Protein AF-A0AAU8DS38-F1 (afdb_monomer_lite)

Secondary structure (DSSP, 8-state):
-------------------------PPPPPP-------------------EEEETTEEEE-HHHHHHHHHHHHHHHHTT--TTTEEEEEEEEEEEEE-TTS-EEEEEEEEEEEETTPPTT--EEEEE--EETTTTEEPPPEEEEEEEPPPSSEEE-TT-----TTGGGPPPPPPPEEPTT-EEEE-TTT--EEEE----TTTSEEE-SSEEEEEEEEEEESSB--EEEEEESS--TT--BEEPTTEEEEEEEEEEEEPP-TTGGGTGGGS--PPP--EEEEEEETTEEEE-HHHHS-SSTTSPEEEEEEEEEEETT---EEEEEETTEEEEEETTTTEES---TTTT-S--EEEEEEEPPPEEEEEE-SSSEEEEEEEEEEEEEEEESEETTTEEPPTTEEEEEEEEEEEESS-SEEEEE-TT-EEEETTEEE--TTGGGGSSSS-EEEEEEEETT--EEEEEE--EEEEE-TTS----EEE-PPPEEEEEE--

Foldseek 3Di:
DDDDDDDDDDDDDDDDDDDDDDDDDDDDDDDDDDDPPPPPPPPPQDDQPQWQAAPPGTFGNLQVLQVVVFVVVCVVCVPDDLQFKDFDPLWGKFFFAAPVRHGPQKIWTGQIAGAPADQLQRTFMWGWDQDPVPSHIDDTHGDDHRHHDDPGDTHHSSPRDADPCGSHGDHRDHAAFDAWWKFWFDPVFDDAPFKADAPPLFLWDDDQWKIKGWPTKHWDQKDARGPGTQDGPDDGGGIHGHDVQKTKMKIKMKMATDPNVLQVVCPVQADPADFAQKWKWKDAPPDITTCRCVRQPPPSNGIDDIIMMMTIHGVPDFIWMWIDTPRDIWIAGRNNSGTPDDDFQRSAPPQKFFWFFKAPKDKDWFDFPVDTDIKIKMKTFGIWGWHQAGSVPGGAPPQWIKIKIKMAIDIPDDFDKWKDFVVKWKDFVNHTWDFPPVVQVGDNGIHITITIYGSPGFKMKIKTWMKMWTDHPPTPGDIDIDTGHITITMTGRD

Sequence (494 aa):
MRTNRAVIAAAITLFAVAACTSDPAQPVPPPGGTEATVASVSSNPAPSSDALKVGAGSVTGAGAYMADTDQQWRSSIAQLTKTDANVADTARCYFVTDQAGSFMELIACGPIRRADTAEGAVWDMFTARVDNATTGLTEASPAKEGATRPEGTLYRPDGATPAADADQLPEPPKPEAPAGTVAVVDASAVKPVDPVTVDMSKNTIITPTRTFTVTAAGNLDQLTGVTTALSGDVTEGKTYVPAAGQQLMFVTLGSDPQPSTAITALGDLAGDGEPGAVTVTLQVGDTKTDLTGKLIPENSGEAAASTTLAFSVPTGAKPTLTVDQDGHPQMLDLTAASRTTELPGLYLQNPVIAVNESAPKFTATYKSESAPNTIGYTLTVKSVAFTPYDPTAGWAPDGQMWAEMVVNHEFEHGGEITLDTTGWKVTANGKPVTAVNADAANTDRDVALTYPVPADTTTIDGTLTTKFTYFETGINNEPQTYNPKPLTFTANVK

Organism: NCBI:txid3158264

pLDDT: mean 83.45, std 18.12, range [28.64, 97.88]

Radius of gyration: 41.22 Å; chains: 1; bounding box: 105×61×118 Å

Structure (mmCIF, N/CA/C/O backbone):
data_AF-A0AAU8DS38-F1
#
_entry.id   AF-A0AAU8DS38-F1
#
loop_
_atom_site.group_PDB
_atom_site.id
_atom_site.type_symbol
_atom_site.label_atom_id
_atom_site.label_alt_id
_atom_site.label_comp_id
_atom_site.label_asym_id
_atom_site.label_entity_id
_atom_site.label_seq_id
_atom_site.pdbx_PDB_ins_code
_atom_site.Cartn_x
_atom_site.Cartn_y
_atom_site.Cartn_z
_atom_site.occupancy
_atom_site.B_iso_or_equiv
_atom_site.auth_seq_id
_atom_site.auth_comp_id
_atom_site.auth_asym_id
_atom_site.auth_atom_id
_atom_site.pdbx_PDB_model_num
ATOM 1 N N . MET A 1 1 ? -14.101 39.418 -15.395 1.00 37.50 1 MET A N 1
ATOM 2 C CA . MET A 1 1 ? -15.315 39.406 -16.246 1.00 37.50 1 MET A CA 1
ATOM 3 C C . MET A 1 1 ? -15.507 37.999 -16.791 1.00 37.50 1 MET A C 1
ATOM 5 O O . MET A 1 1 ? -14.516 37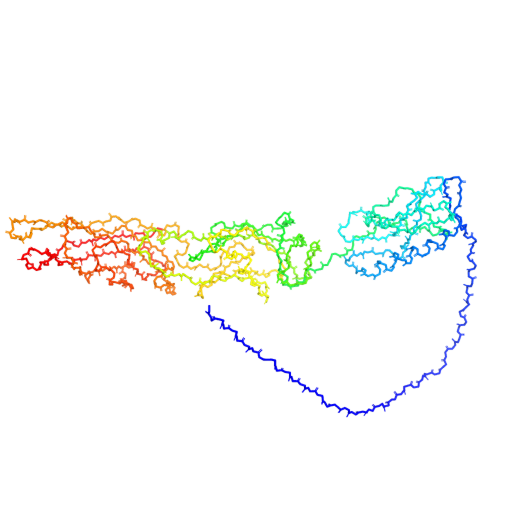.403 -17.178 1.00 37.50 1 MET A O 1
ATOM 9 N N . ARG A 1 2 ? -16.767 37.541 -16.840 1.00 32.31 2 ARG A N 1
ATOM 10 C CA . ARG A 1 2 ? -17.280 36.224 -17.284 1.00 32.31 2 ARG A CA 1
ATOM 11 C C . ARG A 1 2 ? -17.188 35.067 -16.280 1.00 32.31 2 ARG A C 1
ATOM 13 O O . ARG A 1 2 ? -16.364 34.172 -16.362 1.00 32.31 2 ARG A O 1
ATOM 20 N N . THR A 1 3 ? -18.142 35.132 -15.358 1.00 34.75 3 THR A N 1
ATOM 21 C CA . THR A 1 3 ? -18.873 34.029 -14.726 1.00 34.75 3 THR A CA 1
ATOM 22 C C . THR A 1 3 ? -19.463 33.055 -15.751 1.00 34.75 3 THR A C 1
ATOM 24 O O . THR A 1 3 ? -20.071 33.503 -16.718 1.00 34.75 3 THR A O 1
ATOM 27 N N . ASN A 1 4 ? -19.408 31.749 -15.472 1.00 30.59 4 ASN A N 1
ATOM 28 C CA . ASN A 1 4 ? -20.348 30.768 -16.019 1.00 30.59 4 ASN A CA 1
ATOM 29 C C . ASN A 1 4 ? -20.880 29.889 -14.880 1.00 30.59 4 ASN A C 1
ATOM 31 O O . ASN A 1 4 ? -20.202 29.003 -14.373 1.00 30.59 4 ASN A O 1
ATOM 35 N N . ARG A 1 5 ? -22.112 30.202 -14.468 1.00 30.14 5 ARG A N 1
ATOM 36 C CA . ARG A 1 5 ? -23.001 29.335 -13.694 1.00 30.14 5 ARG A CA 1
ATOM 37 C C . ARG A 1 5 ? -23.754 28.463 -14.695 1.00 30.14 5 ARG A C 1
ATOM 39 O O . ARG A 1 5 ? -24.383 29.018 -15.592 1.00 30.14 5 ARG A O 1
ATOM 46 N N . ALA A 1 6 ? -23.750 27.148 -14.512 1.00 32.00 6 ALA A N 1
ATOM 47 C CA . ALA A 1 6 ? -24.711 26.263 -15.156 1.00 32.00 6 ALA A CA 1
ATOM 48 C C . ALA A 1 6 ? -25.557 25.584 -14.076 1.00 32.00 6 ALA A C 1
ATOM 50 O O . ALA A 1 6 ? -25.062 24.897 -13.188 1.00 32.00 6 ALA A O 1
ATOM 51 N N . VAL A 1 7 ? -26.841 25.902 -14.157 1.00 31.14 7 VAL A N 1
ATOM 52 C CA . VAL A 1 7 ? -27.981 25.412 -13.391 1.00 31.14 7 VAL A CA 1
ATOM 53 C C . VAL A 1 7 ? -28.330 24.010 -13.893 1.00 31.14 7 VAL A C 1
ATOM 55 O O . VAL A 1 7 ? -28.476 23.840 -15.101 1.00 31.14 7 VAL A O 1
ATOM 58 N N . ILE A 1 8 ? -28.539 23.036 -13.002 1.00 31.72 8 ILE A N 1
ATOM 59 C CA . ILE A 1 8 ? -29.294 21.818 -13.330 1.00 31.72 8 ILE A CA 1
ATOM 60 C C . ILE A 1 8 ? -30.433 21.672 -12.325 1.00 31.72 8 ILE A C 1
ATOM 62 O O . ILE A 1 8 ? -30.252 21.761 -11.113 1.00 31.72 8 ILE A O 1
ATOM 66 N N . ALA A 1 9 ? -31.625 21.554 -12.901 1.00 29.86 9 ALA A N 1
ATOM 67 C CA . ALA A 1 9 ? -32.920 21.606 -12.263 1.00 29.86 9 ALA A CA 1
ATOM 68 C C . ALA A 1 9 ? -33.306 20.277 -11.602 1.00 29.86 9 ALA A C 1
ATOM 70 O O . ALA A 1 9 ? -32.981 19.194 -12.084 1.00 29.86 9 ALA A O 1
ATOM 71 N N . ALA A 1 10 ? -34.068 20.407 -10.519 1.00 30.45 10 ALA A N 1
ATOM 72 C CA . ALA A 1 10 ? -34.764 19.338 -9.829 1.00 30.45 10 ALA A CA 1
ATOM 73 C C . ALA A 1 10 ? -35.901 18.761 -10.690 1.00 30.45 10 ALA A C 1
ATOM 75 O O . ALA A 1 10 ? -36.702 19.511 -11.249 1.00 30.45 10 ALA A O 1
ATOM 76 N N . ALA A 1 11 ? -36.018 17.433 -10.718 1.00 31.05 11 ALA A N 1
ATOM 77 C CA . ALA A 1 11 ? -37.211 16.728 -11.171 1.00 31.05 11 ALA A CA 1
ATOM 78 C C . ALA A 1 11 ? -37.848 16.021 -9.966 1.00 31.05 11 ALA A C 1
ATOM 80 O O . ALA A 1 11 ? -37.409 14.964 -9.521 1.00 31.05 11 ALA A O 1
ATOM 81 N N . ILE A 1 12 ? -38.876 16.668 -9.422 1.00 30.08 12 ILE A N 1
ATOM 82 C CA . ILE A 1 12 ? -39.814 16.125 -8.441 1.00 30.08 12 ILE A CA 1
ATOM 83 C C . ILE A 1 12 ? -40.780 15.220 -9.205 1.00 30.08 12 ILE A C 1
ATOM 85 O O . ILE A 1 12 ? -41.465 15.696 -10.108 1.00 30.08 12 ILE A O 1
ATOM 89 N N . THR A 1 13 ? -40.876 13.943 -8.827 1.00 33.84 13 THR A N 1
ATOM 90 C CA . THR A 1 13 ? -41.977 13.079 -9.279 1.00 33.84 13 THR A CA 1
ATOM 91 C C . THR A 1 13 ? -42.814 12.672 -8.075 1.00 33.84 13 THR A C 1
ATOM 93 O O . THR A 1 13 ? -42.402 11.872 -7.239 1.00 33.84 13 THR A O 1
ATOM 96 N N . LEU A 1 14 ? -43.988 13.295 -7.997 1.00 28.64 14 LEU A N 1
ATOM 97 C CA . LEU A 1 14 ? -45.117 12.947 -7.144 1.00 28.64 14 LEU A CA 1
ATOM 98 C C . LEU A 1 14 ? -45.747 11.639 -7.653 1.00 28.64 14 LEU A C 1
ATOM 100 O O . LEU A 1 14 ? -46.107 11.561 -8.825 1.00 28.64 14 LEU A O 1
ATOM 104 N N . PHE A 1 15 ? -45.994 10.676 -6.766 1.00 31.41 15 PHE A N 1
ATOM 105 C CA . PHE A 1 15 ? -47.071 9.700 -6.942 1.00 31.41 15 PHE A CA 1
ATOM 106 C C . PHE A 1 15 ? -47.900 9.650 -5.659 1.00 31.41 15 PHE A C 1
ATOM 108 O O . PHE A 1 15 ? -47.428 9.226 -4.608 1.00 31.41 15 PHE A O 1
ATOM 115 N N . ALA A 1 16 ? -49.147 10.105 -5.765 1.00 34.38 16 ALA A N 1
ATOM 116 C CA . ALA A 1 16 ? -50.198 9.919 -4.778 1.00 34.38 16 ALA A CA 1
ATOM 117 C C . ALA A 1 16 ? -51.501 9.590 -5.519 1.00 34.38 16 ALA A C 1
ATOM 119 O O . ALA A 1 16 ? -51.998 10.434 -6.259 1.00 34.38 16 ALA A O 1
ATOM 120 N N . VAL A 1 17 ? -52.038 8.384 -5.305 1.00 33.41 17 VAL A N 1
ATOM 121 C CA . VAL A 1 17 ? -53.449 7.971 -5.493 1.00 33.41 17 VAL A CA 1
ATOM 122 C C . VAL A 1 17 ? -53.648 6.791 -4.521 1.00 33.41 17 VAL A C 1
ATOM 124 O O . VAL A 1 17 ? -52.983 5.774 -4.667 1.00 33.41 17 VAL A O 1
ATOM 127 N N . ALA A 1 18 ? -54.214 6.988 -3.329 1.00 32.16 18 ALA A N 1
ATOM 128 C CA . ALA A 1 18 ? -55.636 7.032 -2.954 1.00 32.16 18 ALA A CA 1
ATOM 129 C C . ALA A 1 18 ? -56.324 5.649 -2.798 1.00 32.16 18 ALA A C 1
ATOM 131 O O . ALA A 1 18 ? -56.629 4.979 -3.774 1.00 32.16 18 ALA A O 1
ATOM 132 N N . ALA A 1 19 ? -56.589 5.326 -1.521 1.00 34.50 19 ALA A N 1
ATOM 133 C CA . ALA A 1 19 ? -57.781 4.715 -0.906 1.00 34.50 19 ALA A CA 1
ATOM 134 C C . ALA A 1 19 ? -58.413 3.418 -1.469 1.00 34.50 19 ALA A C 1
ATOM 136 O O . ALA A 1 19 ? -58.944 3.413 -2.572 1.00 34.50 19 ALA A O 1
ATOM 137 N N . CYS A 1 20 ? -58.570 2.397 -0.606 1.00 31.27 20 CYS A N 1
ATOM 138 C CA . CYS A 1 20 ? -59.870 2.008 -0.012 1.00 31.27 20 CYS A CA 1
ATOM 139 C C . CYS A 1 20 ? -59.773 0.773 0.919 1.00 31.27 20 CYS A C 1
ATOM 141 O O . CYS A 1 20 ? -59.240 -0.261 0.545 1.00 31.27 20 CYS A O 1
ATOM 143 N N . THR A 1 21 ? -60.322 0.938 2.130 1.00 37.88 21 THR A N 1
ATOM 144 C CA . THR A 1 21 ? -61.161 0.017 2.935 1.00 37.88 21 THR A CA 1
ATOM 145 C C . THR A 1 21 ? -60.987 -1.509 2.834 1.00 37.88 21 THR A C 1
ATOM 147 O O . THR A 1 21 ? -61.324 -2.086 1.807 1.00 37.88 21 THR A O 1
ATOM 150 N N . SER A 1 22 ? -60.717 -2.168 3.972 1.00 35.56 22 SER A N 1
ATOM 151 C CA . SER A 1 22 ? -61.674 -3.086 4.634 1.00 35.56 22 SER A CA 1
ATOM 152 C C . SER A 1 22 ? -61.042 -3.774 5.855 1.00 35.56 22 SER A C 1
ATOM 154 O O . SER A 1 22 ? -60.145 -4.600 5.710 1.00 35.56 22 SER A O 1
ATOM 156 N N . ASP A 1 23 ? -61.559 -3.449 7.037 1.00 41.88 23 ASP A N 1
ATOM 157 C CA . ASP A 1 23 ? -61.553 -4.302 8.233 1.00 41.88 23 ASP A CA 1
ATOM 158 C C . ASP A 1 23 ? -62.673 -5.348 8.044 1.00 41.88 23 ASP A C 1
ATOM 160 O O . ASP A 1 23 ? -63.762 -4.972 7.585 1.00 41.88 23 ASP A O 1
ATOM 164 N N . PRO A 1 24 ? -62.424 -6.653 8.259 1.00 48.16 24 PRO A N 1
ATOM 165 C CA . PRO A 1 24 ? -62.938 -7.241 9.498 1.00 48.16 24 PRO A CA 1
ATOM 166 C C . PRO A 1 24 ? -62.094 -8.411 10.044 1.00 48.16 24 PRO A C 1
ATOM 168 O O . PRO A 1 24 ? -61.636 -9.273 9.299 1.00 48.16 24 PRO A O 1
ATOM 171 N N . ALA A 1 25 ? -62.019 -8.516 11.372 1.00 32.81 25 ALA A N 1
ATOM 172 C CA . ALA A 1 25 ? -62.497 -9.670 12.157 1.00 32.81 25 ALA A CA 1
ATOM 173 C C . ALA A 1 25 ? -61.644 -9.905 13.414 1.00 32.81 25 ALA A C 1
ATOM 175 O O . ALA A 1 25 ? -60.509 -10.375 13.377 1.00 32.81 25 ALA A O 1
ATOM 176 N N . GLN A 1 26 ? -62.276 -9.629 14.550 1.00 40.69 26 GLN A N 1
ATOM 177 C CA . GLN A 1 26 ? -61.875 -10.043 15.889 1.00 40.69 26 GLN A CA 1
ATOM 178 C C . GLN A 1 26 ? -61.901 -11.576 16.039 1.00 40.69 26 GLN A C 1
ATOM 180 O O . GLN A 1 26 ? -62.911 -12.192 15.686 1.00 40.69 26 GLN A O 1
ATOM 185 N N . PRO A 1 27 ? -60.894 -12.194 16.680 1.00 45.12 27 PRO A N 1
ATOM 186 C CA . PRO A 1 27 ? -61.057 -13.490 17.317 1.00 45.12 27 PRO A CA 1
ATOM 187 C C . PRO A 1 27 ? -61.546 -13.319 18.761 1.00 45.12 27 PRO A C 1
ATOM 189 O O . PRO A 1 27 ? -60.918 -12.666 19.592 1.00 45.12 27 PRO A O 1
ATOM 192 N N . VAL A 1 28 ? -62.683 -13.952 19.030 1.00 47.53 28 VAL A N 1
ATOM 193 C CA . VAL A 1 28 ? -63.285 -14.203 20.346 1.00 47.53 28 VAL A CA 1
ATOM 194 C C . VAL A 1 28 ? -62.294 -14.949 21.264 1.00 47.53 28 VAL A C 1
ATOM 196 O O . VAL A 1 28 ? -61.628 -15.874 20.793 1.00 47.53 28 VAL A O 1
ATOM 199 N N . PRO A 1 29 ? -62.199 -14.609 22.564 1.00 48.25 29 PRO A N 1
ATOM 200 C CA . PRO A 1 29 ? -61.326 -15.305 23.509 1.00 48.25 29 PRO A CA 1
ATOM 201 C C . PRO A 1 29 ? -61.927 -16.650 23.971 1.00 48.25 29 PRO A C 1
ATOM 203 O O . PRO A 1 29 ? -63.151 -16.772 24.073 1.00 48.25 29 PRO A O 1
ATOM 206 N N . PRO A 1 30 ? -61.100 -17.664 24.292 1.00 53.81 30 PRO A N 1
ATOM 207 C CA . PRO A 1 30 ? -61.583 -18.915 24.868 1.00 53.81 30 PRO A CA 1
ATOM 208 C C . PRO A 1 30 ? -62.018 -18.745 26.341 1.00 53.81 30 PRO A C 1
ATOM 210 O O . PRO A 1 30 ? -61.471 -17.900 27.055 1.00 53.81 30 PRO A O 1
ATOM 213 N N . PRO A 1 31 ? -62.986 -19.552 26.819 1.00 47.62 31 PRO A N 1
ATOM 214 C CA . PRO A 1 31 ? -63.506 -19.476 28.176 1.00 47.62 31 PRO A CA 1
ATOM 215 C C . PRO A 1 31 ? -62.718 -20.370 29.145 1.00 47.62 31 PRO A C 1
ATOM 217 O O . PRO A 1 31 ? -62.370 -21.499 28.814 1.00 47.62 31 PRO A O 1
ATOM 220 N N . GLY A 1 32 ? -62.571 -19.901 30.385 1.00 38.44 32 GLY A N 1
ATOM 221 C CA . GLY A 1 32 ? -62.441 -20.761 31.565 1.00 38.44 32 GLY A CA 1
ATOM 222 C C . GLY A 1 32 ? -61.038 -21.279 31.883 1.00 38.44 32 GLY A C 1
ATOM 223 O O . GLY A 1 32 ? -60.537 -22.206 31.259 1.00 38.44 32 GLY A O 1
ATOM 224 N N . GLY A 1 33 ? -60.457 -20.748 32.959 1.00 33.22 33 GLY A N 1
ATOM 225 C CA . GLY A 1 33 ? -59.247 -21.296 33.565 1.00 33.22 33 GLY A CA 1
ATOM 226 C C . GLY A 1 33 ? -58.880 -20.584 34.861 1.00 33.22 33 GLY A C 1
ATOM 227 O O . GLY A 1 33 ? -57.979 -19.762 34.859 1.00 33.22 33 GLY A O 1
ATOM 228 N N . THR A 1 34 ? -59.612 -20.903 35.935 1.00 34.47 34 THR A N 1
ATOM 229 C CA . THR A 1 34 ? -59.209 -20.807 37.356 1.00 34.47 34 THR A CA 1
ATOM 230 C C . THR A 1 34 ? -58.379 -19.590 37.785 1.00 34.47 34 THR A C 1
ATOM 232 O O . THR A 1 34 ? -57.156 -19.575 37.667 1.00 34.47 34 THR A O 1
ATOM 235 N N . GLU A 1 35 ? -59.056 -18.633 38.427 1.00 31.92 35 GLU A N 1
ATOM 236 C CA . GLU A 1 35 ? -58.448 -17.679 39.355 1.00 31.92 35 GLU A CA 1
ATOM 237 C C . GLU A 1 35 ? -57.663 -18.436 40.439 1.00 31.92 35 GLU A C 1
ATOM 239 O O . GLU A 1 35 ? -58.223 -18.961 41.400 1.00 31.92 35 GLU A O 1
ATOM 244 N N . ALA A 1 36 ? -56.342 -18.488 40.289 1.00 33.09 36 ALA A N 1
ATOM 245 C CA . ALA A 1 36 ? -55.448 -18.600 41.423 1.00 33.09 36 ALA A CA 1
ATOM 246 C C . ALA A 1 36 ? -55.226 -17.177 41.940 1.00 33.09 36 ALA A C 1
ATOM 248 O O . ALA A 1 36 ? -54.471 -16.399 41.359 1.00 33.09 36 ALA A O 1
ATOM 249 N N . THR A 1 37 ? -55.920 -16.832 43.023 1.00 31.31 37 THR A N 1
ATOM 250 C CA . THR A 1 37 ? -55.597 -15.706 43.901 1.00 31.31 37 THR A CA 1
ATOM 251 C C . THR A 1 37 ? -54.108 -15.760 44.245 1.00 31.31 37 THR A C 1
ATOM 253 O O . THR A 1 37 ? -53.691 -16.511 45.126 1.00 31.31 37 THR A O 1
ATOM 256 N N . VAL A 1 38 ? -53.292 -14.972 43.543 1.00 32.88 38 VAL A N 1
ATOM 257 C CA . VAL A 1 38 ? -51.948 -14.638 44.006 1.00 32.88 38 VAL A CA 1
ATOM 258 C C . VAL A 1 38 ? -52.164 -13.715 45.190 1.00 32.88 38 VAL A C 1
ATOM 260 O O . VAL A 1 38 ? -52.572 -12.564 45.037 1.00 32.88 38 VAL A O 1
ATOM 263 N N . ALA A 1 39 ? -51.965 -14.266 46.384 1.00 28.70 39 ALA A N 1
ATOM 264 C CA . ALA A 1 39 ? -51.845 -13.491 47.597 1.00 28.70 39 ALA A CA 1
ATOM 265 C C . ALA A 1 39 ? -50.865 -12.346 47.327 1.00 28.70 39 ALA A C 1
ATOM 267 O O . ALA A 1 39 ? -49.686 -12.571 47.053 1.00 28.70 39 ALA A O 1
ATOM 268 N N . SER A 1 40 ? -51.366 -11.118 47.396 1.00 30.78 40 SER A N 1
ATOM 269 C CA . SER A 1 40 ? -50.554 -9.939 47.629 1.00 30.78 40 SER A CA 1
ATOM 270 C C . SER A 1 40 ? -49.789 -10.179 48.927 1.00 30.78 40 SER A C 1
ATOM 272 O O . SER A 1 40 ? -50.303 -9.937 50.022 1.00 30.78 40 SER A O 1
ATOM 274 N N . VAL A 1 41 ? -48.572 -10.710 48.811 1.00 31.73 41 VAL A N 1
ATOM 275 C CA . VAL A 1 41 ? -47.595 -10.687 49.890 1.00 31.73 41 VAL A CA 1
ATOM 276 C C . VAL A 1 41 ? -47.201 -9.224 50.030 1.00 31.73 41 VAL A C 1
ATOM 278 O O . VAL A 1 41 ? -46.265 -8.733 49.409 1.00 31.73 41 VAL A O 1
ATOM 281 N N . SER A 1 42 ? -47.986 -8.507 50.830 1.00 36.50 42 SER A N 1
ATOM 282 C CA . SER A 1 42 ? -47.523 -7.339 51.558 1.00 36.50 42 SER A CA 1
ATOM 283 C C . SER A 1 42 ? -46.427 -7.837 52.499 1.00 36.50 42 SER A C 1
ATOM 285 O O . SER A 1 42 ? -46.665 -8.186 53.654 1.00 36.50 42 SER A O 1
ATOM 287 N N . SER A 1 43 ? -45.212 -7.963 51.972 1.00 33.88 43 SER A N 1
ATOM 288 C CA . SER A 1 43 ? -44.021 -7.975 52.800 1.00 33.88 43 SER A CA 1
ATOM 289 C C . SER A 1 43 ? -43.871 -6.552 53.310 1.00 33.88 43 SER A C 1
ATOM 291 O O . SER A 1 43 ? -43.390 -5.677 52.593 1.00 33.88 43 SER A O 1
ATOM 293 N N . ASN A 1 44 ? -44.357 -6.310 54.525 1.00 33.50 44 ASN A N 1
ATOM 294 C CA . ASN A 1 44 ? -43.967 -5.148 55.311 1.00 33.50 44 ASN A CA 1
ATOM 295 C C . ASN A 1 44 ? -42.433 -5.036 55.241 1.00 33.50 44 ASN A C 1
ATOM 297 O O . ASN A 1 44 ? -41.765 -5.957 55.729 1.00 33.50 44 ASN A O 1
ATOM 301 N N . PRO A 1 45 ? -41.850 -3.983 54.638 1.00 41.28 45 PRO A N 1
ATOM 302 C CA . PRO A 1 45 ? -40.428 -3.759 54.792 1.00 41.28 45 PRO A CA 1
ATOM 303 C C . PRO A 1 45 ? -40.180 -3.524 56.283 1.00 41.28 45 PRO A C 1
ATOM 305 O O . PRO A 1 45 ? -40.872 -2.735 56.932 1.00 41.28 45 PRO A O 1
ATOM 308 N N . ALA A 1 46 ? -39.225 -4.262 56.846 1.00 35.41 46 ALA A N 1
ATOM 309 C CA . ALA A 1 46 ? -38.669 -3.920 58.146 1.00 35.41 46 ALA A CA 1
ATOM 310 C C . ALA A 1 46 ? -38.254 -2.434 58.121 1.00 35.41 46 ALA A C 1
ATOM 312 O O . ALA A 1 46 ? -37.852 -1.954 57.059 1.00 35.41 46 ALA A O 1
ATOM 313 N N . PRO A 1 47 ? -38.366 -1.691 59.236 1.00 35.34 47 PRO A N 1
ATOM 314 C CA . PRO A 1 47 ? -38.041 -0.272 59.262 1.00 35.34 47 PRO A CA 1
ATOM 315 C C . PRO A 1 47 ? -36.564 -0.088 58.897 1.00 35.34 47 PRO A C 1
ATOM 317 O O . PRO A 1 47 ? -35.679 -0.293 59.726 1.00 35.34 47 PRO A O 1
ATOM 320 N N . SER A 1 48 ? -36.301 0.264 57.638 1.00 45.81 48 SER A N 1
ATOM 321 C CA . SER A 1 48 ? -35.005 0.745 57.183 1.00 45.81 48 SER A CA 1
ATOM 322 C C . SER A 1 48 ? -34.697 2.001 57.982 1.00 45.81 48 SER A C 1
ATOM 324 O O . SER A 1 48 ? -35.524 2.916 58.033 1.00 45.81 48 SER A O 1
ATOM 326 N N . SER A 1 49 ? -33.536 2.069 58.627 1.00 56.00 49 SER A N 1
ATOM 327 C CA . SER A 1 49 ? -33.085 3.326 59.209 1.00 56.00 49 SER A CA 1
ATOM 328 C C . SER A 1 49 ? -32.867 4.318 58.069 1.00 56.00 49 SER A C 1
ATOM 330 O O . SER A 1 49 ? -31.840 4.294 57.397 1.00 56.00 49 SER A O 1
ATOM 332 N N . ASP A 1 50 ? -33.838 5.203 57.859 1.00 70.19 50 ASP A N 1
ATOM 333 C CA . ASP A 1 50 ? -33.838 6.250 56.827 1.00 70.19 50 ASP A CA 1
ATOM 334 C C . ASP A 1 50 ? -32.794 7.361 57.093 1.00 70.19 50 ASP A C 1
ATOM 336 O O . ASP A 1 50 ? -32.780 8.407 56.442 1.00 70.19 50 ASP A O 1
ATOM 340 N N . ALA A 1 51 ? -31.937 7.128 58.092 1.00 79.44 51 ALA A N 1
ATOM 341 C CA . ALA A 1 51 ? -30.891 7.998 58.585 1.00 79.44 51 ALA A CA 1
ATOM 342 C C . ALA A 1 51 ? -29.516 7.480 58.130 1.00 79.44 51 ALA A C 1
ATOM 344 O O . ALA A 1 51 ? -29.083 6.400 58.532 1.00 79.44 51 ALA A O 1
ATOM 345 N N . LEU A 1 52 ? -28.812 8.267 57.316 1.00 88.06 52 LEU A N 1
ATOM 346 C CA . LEU A 1 52 ? -27.410 8.051 56.950 1.00 88.06 52 LEU A CA 1
ATOM 347 C C . LEU A 1 52 ? -26.517 8.830 57.916 1.00 88.06 52 LEU A C 1
ATOM 349 O O . LEU A 1 52 ? -26.692 10.037 58.075 1.00 88.06 52 LEU A O 1
ATOM 353 N N . LYS A 1 53 ? -25.554 8.173 58.563 1.00 87.69 53 LYS A N 1
ATOM 354 C CA . LYS A 1 53 ? -24.633 8.847 59.485 1.00 87.69 53 LYS A CA 1
ATOM 355 C C . LYS A 1 53 ? -23.638 9.718 58.714 1.00 87.69 53 LYS A C 1
ATOM 357 O O . LYS A 1 53 ? -23.008 9.254 57.770 1.00 87.69 53 LYS A O 1
ATOM 362 N N . VAL A 1 54 ? -23.453 10.960 59.157 1.00 84.31 54 VAL A N 1
ATOM 363 C CA . VAL A 1 54 ? -22.505 11.930 58.588 1.00 84.31 54 VAL A CA 1
ATOM 364 C C . VAL A 1 54 ? -21.746 12.581 59.742 1.00 84.31 54 VAL A C 1
ATOM 366 O O . VAL A 1 54 ? -22.306 13.382 60.492 1.00 84.31 54 VAL A O 1
ATOM 369 N N . GLY A 1 55 ? -20.474 12.219 59.923 1.00 83.81 55 GLY A N 1
ATOM 370 C CA . GLY A 1 55 ? -19.690 12.656 61.080 1.00 83.81 55 GLY A CA 1
ATOM 371 C C . GLY A 1 55 ? -20.389 12.318 62.406 1.00 83.81 55 GLY A C 1
ATOM 372 O O . GLY A 1 55 ? -20.645 11.152 62.706 1.00 83.81 55 GLY A O 1
ATOM 373 N N . ALA A 1 56 ? -20.709 13.343 63.202 1.00 78.94 56 ALA A N 1
ATOM 374 C CA . ALA A 1 56 ? -21.435 13.197 64.469 1.00 78.94 56 ALA A CA 1
ATOM 375 C C . ALA A 1 56 ? -22.975 13.235 64.330 1.00 78.94 56 ALA A C 1
ATOM 377 O O . ALA A 1 56 ? -23.672 13.041 65.324 1.00 78.94 56 ALA A O 1
ATOM 378 N N . GLY A 1 57 ? -23.503 13.513 63.132 1.00 84.62 57 GLY A N 1
ATOM 379 C CA . GLY A 1 57 ? -24.934 13.675 62.862 1.00 84.62 57 GLY A CA 1
ATOM 380 C C . GLY A 1 57 ? -25.513 12.611 61.927 1.00 84.62 57 GLY A C 1
ATOM 381 O O . GLY A 1 57 ? -24.868 11.610 61.608 1.00 84.62 57 GLY A O 1
ATOM 382 N N . SER A 1 58 ? -26.747 12.842 61.474 1.00 84.69 58 SER A N 1
ATOM 383 C CA . SER A 1 58 ? -27.440 11.983 60.510 1.00 84.69 58 SER A CA 1
ATOM 384 C C . SER A 1 58 ? -28.278 12.783 59.516 1.00 84.69 58 SER A C 1
ATOM 386 O O . SER A 1 58 ? -28.930 13.749 59.909 1.00 84.69 58 SER A O 1
ATOM 388 N N . VAL A 1 59 ? -28.318 12.327 58.268 1.00 84.81 59 VAL A N 1
ATOM 389 C CA . VAL A 1 59 ? -29.177 12.841 57.193 1.00 84.81 59 VAL A CA 1
ATOM 390 C C . VAL A 1 59 ? -30.393 11.934 57.040 1.00 84.81 59 VAL A C 1
ATOM 392 O O . VAL A 1 59 ? -30.237 10.726 56.876 1.00 84.81 59 VAL A O 1
ATOM 395 N N . THR A 1 60 ? -31.597 12.505 57.097 1.00 85.00 60 THR A N 1
ATOM 396 C CA . THR A 1 60 ? -32.863 11.790 56.858 1.00 85.00 60 THR A CA 1
ATOM 397 C C . THR A 1 60 ? -33.206 11.735 55.369 1.00 85.00 60 THR A C 1
ATOM 399 O O . THR A 1 60 ? -32.827 12.630 54.620 1.00 85.00 60 THR A O 1
ATOM 402 N N . GLY A 1 61 ? -33.972 10.729 54.938 1.00 86.19 61 GLY A N 1
ATOM 403 C CA . GLY A 1 61 ? -34.395 10.584 53.537 1.00 86.19 61 GLY A CA 1
ATOM 404 C C . GLY A 1 61 ? -33.335 9.942 52.637 1.00 86.19 61 GLY A C 1
ATOM 405 O O . GLY A 1 61 ? -33.438 9.996 51.410 1.00 86.19 61 GLY A O 1
ATOM 406 N N . ALA A 1 62 ? -32.322 9.310 53.237 1.00 88.50 62 ALA A N 1
ATOM 407 C CA . ALA A 1 62 ? -31.260 8.620 52.513 1.00 88.50 62 ALA A CA 1
ATOM 408 C C . ALA A 1 62 ? -31.795 7.464 51.648 1.00 88.50 62 ALA A C 1
ATOM 410 O O . ALA A 1 62 ? -31.231 7.189 50.589 1.00 88.50 62 ALA A O 1
ATOM 411 N N . GLY A 1 63 ? -32.888 6.810 52.066 1.00 90.94 63 GLY A N 1
ATOM 412 C CA . GLY A 1 63 ? -33.553 5.768 51.282 1.00 90.94 63 GLY A CA 1
ATOM 413 C C . GLY A 1 63 ? -34.123 6.300 49.969 1.00 90.94 63 GLY A C 1
ATOM 414 O O . GLY A 1 63 ? -33.827 5.753 48.908 1.00 90.94 63 GLY A O 1
ATOM 415 N N . ALA A 1 64 ? -34.880 7.400 50.029 1.00 89.38 64 ALA A N 1
ATOM 416 C CA . ALA A 1 64 ? -35.464 8.033 48.846 1.00 89.38 64 ALA A CA 1
ATOM 417 C C . ALA A 1 64 ? -34.385 8.557 47.885 1.00 89.38 64 ALA A C 1
ATOM 419 O O . ALA A 1 64 ? -34.459 8.307 46.684 1.00 89.38 64 ALA A O 1
ATOM 420 N N . TYR A 1 65 ? -33.350 9.208 48.422 1.00 91.62 65 TYR A N 1
ATOM 421 C CA . TYR A 1 65 ? -32.221 9.693 47.628 1.00 91.62 65 TYR A CA 1
ATOM 422 C C . TYR A 1 65 ? -31.478 8.550 46.915 1.00 91.62 65 TYR A C 1
ATOM 424 O O . TYR A 1 65 ? -31.176 8.643 45.724 1.00 91.62 65 TYR A O 1
ATOM 432 N N . MET A 1 66 ? -31.203 7.448 47.624 1.00 93.50 66 MET A N 1
ATOM 433 C CA . MET A 1 66 ? -30.525 6.293 47.033 1.00 93.50 66 MET A CA 1
ATOM 434 C C . MET A 1 66 ? -31.391 5.601 45.974 1.00 93.50 66 MET A C 1
ATOM 436 O O . MET A 1 66 ? -30.861 5.137 44.969 1.00 93.50 66 MET A O 1
ATOM 440 N N . ALA A 1 67 ? -32.712 5.545 46.165 1.00 92.62 67 ALA A N 1
ATOM 441 C CA . ALA A 1 67 ? -33.628 4.992 45.169 1.00 92.62 67 ALA A CA 1
ATOM 442 C C . ALA A 1 67 ? -33.641 5.818 43.871 1.00 92.62 67 ALA A C 1
ATOM 444 O O . ALA A 1 67 ? -33.580 5.240 42.788 1.00 92.62 67 ALA A O 1
ATOM 445 N N . ASP A 1 68 ? -33.663 7.150 43.979 1.00 92.75 68 ASP A N 1
ATOM 446 C CA . ASP A 1 68 ? -33.593 8.054 42.825 1.00 92.75 68 ASP A CA 1
ATOM 447 C C . ASP A 1 68 ? -32.234 7.953 42.111 1.00 92.75 68 ASP A C 1
ATOM 449 O O . ASP A 1 68 ? -32.181 7.752 40.899 1.00 92.75 68 ASP A O 1
ATOM 453 N N . THR A 1 69 ? -31.130 7.953 42.868 1.00 94.00 69 THR A N 1
ATOM 454 C CA . THR A 1 69 ? -29.775 7.783 42.311 1.00 94.00 69 THR A CA 1
ATOM 455 C C . THR A 1 69 ? -29.625 6.437 41.588 1.00 94.00 69 THR A C 1
ATOM 457 O O . THR A 1 69 ? -29.116 6.394 40.467 1.00 94.00 69 THR A O 1
ATOM 460 N N . ASP A 1 70 ? -30.114 5.337 42.182 1.00 94.69 70 ASP A N 1
ATOM 461 C CA . ASP A 1 70 ? -30.120 4.005 41.554 1.00 94.69 70 ASP A CA 1
ATOM 462 C C . ASP A 1 70 ? -30.933 4.003 40.257 1.00 94.69 70 ASP A C 1
ATOM 464 O O . ASP A 1 70 ? -30.492 3.446 39.253 1.00 94.69 70 ASP A O 1
ATOM 468 N N . GLN A 1 71 ? -32.103 4.649 40.245 1.00 94.69 71 GLN A N 1
ATOM 469 C CA . GLN A 1 71 ? -32.956 4.733 39.061 1.00 94.69 71 GLN A CA 1
ATOM 470 C C . GLN A 1 71 ? -32.314 5.556 37.938 1.00 94.69 71 GLN A C 1
ATOM 472 O O . GLN A 1 71 ? -32.364 5.143 36.774 1.00 94.69 71 GLN A O 1
ATOM 477 N N . GLN A 1 72 ? -31.707 6.699 38.261 1.00 93.44 72 GLN A N 1
ATOM 478 C CA . GLN A 1 72 ? -31.019 7.546 37.285 1.00 93.44 72 GLN A CA 1
ATOM 479 C C . GLN A 1 72 ? -29.815 6.824 36.677 1.00 93.44 72 GLN A C 1
ATOM 481 O O . GLN A 1 72 ? -29.697 6.751 35.452 1.00 93.44 72 GLN A O 1
ATOM 486 N N . TRP A 1 73 ? -28.976 6.206 37.514 1.00 95.12 73 TRP A N 1
ATOM 487 C CA . TRP A 1 73 ? -27.847 5.401 37.051 1.00 95.12 73 TRP A CA 1
ATOM 488 C C . TRP A 1 73 ? -28.305 4.203 36.210 1.00 95.12 73 TRP A C 1
ATOM 490 O O . TRP A 1 73 ? -27.785 3.964 35.125 1.00 95.12 73 TRP A O 1
ATOM 500 N N . ARG A 1 74 ? -29.353 3.484 36.631 1.00 94.31 74 ARG A N 1
ATOM 501 C CA . ARG A 1 74 ? -29.922 2.386 35.831 1.00 94.31 74 ARG A CA 1
ATOM 502 C C . ARG A 1 74 ? -30.446 2.853 34.480 1.00 94.31 74 ARG A C 1
ATOM 504 O O . ARG A 1 74 ? -30.304 2.135 33.495 1.00 94.31 74 ARG A O 1
ATOM 511 N N . SER A 1 75 ? -31.031 4.045 34.425 1.00 93.38 75 SER A N 1
ATOM 512 C CA . SER A 1 75 ? -31.522 4.633 33.177 1.00 93.38 75 SER A CA 1
ATOM 513 C C . SER A 1 75 ? -30.379 5.018 32.235 1.00 93.38 75 SER A C 1
ATOM 515 O O . SER A 1 75 ? -30.527 4.857 31.024 1.00 93.38 75 SER A O 1
ATOM 517 N N . SER A 1 76 ? -29.237 5.477 32.764 1.00 92.19 76 SER A N 1
ATOM 518 C CA . SER A 1 76 ? -28.068 5.808 31.941 1.00 92.19 76 SER A CA 1
ATOM 519 C C . SER A 1 76 ? -27.399 4.559 31.365 1.00 92.19 76 SER A C 1
ATOM 521 O O . SER A 1 76 ? -27.084 4.530 30.176 1.00 92.19 76 SER A O 1
ATOM 523 N N . ILE A 1 77 ? -27.261 3.490 32.157 1.00 94.12 77 ILE A N 1
ATOM 524 C CA . ILE A 1 77 ? -26.642 2.239 31.688 1.00 94.12 77 ILE A CA 1
ATOM 525 C C . ILE A 1 77 ? -27.589 1.373 30.847 1.00 94.12 77 ILE A C 1
ATOM 527 O O . ILE A 1 77 ? -27.124 0.489 30.136 1.00 94.12 77 ILE A O 1
ATOM 531 N N . ALA A 1 78 ? -28.904 1.617 30.879 1.00 91.50 78 ALA A N 1
ATOM 532 C CA . ALA A 1 78 ? -29.877 0.886 30.058 1.00 91.50 78 ALA A CA 1
ATOM 533 C C . ALA A 1 78 ? -29.672 1.086 28.545 1.00 91.50 78 ALA A C 1
ATOM 535 O O . ALA A 1 78 ? -30.199 0.310 27.751 1.00 91.50 78 ALA A O 1
ATOM 536 N N . GLN A 1 79 ? -28.923 2.119 28.149 1.00 88.88 79 GLN A N 1
ATOM 537 C CA . GLN A 1 79 ? -28.558 2.381 26.755 1.00 88.88 79 GLN A CA 1
ATOM 538 C C . GLN A 1 79 ? -27.315 1.596 26.303 1.00 88.88 79 GLN A C 1
ATOM 540 O O . GLN A 1 79 ? -27.008 1.583 25.113 1.00 88.88 79 GLN A O 1
ATOM 545 N N . LEU A 1 80 ? -26.588 0.964 27.230 1.00 89.38 80 LEU A N 1
ATOM 546 C CA . LEU A 1 80 ? -25.388 0.195 26.917 1.00 89.38 80 LEU A CA 1
ATOM 547 C C . LEU A 1 80 ? -25.765 -1.155 26.308 1.00 89.38 80 LEU A C 1
ATOM 549 O O . LEU A 1 80 ? -26.675 -1.846 26.772 1.00 89.38 80 LEU A O 1
ATOM 553 N N . THR A 1 81 ? -25.036 -1.555 25.272 1.00 87.81 81 THR A N 1
ATOM 554 C CA . THR A 1 81 ? -25.174 -2.886 24.683 1.00 87.81 81 THR A CA 1
ATOM 555 C C . THR A 1 81 ? -24.311 -3.904 25.433 1.00 87.81 81 THR A C 1
ATOM 557 O O . THR A 1 81 ? -23.432 -3.548 26.218 1.00 87.81 81 THR A O 1
ATOM 560 N N . LYS A 1 82 ? -24.505 -5.198 25.148 1.00 87.19 82 LYS A N 1
ATOM 561 C CA . LYS A 1 82 ? -23.685 -6.279 25.730 1.00 87.19 82 LYS A CA 1
ATOM 562 C C . LYS A 1 82 ? -22.200 -6.180 25.376 1.00 87.19 82 LYS A C 1
ATOM 564 O O . LYS A 1 82 ? -21.386 -6.776 26.067 1.00 87.19 82 LYS A O 1
ATOM 569 N N . THR A 1 83 ? -21.857 -5.471 24.303 1.00 87.00 83 THR A N 1
ATOM 570 C CA . THR A 1 83 ? -20.463 -5.208 23.928 1.00 87.00 83 THR A CA 1
ATOM 571 C C . THR A 1 83 ? -19.902 -3.964 24.607 1.00 87.00 83 THR A C 1
ATOM 573 O O . THR A 1 83 ? -18.690 -3.819 24.676 1.00 87.00 83 THR A O 1
ATOM 576 N N . ASP A 1 84 ? -20.756 -3.069 25.117 1.00 87.25 84 ASP A N 1
ATOM 577 C CA . ASP A 1 84 ? -20.313 -1.873 25.840 1.00 87.25 84 ASP A CA 1
ATOM 578 C C . ASP A 1 84 ? -20.134 -2.159 27.339 1.00 87.25 84 ASP A C 1
ATOM 580 O O . ASP A 1 84 ? -19.223 -1.613 27.966 1.00 87.25 84 ASP A O 1
ATOM 584 N N . ALA A 1 85 ? -20.983 -3.014 27.928 1.00 91.62 85 ALA A N 1
ATOM 585 C CA . ALA A 1 85 ? -20.870 -3.407 29.327 1.00 91.62 85 ALA A CA 1
ATOM 586 C C . ALA A 1 85 ? -21.534 -4.753 29.658 1.00 91.62 85 ALA A C 1
ATOM 588 O O . ALA A 1 85 ? -22.594 -5.103 29.139 1.00 91.62 85 ALA A O 1
ATOM 589 N N . ASN A 1 86 ? -20.949 -5.451 30.630 1.00 93.69 86 ASN A N 1
ATOM 590 C CA . ASN A 1 86 ? -21.626 -6.474 31.415 1.00 93.69 86 ASN A CA 1
ATOM 591 C C . ASN A 1 86 ? -22.158 -5.823 32.693 1.00 93.69 86 ASN A C 1
ATOM 593 O O . ASN A 1 86 ? -21.407 -5.179 33.423 1.00 93.69 86 ASN A O 1
ATOM 597 N N . VAL A 1 87 ? -23.442 -6.008 32.987 1.00 93.69 87 VAL A N 1
ATOM 598 C CA . VAL A 1 87 ? -24.087 -5.494 34.204 1.00 93.69 87 VAL A CA 1
ATOM 599 C C . VAL A 1 87 ? -24.574 -6.684 35.016 1.00 93.69 87 VAL A C 1
ATOM 601 O O . VAL A 1 87 ? -25.260 -7.550 34.477 1.00 93.69 87 VAL A O 1
ATOM 604 N N . ALA A 1 88 ? -24.226 -6.744 36.301 1.00 93.81 88 ALA A N 1
ATOM 605 C CA . ALA A 1 88 ? -24.741 -7.794 37.175 1.00 93.81 88 ALA A CA 1
ATOM 606 C C . ALA A 1 88 ? -26.240 -7.583 37.457 1.00 93.81 88 ALA A C 1
ATOM 608 O O . ALA A 1 88 ? -26.684 -6.457 37.688 1.00 93.81 88 ALA A O 1
ATOM 609 N N . ASP A 1 89 ? -27.022 -8.661 37.552 1.00 90.38 89 ASP A N 1
ATOM 610 C CA . ASP A 1 89 ? -28.454 -8.571 37.899 1.00 90.38 89 ASP A CA 1
ATOM 611 C C . ASP A 1 89 ? -28.678 -7.907 39.271 1.00 90.38 89 ASP A C 1
ATOM 613 O O . ASP A 1 89 ? -29.670 -7.208 39.507 1.00 90.38 89 ASP A O 1
ATOM 617 N N . THR A 1 90 ? -27.712 -8.078 40.177 1.00 91.06 90 THR A N 1
ATOM 618 C CA . THR A 1 90 ? -27.705 -7.501 41.526 1.00 91.06 90 THR A CA 1
ATOM 619 C C . THR A 1 90 ? -27.138 -6.084 41.578 1.00 91.06 90 THR A C 1
ATOM 621 O O . THR A 1 90 ? -26.974 -5.562 42.678 1.00 91.06 90 THR A O 1
ATOM 624 N N . ALA A 1 91 ? -26.787 -5.465 40.446 1.00 95.06 91 ALA A N 1
ATOM 625 C CA . ALA A 1 91 ? -26.083 -4.188 40.456 1.00 95.06 91 ALA A CA 1
ATOM 626 C C . ALA A 1 91 ? -26.941 -3.069 41.070 1.00 95.06 91 ALA A C 1
ATOM 628 O O . ALA A 1 91 ? -28.114 -2.925 40.738 1.00 95.06 91 ALA A O 1
ATOM 629 N N . ARG A 1 92 ? -26.398 -2.285 41.995 1.00 95.94 92 ARG A N 1
ATOM 630 C CA . ARG A 1 92 ? -27.109 -1.189 42.671 1.00 95.94 92 ARG A CA 1
ATOM 631 C C . ARG A 1 92 ? -26.150 -0.047 42.977 1.00 95.94 92 ARG A C 1
ATOM 633 O O . ARG A 1 92 ? -24.936 -0.235 42.959 1.00 95.94 92 ARG A O 1
ATOM 640 N N . CYS A 1 93 ? -26.701 1.104 43.333 1.00 96.94 93 CYS A N 1
ATOM 641 C CA . CYS A 1 93 ? -25.964 2.168 44.004 1.00 96.94 93 CYS A CA 1
ATOM 642 C C . CYS A 1 93 ? -25.905 1.962 45.527 1.00 96.94 93 CYS A C 1
ATOM 644 O O . CYS A 1 93 ? -26.873 1.517 46.151 1.00 96.94 93 CYS A O 1
ATOM 646 N N . TYR A 1 94 ? -24.761 2.308 46.118 1.00 96.69 94 TYR A N 1
ATOM 647 C CA . TYR A 1 94 ? -24.457 2.204 47.544 1.00 96.69 94 TYR A CA 1
ATOM 648 C C . TYR A 1 94 ? -23.757 3.475 48.024 1.00 96.69 94 TYR A C 1
ATOM 650 O O . TYR A 1 94 ? -22.918 4.033 47.318 1.00 96.69 94 TYR A O 1
ATOM 658 N N . PHE A 1 95 ? -24.040 3.902 49.252 1.00 96.44 95 PHE A N 1
ATOM 659 C CA . PHE A 1 95 ? -23.195 4.876 49.935 1.00 96.44 95 PHE A CA 1
ATOM 660 C C . PHE A 1 95 ? -21.881 4.206 50.334 1.00 96.44 95 PHE A C 1
ATOM 662 O O . PHE A 1 95 ? -21.883 3.067 50.801 1.00 96.44 95 PHE A O 1
ATOM 669 N N . VAL A 1 96 ? -20.768 4.919 50.206 1.00 96.31 96 VAL A N 1
ATOM 670 C CA . VAL A 1 96 ? -19.483 4.489 50.759 1.00 96.31 96 VAL A CA 1
ATOM 671 C C . VAL A 1 96 ? -19.334 5.107 52.144 1.00 96.31 96 VAL A C 1
ATOM 673 O O . VAL A 1 96 ? -19.427 6.327 52.306 1.00 96.31 96 VAL A O 1
ATOM 676 N N . THR A 1 97 ? -19.133 4.266 53.155 1.00 95.25 97 THR A N 1
ATOM 677 C CA . THR A 1 97 ? -18.937 4.694 54.541 1.00 95.25 97 THR A CA 1
ATOM 678 C C . THR A 1 97 ? -17.577 4.271 55.074 1.00 95.25 97 THR A C 1
ATOM 680 O O . THR A 1 97 ? -17.023 3.245 54.676 1.00 95.25 97 THR A O 1
ATOM 683 N N . ASP A 1 98 ? -17.067 5.018 56.046 1.00 94.44 98 ASP A N 1
ATOM 684 C CA . ASP A 1 98 ? -15.889 4.621 56.806 1.00 94.44 98 ASP A CA 1
ATOM 685 C C . ASP A 1 98 ? -16.190 3.414 57.723 1.00 94.44 98 ASP A C 1
ATOM 687 O O . ASP A 1 98 ? -17.311 2.899 57.791 1.00 94.44 98 ASP A O 1
ATOM 691 N N . GLN A 1 99 ? -15.179 2.953 58.463 1.00 90.94 99 GLN A N 1
ATOM 692 C CA . GLN A 1 99 ? -15.326 1.850 59.424 1.00 90.94 99 GLN A CA 1
ATOM 693 C C . GLN A 1 99 ? -16.280 2.175 60.588 1.00 90.94 99 GLN A C 1
ATOM 695 O O . GLN A 1 99 ? -16.794 1.265 61.235 1.00 90.94 99 GLN A O 1
ATOM 700 N N . ALA A 1 100 ? -16.524 3.459 60.865 1.00 89.31 100 ALA A N 1
ATOM 701 C CA . ALA A 1 100 ? -17.469 3.925 61.875 1.00 89.31 100 ALA A CA 1
ATOM 702 C C . ALA A 1 100 ? -18.894 4.109 61.313 1.00 89.31 100 ALA A C 1
ATOM 704 O O . ALA A 1 100 ? -19.768 4.618 62.030 1.00 89.31 100 ALA A O 1
ATOM 705 N N . GLY A 1 101 ? -19.124 3.721 60.052 1.00 89.44 101 GLY A N 1
ATOM 706 C CA . GLY A 1 101 ? -20.395 3.843 59.344 1.00 89.44 101 GLY A CA 1
ATOM 707 C C . GLY A 1 101 ? -20.734 5.271 58.913 1.00 89.44 101 GLY A C 1
ATOM 708 O O . GLY A 1 101 ? -21.882 5.531 58.566 1.00 89.44 101 GLY A O 1
ATOM 709 N N . SER A 1 102 ? -19.782 6.206 58.964 1.00 92.44 102 SER A N 1
ATOM 710 C CA . SER A 1 102 ? -19.993 7.590 58.532 1.00 92.44 102 SER A CA 1
ATOM 711 C C . SER A 1 102 ? -19.805 7.708 57.023 1.00 92.44 102 SER A C 1
ATOM 713 O O . SER A 1 102 ? -18.827 7.209 56.473 1.00 92.44 102 SER A O 1
ATOM 715 N N . PHE A 1 103 ? -20.732 8.383 56.354 1.00 93.38 103 PHE A N 1
ATOM 716 C CA . PHE A 1 103 ? -20.698 8.636 54.919 1.00 93.38 103 PHE A CA 1
ATOM 717 C C . PHE A 1 103 ? -19.444 9.405 54.485 1.00 93.38 103 PHE A C 1
ATOM 719 O O . PHE A 1 103 ? -19.086 10.410 55.098 1.00 93.38 103 PHE A O 1
ATOM 726 N N . MET A 1 104 ? -18.810 8.944 53.404 1.00 93.00 104 MET A N 1
ATOM 727 C CA . MET A 1 104 ? -17.559 9.483 52.856 1.00 93.00 104 MET A CA 1
ATOM 728 C C . MET A 1 104 ? -17.770 10.378 51.621 1.00 93.00 104 MET A C 1
ATOM 730 O O . MET A 1 104 ? -16.861 10.521 50.809 1.00 93.00 104 MET A O 1
ATOM 734 N N . GLU A 1 105 ? -18.967 10.949 51.448 1.00 93.25 105 GLU A N 1
ATOM 735 C CA . GLU A 1 105 ? -19.320 11.815 50.303 1.00 93.25 105 GLU A CA 1
ATOM 736 C C . GLU A 1 105 ? -19.210 11.140 48.923 1.00 93.25 105 GLU A C 1
ATOM 738 O O . GLU A 1 105 ? -19.079 11.790 47.881 1.00 93.25 105 GLU A O 1
ATOM 743 N N . LEU A 1 106 ? -19.284 9.809 48.910 1.00 95.12 106 LEU A N 1
ATOM 744 C CA . LEU A 1 106 ? -19.020 8.981 47.744 1.00 95.12 106 LEU A CA 1
ATOM 745 C C . LEU A 1 106 ? -20.097 7.908 47.602 1.00 95.12 106 LEU A C 1
ATOM 747 O O . LEU A 1 106 ? -20.443 7.219 48.561 1.00 95.12 106 LEU A O 1
ATOM 751 N N . ILE A 1 107 ? -20.618 7.762 46.393 1.00 96.81 107 ILE A N 1
ATOM 752 C CA . ILE A 1 107 ? -21.586 6.738 46.013 1.00 96.81 107 ILE A CA 1
ATOM 753 C C . ILE A 1 107 ? -20.919 5.841 44.981 1.00 96.81 107 ILE A C 1
ATOM 755 O O . ILE A 1 107 ? -20.278 6.328 44.050 1.00 96.81 107 ILE A O 1
ATOM 759 N N . ALA A 1 108 ? -21.069 4.536 45.157 1.00 97.38 108 ALA A N 1
ATOM 760 C CA . ALA A 1 108 ? -20.572 3.529 44.234 1.00 97.38 108 ALA A CA 1
ATOM 761 C C . ALA A 1 108 ? -21.751 2.766 43.639 1.00 97.38 108 ALA A C 1
ATOM 763 O O . ALA A 1 108 ? -22.552 2.195 44.378 1.00 97.38 108 ALA A O 1
ATOM 764 N N . CYS A 1 109 ? -21.849 2.751 42.317 1.00 97.50 109 CYS A N 1
ATOM 765 C CA . CYS A 1 109 ? -22.888 2.057 41.575 1.00 97.50 109 CYS A CA 1
ATOM 766 C C . CYS A 1 109 ? -22.282 0.921 40.753 1.00 97.50 109 CYS A C 1
ATOM 768 O O . CYS A 1 109 ? -21.364 1.125 39.963 1.00 97.50 109 CYS A O 1
ATOM 770 N N . GLY A 1 110 ? -22.764 -0.298 40.965 1.00 96.31 110 GLY A N 1
ATOM 771 C CA . GLY A 1 110 ? -22.220 -1.495 40.334 1.00 96.31 110 GLY A CA 1
ATOM 772 C C . GLY A 1 110 ? -22.738 -2.775 40.991 1.00 96.31 110 GLY A C 1
ATOM 773 O O . GLY A 1 110 ? -23.580 -2.709 41.891 1.00 96.31 110 GLY A O 1
ATOM 774 N N . PRO A 1 111 ? -22.275 -3.958 40.558 1.00 95.69 111 PRO A N 1
ATOM 775 C CA . PRO A 1 111 ? -21.208 -4.160 39.574 1.00 95.69 111 PRO A CA 1
ATOM 776 C C . PRO A 1 111 ? -21.624 -3.929 38.118 1.00 95.69 111 PRO A C 1
ATOM 778 O O . PRO A 1 111 ? -22.601 -4.508 37.638 1.00 95.69 111 PRO A O 1
ATOM 781 N N . ILE A 1 112 ? -20.835 -3.132 37.404 1.00 95.81 112 ILE A N 1
ATOM 782 C CA . ILE A 1 112 ? -20.884 -2.934 35.956 1.00 95.81 112 ILE A CA 1
ATOM 783 C C . ILE A 1 112 ? -19.461 -2.954 35.394 1.00 95.81 112 ILE A C 1
ATOM 785 O O . ILE A 1 112 ? -18.639 -2.105 35.721 1.00 95.81 112 ILE A O 1
ATOM 789 N N . ARG A 1 113 ? -19.155 -3.906 34.515 1.00 94.88 113 ARG A N 1
ATOM 790 C CA . ARG A 1 113 ? -17.868 -3.978 33.828 1.00 94.88 113 ARG A CA 1
ATOM 791 C C . ARG A 1 113 ? -18.035 -3.414 32.431 1.00 94.88 113 ARG A C 1
ATOM 793 O O . ARG A 1 113 ? -18.696 -4.026 31.600 1.00 94.88 113 ARG A O 1
ATOM 800 N N . ARG A 1 114 ? -17.445 -2.247 32.189 1.00 91.81 114 ARG A N 1
ATOM 801 C CA . ARG A 1 114 ? -17.435 -1.587 30.879 1.00 91.81 114 ARG A CA 1
ATOM 802 C C . ARG A 1 114 ? -16.311 -2.152 30.004 1.00 91.81 114 ARG A C 1
ATOM 804 O O . ARG A 1 114 ? -15.333 -2.691 30.525 1.00 91.81 114 ARG A O 1
ATOM 811 N N . ALA A 1 115 ? -16.474 -2.065 28.689 1.00 87.94 115 ALA A N 1
ATOM 812 C CA . ALA A 1 115 ? -15.461 -2.491 27.728 1.00 87.94 115 ALA A CA 1
ATOM 813 C C . ALA A 1 115 ? -14.157 -1.702 27.902 1.00 87.94 115 ALA A C 1
ATOM 815 O O . ALA A 1 115 ? -14.188 -0.524 28.264 1.00 87.94 115 ALA A O 1
ATOM 816 N N . ASP A 1 116 ? -13.020 -2.363 27.662 1.00 82.88 116 ASP A N 1
ATOM 817 C CA . ASP A 1 116 ? -11.675 -1.778 27.713 1.00 82.88 116 ASP A CA 1
ATOM 818 C C . ASP A 1 116 ? -11.295 -1.123 29.072 1.00 82.88 116 ASP A C 1
ATOM 820 O O . ASP A 1 116 ? -10.315 -0.379 29.162 1.00 82.88 116 ASP A O 1
ATOM 824 N N . THR A 1 117 ? -12.014 -1.417 30.169 1.00 89.75 117 THR A N 1
ATOM 825 C CA . THR A 1 117 ? -11.595 -1.038 31.534 1.00 89.75 117 THR A CA 1
ATOM 826 C C . THR A 1 117 ? -10.736 -2.125 32.183 1.00 89.75 117 THR A C 1
ATOM 828 O O . THR A 1 117 ? -10.806 -3.300 31.821 1.00 89.75 117 THR A O 1
ATOM 831 N N . ALA A 1 118 ? -9.907 -1.745 33.161 1.00 89.75 118 ALA A N 1
ATOM 832 C CA . ALA A 1 118 ? -8.992 -2.660 33.850 1.00 89.75 118 ALA A CA 1
ATOM 833 C C . ALA A 1 118 ? -9.719 -3.744 34.671 1.00 89.75 118 ALA A C 1
ATOM 835 O O . ALA A 1 118 ? -10.861 -3.567 35.093 1.00 89.75 118 ALA A O 1
ATOM 836 N N . GLU A 1 119 ? -9.047 -4.869 34.934 1.00 90.12 119 GLU A N 1
ATOM 837 C CA . GLU A 1 119 ? -9.586 -5.926 35.799 1.00 90.12 119 GLU A CA 1
ATOM 838 C C . GLU A 1 119 ? -9.998 -5.389 37.182 1.00 90.12 119 GLU A C 1
ATOM 840 O O . GLU A 1 119 ? -9.324 -4.536 37.755 1.00 90.12 119 GLU A O 1
ATOM 845 N N . GLY A 1 120 ? -11.148 -5.843 37.694 1.00 91.44 120 GLY A N 1
ATOM 846 C CA . GLY A 1 120 ? -11.733 -5.356 38.948 1.00 91.44 120 GLY A CA 1
ATOM 847 C C . GLY A 1 120 ? -12.363 -3.959 38.872 1.00 91.44 120 GLY A C 1
ATOM 848 O O . GLY A 1 120 ? -12.959 -3.508 39.852 1.00 91.44 120 GLY A O 1
ATOM 849 N N . ALA A 1 121 ? -12.276 -3.270 37.729 1.00 95.62 121 ALA A N 1
ATOM 850 C CA . ALA A 1 121 ? -12.832 -1.937 37.539 1.00 95.62 121 ALA A CA 1
ATOM 851 C C . ALA A 1 121 ? -14.324 -1.990 37.161 1.00 95.62 121 ALA A C 1
ATOM 853 O O . ALA A 1 121 ? -14.708 -1.770 36.008 1.00 95.62 121 ALA A O 1
ATOM 854 N N . VAL A 1 122 ? -15.150 -2.361 38.144 1.00 96.62 122 VAL A N 1
ATOM 855 C CA . VAL A 1 122 ? -16.574 -2.689 37.970 1.00 96.62 122 VAL A CA 1
ATOM 856 C C . VAL A 1 122 ? -17.545 -1.711 38.651 1.00 96.62 122 VAL A C 1
ATOM 858 O O . VAL A 1 122 ? -18.716 -2.036 38.844 1.00 96.62 122 VAL A O 1
ATOM 861 N N . TRP A 1 123 ? -17.074 -0.539 39.078 1.00 96.69 123 TRP A N 1
ATOM 862 C CA . TRP A 1 123 ? -17.872 0.430 39.833 1.00 96.69 123 TRP A CA 1
ATOM 863 C C . TRP A 1 123 ? -17.880 1.798 39.155 1.00 96.69 123 TRP A C 1
ATOM 865 O O . TRP A 1 123 ? -16.826 2.356 38.867 1.00 96.69 123 TRP A O 1
ATOM 875 N N . ASP A 1 124 ? -19.059 2.373 38.949 1.00 96.62 124 ASP A N 1
ATOM 876 C CA . ASP A 1 124 ? -19.210 3.784 38.606 1.00 96.62 124 ASP A CA 1
ATOM 877 C C . ASP A 1 124 ? -19.314 4.603 39.898 1.00 96.62 124 ASP A C 1
ATOM 879 O O . ASP A 1 124 ? -20.093 4.293 40.800 1.00 96.62 124 ASP A O 1
ATOM 883 N N . MET A 1 125 ? -18.508 5.649 40.005 1.00 96.38 125 MET A N 1
ATOM 884 C CA . MET A 1 125 ? -18.339 6.452 41.207 1.00 96.38 125 MET A CA 1
ATOM 885 C C . MET A 1 125 ? -18.970 7.823 41.019 1.00 96.38 125 MET A C 1
ATOM 887 O O . MET A 1 125 ? -18.714 8.504 40.023 1.00 96.38 125 MET A O 1
ATOM 891 N N . PHE A 1 126 ? -19.724 8.258 42.022 1.00 95.69 126 PHE A N 1
ATOM 892 C CA . PHE A 1 126 ? -20.366 9.565 42.073 1.00 95.69 126 PHE A CA 1
ATOM 893 C C . PHE A 1 126 ? -20.010 10.269 43.375 1.00 95.69 126 PHE A C 1
ATOM 895 O O . PHE A 1 126 ? -19.898 9.639 44.425 1.00 95.69 126 PHE A O 1
ATOM 902 N N . THR A 1 127 ? -19.865 11.587 43.322 1.00 93.38 127 THR A N 1
ATOM 903 C CA . THR A 1 127 ? -19.710 12.410 44.526 1.00 93.38 127 THR A CA 1
ATOM 904 C C . THR A 1 127 ? -21.061 12.961 44.944 1.00 93.38 127 THR A C 1
ATOM 906 O O . THR A 1 127 ? -21.813 13.454 44.105 1.00 93.38 127 THR A O 1
ATOM 909 N N . ALA A 1 128 ? -21.366 12.893 46.236 1.00 90.75 128 ALA A N 1
ATOM 910 C CA . ALA A 1 128 ? -22.578 13.468 46.804 1.00 90.75 128 ALA A CA 1
ATOM 911 C C . ALA A 1 128 ? -22.230 14.181 48.106 1.00 90.75 128 ALA A C 1
ATOM 913 O O . ALA A 1 128 ? -21.548 13.625 48.963 1.00 90.75 128 ALA A O 1
ATOM 914 N N . ARG A 1 129 ? -22.685 15.425 48.249 1.00 86.69 129 ARG A N 1
ATOM 915 C CA . ARG A 1 129 ? -22.376 16.263 49.407 1.00 86.69 129 ARG A CA 1
ATOM 916 C C . ARG A 1 129 ? -23.573 16.365 50.325 1.00 86.69 129 ARG A C 1
ATOM 918 O O . ARG A 1 129 ? -24.718 16.218 49.905 1.00 86.69 129 ARG A O 1
ATOM 925 N N . VAL A 1 130 ? -23.293 16.665 51.583 1.00 83.94 130 VAL A N 1
ATOM 926 C CA . VAL A 1 130 ? -24.324 16.979 52.566 1.00 83.94 130 VAL A CA 1
ATOM 927 C C . VAL A 1 130 ? -24.574 18.478 52.529 1.00 83.94 130 VAL A C 1
ATOM 929 O O . VAL A 1 130 ? -23.660 19.281 52.727 1.00 83.94 130 VAL A O 1
ATOM 932 N N . ASP A 1 131 ? -25.813 18.862 52.249 1.00 79.50 131 ASP A N 1
ATOM 933 C CA . ASP A 1 131 ? -26.231 20.251 52.318 1.00 79.50 131 ASP A CA 1
ATOM 934 C C . ASP A 1 131 ? -26.531 20.621 53.774 1.00 79.50 131 ASP A C 1
ATOM 936 O O . ASP A 1 131 ? -27.549 20.243 54.363 1.00 79.50 131 ASP A O 1
ATOM 940 N N . ASN A 1 132 ? -25.625 21.407 54.354 1.00 70.31 132 ASN A N 1
ATOM 941 C CA . ASN A 1 132 ? -25.730 21.891 55.726 1.00 70.31 132 ASN A CA 1
ATOM 942 C C . ASN A 1 132 ? -26.951 22.805 55.957 1.00 70.31 132 ASN A C 1
ATOM 944 O O . ASN A 1 132 ? -27.327 23.008 57.111 1.00 70.31 132 ASN A O 1
ATOM 948 N N . ALA A 1 133 ? -27.567 23.362 54.905 1.00 65.88 133 ALA A N 1
ATOM 949 C CA . ALA A 1 133 ? -28.747 24.220 55.022 1.00 65.88 133 ALA A CA 1
ATOM 950 C C . ALA A 1 133 ? -30.065 23.431 55.074 1.00 65.88 133 ALA A C 1
ATOM 952 O O . ALA A 1 133 ? -31.017 23.879 55.712 1.00 65.88 133 ALA A O 1
ATOM 953 N N . THR A 1 134 ? -30.131 22.268 54.420 1.00 63.03 134 THR A N 1
ATOM 954 C CA . THR A 1 134 ? -31.366 21.472 54.286 1.00 63.03 134 THR A CA 1
ATOM 955 C C . THR A 1 134 ? -31.311 20.125 55.000 1.00 63.03 134 THR A C 1
ATOM 957 O O . THR A 1 134 ? -32.308 19.406 55.019 1.00 63.03 134 THR A O 1
ATOM 960 N N . THR A 1 135 ? -30.175 19.770 55.617 1.00 66.75 135 THR A N 1
ATOM 961 C CA . THR A 1 135 ? -29.911 18.436 56.199 1.00 66.75 135 THR A CA 1
ATOM 962 C C . THR A 1 135 ? -30.109 17.285 55.204 1.00 66.75 135 THR A C 1
ATOM 964 O O . THR A 1 135 ? -30.291 16.143 55.618 1.00 66.75 135 THR A O 1
ATOM 967 N N . GLY A 1 136 ? -30.076 17.587 53.901 1.00 76.12 136 GLY A N 1
ATOM 968 C CA . GLY A 1 136 ? -30.262 16.649 52.796 1.00 76.12 136 GLY A CA 1
ATOM 969 C C . GLY A 1 136 ? -28.965 16.366 52.038 1.00 76.12 136 GLY A C 1
ATOM 970 O O . GLY A 1 136 ? -27.918 16.953 52.311 1.00 76.12 136 GLY A O 1
ATOM 971 N N . LEU A 1 137 ? -29.036 15.450 51.074 1.00 82.69 137 LEU A N 1
ATOM 972 C CA . LEU A 1 137 ? -27.948 15.174 50.134 1.00 82.69 137 LEU A CA 1
ATOM 973 C C . LEU A 1 137 ? -28.146 15.992 48.853 1.00 82.69 137 LEU A C 1
ATOM 975 O O . LEU A 1 137 ? -29.269 16.124 48.366 1.00 82.69 137 LEU A O 1
ATOM 979 N N . THR A 1 138 ? -27.060 16.529 48.301 1.00 81.81 138 THR A N 1
ATOM 980 C CA . THR A 1 138 ? -27.064 17.184 46.986 1.00 81.81 138 THR A CA 1
ATOM 981 C C . THR A 1 138 ? -27.083 16.151 45.867 1.00 81.81 138 THR A C 1
ATOM 983 O O . THR A 1 138 ? -26.681 15.009 46.072 1.00 81.81 138 THR A O 1
ATOM 986 N N . GLU A 1 139 ? -27.475 16.559 44.662 1.00 78.31 139 GLU A N 1
ATOM 987 C CA . GLU A 1 139 ? -27.438 15.704 43.470 1.00 78.31 139 GLU A CA 1
ATOM 988 C C . GLU A 1 139 ? -26.055 15.060 43.268 1.00 78.31 139 GLU A C 1
ATOM 990 O O . GLU A 1 139 ? -25.013 15.703 43.448 1.00 78.31 139 GLU A O 1
ATOM 995 N N . ALA A 1 140 ? -26.060 13.766 42.948 1.00 78.62 140 ALA A N 1
ATOM 996 C CA . ALA A 1 140 ? -24.850 12.993 42.736 1.00 78.62 140 ALA A CA 1
ATOM 997 C C . ALA A 1 140 ? -24.199 13.412 41.411 1.00 78.62 140 ALA A C 1
ATOM 999 O O . ALA A 1 140 ? -24.810 13.325 40.350 1.00 78.62 140 ALA A O 1
ATOM 1000 N N . SER A 1 141 ? -22.944 13.854 41.457 1.00 81.75 141 SER A N 1
ATOM 1001 C CA . SER A 1 141 ? -22.191 14.217 40.252 1.00 81.75 141 SER A CA 1
ATOM 1002 C C . SER A 1 141 ? -21.271 13.066 39.833 1.00 81.75 141 SER A C 1
ATOM 1004 O O . SER A 1 141 ? -20.541 12.559 40.696 1.00 81.75 141 SER A O 1
ATOM 1006 N N . PRO A 1 142 ? -21.253 12.657 38.546 1.00 84.38 142 PRO A N 1
ATOM 1007 C CA . PRO A 1 142 ? -20.345 11.622 38.058 1.00 84.38 142 PRO A CA 1
ATOM 1008 C C . PRO A 1 142 ? -18.892 11.983 38.365 1.00 84.38 142 PRO A C 1
ATOM 1010 O O . PRO A 1 142 ? -18.427 13.069 38.021 1.00 84.38 142 PRO A O 1
ATOM 1013 N N . ALA A 1 143 ? -18.180 11.076 39.027 1.00 84.38 143 ALA A N 1
ATOM 1014 C CA . ALA A 1 143 ? -16.778 11.261 39.381 1.00 84.38 143 ALA A CA 1
ATOM 1015 C C . ALA A 1 143 ? -15.865 10.410 38.498 1.00 84.38 143 ALA A C 1
ATOM 1017 O O . ALA A 1 143 ? -14.845 10.899 38.011 1.00 84.38 143 ALA A O 1
ATOM 1018 N N . LYS A 1 144 ? -16.216 9.133 38.299 1.00 91.94 144 LYS A N 1
ATOM 1019 C CA . LYS A 1 144 ? -15.428 8.195 37.495 1.00 91.94 144 LYS A CA 1
ATOM 1020 C C . LYS A 1 144 ? -16.254 6.977 37.101 1.00 91.94 144 LYS A C 1
ATOM 1022 O O . LYS A 1 144 ? -16.774 6.301 37.977 1.00 91.94 144 LYS A O 1
ATOM 1027 N N . GLU A 1 145 ? -16.310 6.652 35.819 1.00 93.12 145 GLU A N 1
ATOM 1028 C CA . GLU A 1 145 ? -16.850 5.371 35.350 1.00 93.12 145 GLU A CA 1
ATOM 1029 C C . GLU A 1 145 ? -15.758 4.294 35.341 1.00 93.12 145 GLU A C 1
ATOM 1031 O O . GLU A 1 145 ? -14.581 4.608 35.137 1.00 93.12 145 GLU A O 1
ATOM 1036 N N . GLY A 1 146 ? -16.134 3.031 35.562 1.00 92.81 146 GLY A N 1
ATOM 1037 C CA . GLY A 1 146 ? -15.188 1.910 35.498 1.00 92.81 146 GLY A CA 1
ATOM 1038 C C . GLY A 1 146 ? -14.013 2.055 36.473 1.00 92.81 146 GLY A C 1
ATOM 1039 O O . GLY A 1 146 ? -12.846 2.052 36.078 1.00 92.81 146 GLY A O 1
ATOM 1040 N N . ALA A 1 147 ? -14.312 2.233 37.756 1.00 94.50 147 ALA A N 1
ATOM 1041 C CA . ALA A 1 147 ? -13.356 2.256 38.854 1.00 94.50 147 ALA A CA 1
ATOM 1042 C C . ALA A 1 147 ? -13.311 0.908 39.586 1.00 94.50 147 ALA A C 1
ATOM 1044 O O . ALA A 1 147 ? -14.257 0.121 39.556 1.00 94.50 147 ALA A O 1
ATOM 1045 N N . THR A 1 148 ? -12.202 0.644 40.276 1.00 94.75 148 THR A N 1
ATOM 1046 C CA . THR A 1 148 ? -12.137 -0.442 41.261 1.00 94.75 148 THR A CA 1
ATOM 1047 C C . THR A 1 148 ? -13.043 -0.132 42.445 1.00 94.75 148 THR A C 1
ATOM 1049 O O . THR A 1 148 ? -13.348 1.036 42.699 1.00 94.75 148 THR A O 1
ATOM 1052 N N . ARG A 1 149 ? -13.443 -1.168 43.195 1.00 94.06 149 ARG A N 1
ATOM 1053 C CA . ARG A 1 149 ? -14.235 -0.992 44.418 1.00 94.06 149 ARG A CA 1
ATOM 1054 C C . ARG A 1 149 ? -13.586 0.075 45.313 1.00 94.06 149 ARG A C 1
ATOM 1056 O O . ARG A 1 149 ? -12.382 -0.020 45.562 1.00 94.06 149 ARG A O 1
ATOM 1063 N N . PRO A 1 150 ? -14.342 1.083 45.778 1.00 93.12 150 PRO A N 1
ATOM 1064 C CA . PRO A 1 150 ? -13.791 2.104 46.658 1.00 93.12 150 PRO A CA 1
ATOM 1065 C C . PRO A 1 150 ? -13.379 1.501 48.001 1.00 93.12 150 PRO A C 1
ATOM 1067 O O . PRO A 1 150 ? -13.972 0.532 48.478 1.00 93.12 150 PRO A O 1
ATOM 1070 N N . GLU A 1 151 ? -12.390 2.116 48.641 1.00 92.06 151 GLU A N 1
ATOM 1071 C CA . GLU A 1 151 ? -12.079 1.820 50.036 1.00 92.06 151 GLU A CA 1
ATOM 1072 C C . GLU A 1 151 ? -13.244 2.261 50.935 1.00 92.06 151 GLU A C 1
ATOM 1074 O O . GLU A 1 151 ? -13.751 3.374 50.804 1.00 92.06 151 GLU A O 1
ATOM 1079 N N . GLY A 1 152 ? -13.674 1.387 51.847 1.00 92.25 152 GLY A N 1
ATOM 1080 C CA . GLY A 1 152 ? -14.799 1.637 52.749 1.00 92.25 152 GLY A CA 1
ATOM 1081 C C . GLY A 1 152 ? -15.807 0.490 52.776 1.00 92.25 152 GLY A C 1
ATOM 1082 O O . GLY A 1 152 ? -15.612 -0.562 52.168 1.00 92.25 152 GLY A O 1
ATOM 1083 N N . THR A 1 153 ? -16.891 0.689 53.521 1.00 94.69 153 THR A N 1
ATOM 1084 C CA . THR A 1 153 ? -18.029 -0.236 53.573 1.00 94.69 153 THR A CA 1
ATOM 1085 C C . THR A 1 153 ? -19.133 0.276 52.655 1.00 94.69 153 THR A C 1
ATOM 1087 O O . THR A 1 153 ? -19.479 1.454 52.697 1.00 94.69 153 THR A O 1
ATOM 1090 N N . LEU A 1 154 ? -19.690 -0.606 51.826 1.00 95.12 154 LEU A N 1
ATOM 1091 C CA . LEU A 1 154 ? -20.833 -0.284 50.975 1.00 95.12 154 LEU A CA 1
ATOM 1092 C C . LEU A 1 154 ? -22.123 -0.433 51.785 1.00 95.12 154 LEU A C 1
ATOM 1094 O O . LEU A 1 154 ? -22.442 -1.520 52.265 1.00 95.12 154 LEU A O 1
ATOM 1098 N N . TYR A 1 155 ? -22.848 0.669 51.945 1.00 94.38 155 TYR A N 1
ATOM 1099 C CA . TYR A 1 155 ? -24.068 0.760 52.737 1.00 94.38 155 TYR A CA 1
ATOM 1100 C C . TYR A 1 155 ? -25.272 1.101 51.859 1.00 94.38 155 TYR A C 1
ATOM 1102 O O . TYR A 1 155 ? -25.225 2.004 51.020 1.00 94.38 155 TYR A O 1
ATOM 1110 N N . ARG A 1 156 ? -26.388 0.414 52.106 1.00 94.00 156 ARG A N 1
ATOM 1111 C CA . ARG A 1 156 ? -27.687 0.712 51.506 1.00 94.00 156 ARG A CA 1
ATOM 1112 C C . ARG A 1 156 ? -28.762 0.730 52.597 1.00 94.00 156 ARG A C 1
ATOM 1114 O O . ARG A 1 156 ? -28.781 -0.191 53.413 1.00 94.00 156 ARG A O 1
ATOM 1121 N N . PRO A 1 157 ? -29.667 1.727 52.620 1.00 91.62 157 PRO A N 1
ATOM 1122 C CA . PRO A 1 157 ? -30.690 1.833 53.667 1.00 91.62 157 PRO A CA 1
ATOM 1123 C C . PRO A 1 157 ? -31.637 0.631 53.769 1.00 91.62 157 PRO A C 1
ATOM 1125 O O . PRO A 1 157 ? -32.145 0.339 54.846 1.00 91.62 157 PRO A O 1
ATOM 1128 N N . ASP A 1 158 ? -31.858 -0.090 52.670 1.00 90.44 158 ASP A N 1
ATOM 1129 C CA . ASP A 1 158 ? -32.694 -1.295 52.641 1.00 90.44 158 ASP A CA 1
ATOM 1130 C C . ASP A 1 158 ? -31.935 -2.584 53.006 1.00 90.44 158 ASP A C 1
ATOM 1132 O O . ASP A 1 158 ? -32.499 -3.675 52.950 1.00 90.44 158 ASP A O 1
ATOM 1136 N N . GLY A 1 159 ? -30.653 -2.472 53.368 1.00 90.50 159 GLY A N 1
ATOM 1137 C CA . GLY A 1 159 ? -29.810 -3.594 53.771 1.00 90.50 159 GLY A CA 1
ATOM 1138 C C . GLY A 1 159 ? -29.325 -4.479 52.623 1.00 90.50 159 GLY A C 1
ATOM 1139 O O . GLY A 1 159 ? -28.665 -5.484 52.891 1.00 90.50 159 GLY A O 1
ATOM 1140 N N . ALA A 1 160 ? -29.609 -4.140 51.360 1.00 90.81 160 ALA A N 1
ATOM 1141 C CA . ALA A 1 160 ? -29.056 -4.894 50.244 1.00 90.81 160 ALA A CA 1
ATOM 1142 C C . ALA A 1 160 ? -27.528 -4.750 50.222 1.00 90.81 160 ALA A C 1
ATOM 1144 O O . ALA A 1 160 ? -26.992 -3.648 50.336 1.00 90.81 160 ALA A O 1
ATOM 1145 N N . THR A 1 161 ? -26.830 -5.864 50.031 1.00 91.31 161 THR A N 1
ATOM 1146 C CA . THR A 1 161 ? -25.372 -5.914 49.885 1.00 91.31 161 THR A CA 1
ATOM 1147 C C . THR A 1 161 ? -25.002 -6.345 48.467 1.00 91.31 161 THR A C 1
ATOM 1149 O O . THR A 1 161 ? -25.782 -7.065 47.836 1.00 91.31 161 THR A O 1
ATOM 1152 N N . PRO A 1 162 ? -23.830 -5.952 47.943 1.00 90.44 162 PRO A N 1
ATOM 1153 C CA . PRO A 1 162 ? -23.325 -6.509 46.692 1.00 90.44 162 PRO A CA 1
ATOM 1154 C C . PRO A 1 162 ? -23.146 -8.029 46.794 1.00 90.44 162 PRO A C 1
ATOM 1156 O O . PRO A 1 162 ? -22.953 -8.569 47.887 1.00 90.44 162 PRO A O 1
ATOM 1159 N N . ALA A 1 163 ? -23.168 -8.714 45.651 1.00 88.81 163 ALA A N 1
ATOM 1160 C CA . ALA A 1 163 ? -22.788 -10.121 45.583 1.00 88.81 163 ALA A CA 1
ATOM 1161 C C . ALA A 1 163 ? -21.326 -10.318 46.038 1.00 88.81 163 ALA A C 1
ATOM 1163 O O . ALA A 1 163 ? -20.503 -9.406 45.943 1.00 88.81 163 ALA A O 1
ATOM 1164 N N . ALA A 1 164 ? -20.987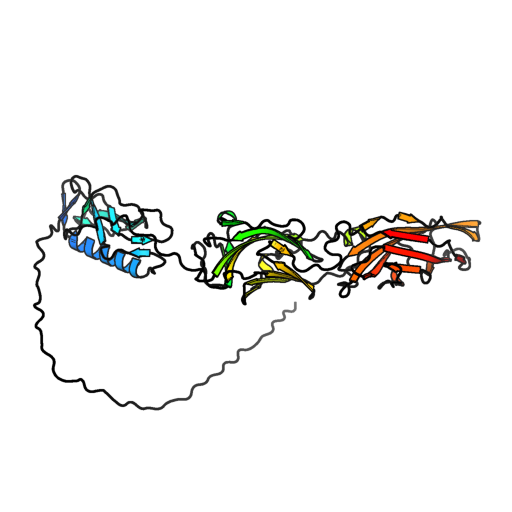 -11.504 46.549 1.00 87.94 164 ALA A N 1
ATOM 1165 C CA . ALA A 1 164 ? -19.638 -11.779 47.060 1.00 87.94 164 ALA A CA 1
ATOM 1166 C C . ALA A 1 164 ? -18.558 -11.681 45.964 1.00 87.94 164 ALA A C 1
ATOM 1168 O O . ALA A 1 164 ? -17.438 -11.252 46.227 1.00 87.94 164 ALA A O 1
ATOM 1169 N N . ASP A 1 165 ? -18.925 -12.030 44.736 1.00 88.06 165 ASP A N 1
ATOM 1170 C CA . ASP A 1 165 ? -18.130 -11.994 43.509 1.00 88.06 165 ASP A CA 1
ATOM 1171 C C . ASP A 1 165 ? -18.336 -10.704 42.702 1.00 88.06 165 ASP A C 1
ATOM 1173 O O . ASP A 1 165 ? -17.942 -10.624 41.543 1.00 88.06 165 ASP A O 1
ATOM 1177 N N . ALA A 1 166 ? -18.919 -9.671 43.314 1.00 86.56 166 ALA A N 1
ATOM 1178 C CA . ALA A 1 166 ? -19.227 -8.409 42.654 1.00 86.56 166 ALA A CA 1
ATOM 1179 C C . ALA A 1 166 ? -18.031 -7.797 41.905 1.00 86.56 166 ALA A C 1
ATOM 1181 O O . ALA A 1 166 ? -18.228 -7.183 40.867 1.00 86.56 166 ALA A O 1
ATOM 1182 N N . ASP A 1 167 ? -16.802 -7.999 42.386 1.00 89.62 167 ASP A N 1
ATOM 1183 C CA . ASP A 1 167 ? -15.589 -7.448 41.769 1.00 89.62 167 ASP A CA 1
ATOM 1184 C C . ASP A 1 167 ? -15.015 -8.318 40.631 1.00 89.62 167 ASP A C 1
ATOM 1186 O O . ASP A 1 167 ? -14.054 -7.923 39.975 1.00 89.62 167 ASP A O 1
ATOM 1190 N N . GLN A 1 168 ? -15.602 -9.492 40.380 1.00 91.12 168 GLN A N 1
ATOM 1191 C CA . GLN A 1 168 ? -15.134 -10.492 39.411 1.00 91.12 168 GLN A CA 1
ATOM 1192 C C . GLN A 1 168 ? -15.985 -10.527 38.136 1.00 91.12 168 GLN A C 1
ATOM 1194 O O . GLN A 1 168 ? -16.000 -11.525 37.415 1.00 91.12 168 GLN A O 1
ATOM 1199 N N . LEU A 1 169 ? -16.711 -9.445 37.843 1.00 92.94 169 LEU A N 1
ATOM 1200 C CA . LEU A 1 169 ? -17.549 -9.391 36.654 1.00 92.94 169 LEU A CA 1
ATOM 1201 C C . LEU A 1 169 ? -16.667 -9.452 35.388 1.00 92.94 169 LEU A C 1
ATOM 1203 O O . LEU A 1 169 ? -15.755 -8.624 35.250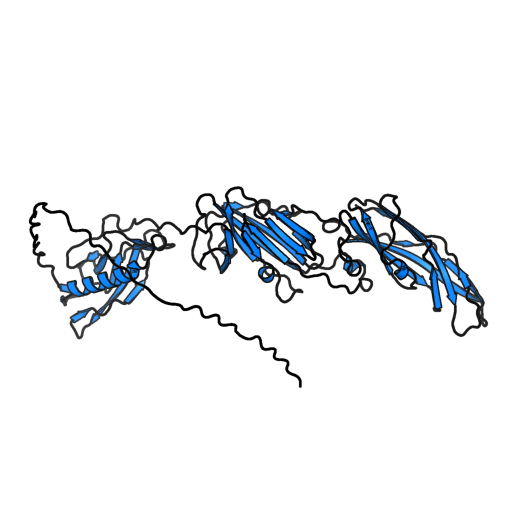 1.00 92.94 169 LEU A O 1
ATOM 1207 N N . PRO A 1 170 ? -16.904 -10.418 34.477 1.00 91.75 170 PRO A N 1
ATOM 1208 C CA . PRO A 1 170 ? -16.066 -10.594 33.301 1.00 91.75 170 PRO A CA 1
ATOM 1209 C C . PRO A 1 170 ? -16.161 -9.374 32.387 1.00 91.75 170 PRO A C 1
ATOM 1211 O O . PRO A 1 170 ? -17.181 -8.677 32.360 1.00 91.75 170 PRO A O 1
ATOM 1214 N N . GLU A 1 171 ? -15.105 -9.134 31.613 1.00 89.56 171 GLU A N 1
ATOM 1215 C CA . GLU A 1 171 ? -15.131 -8.117 30.562 1.00 89.56 171 GLU A CA 1
ATOM 1216 C C . GLU A 1 171 ? -16.269 -8.422 29.570 1.00 89.56 171 GLU A C 1
ATOM 1218 O O . GLU A 1 171 ? -16.502 -9.598 29.254 1.00 89.56 171 GLU A O 1
ATOM 1223 N N . PRO A 1 172 ? -17.029 -7.410 29.113 1.00 90.62 172 PRO A N 1
ATOM 1224 C CA . PRO A 1 172 ? -17.983 -7.615 28.034 1.00 90.62 172 PRO A CA 1
ATOM 1225 C C . PRO A 1 172 ? -17.280 -8.191 26.801 1.00 90.62 172 PRO A C 1
ATOM 1227 O O . PRO A 1 172 ? -16.117 -7.867 26.544 1.00 90.62 172 PRO A O 1
ATOM 1230 N N . PRO A 1 173 ? -17.959 -9.055 26.028 1.00 89.69 173 PRO A N 1
ATOM 1231 C CA . PRO A 1 173 ? -17.419 -9.510 24.758 1.00 89.69 173 PRO A CA 1
ATOM 1232 C C . PRO A 1 173 ? -17.112 -8.303 23.871 1.00 89.69 173 PRO A C 1
ATOM 1234 O O . PRO A 1 173 ? -17.932 -7.393 23.740 1.00 89.69 173 PRO A O 1
ATOM 1237 N N . LYS A 1 174 ? -15.937 -8.302 23.240 1.00 89.81 174 LYS A N 1
ATOM 1238 C CA . LYS A 1 174 ? -15.584 -7.258 22.277 1.00 89.81 174 LYS A CA 1
ATOM 1239 C C . LYS A 1 174 ? -16.485 -7.370 21.043 1.00 89.81 174 LYS A C 1
ATOM 1241 O O . LYS A 1 174 ? -16.828 -8.490 20.656 1.00 89.81 174 LYS A O 1
ATOM 1246 N N . PRO A 1 175 ? -16.875 -6.247 20.417 1.00 91.88 175 PRO A N 1
ATOM 1247 C CA . PRO A 1 175 ? -17.611 -6.295 19.164 1.00 91.88 175 PRO A CA 1
ATOM 1248 C C . PRO A 1 175 ? -16.771 -6.972 18.076 1.00 91.88 175 PRO A C 1
ATOM 1250 O O . PRO A 1 175 ? -15.545 -6.847 18.032 1.00 91.88 175 PRO A O 1
ATOM 1253 N N . GLU A 1 176 ? -17.441 -7.684 17.180 1.00 94.12 176 GLU A N 1
ATOM 1254 C CA . GLU A 1 176 ? -16.797 -8.285 16.017 1.00 94.12 176 GLU A CA 1
ATOM 1255 C C . GLU A 1 176 ? -16.592 -7.229 14.923 1.00 94.12 176 GLU A C 1
ATOM 1257 O O . GLU A 1 176 ? -17.473 -6.409 14.663 1.00 94.12 176 GLU A O 1
ATOM 1262 N N . ALA A 1 177 ? -15.436 -7.248 14.263 1.00 94.69 177 ALA A N 1
ATOM 1263 C CA . ALA A 1 177 ? -15.189 -6.442 13.078 1.00 94.69 177 ALA A CA 1
ATOM 1264 C C . ALA A 1 177 ? -16.000 -7.015 11.900 1.00 94.69 177 ALA A C 1
ATOM 1266 O O . ALA A 1 177 ? -15.801 -8.188 11.556 1.00 94.69 177 ALA A O 1
ATOM 1267 N N . PRO A 1 178 ? -16.872 -6.220 11.251 1.00 92.75 178 PRO A N 1
ATOM 1268 C CA . PRO A 1 178 ? -17.632 -6.675 10.093 1.00 92.75 178 PRO A CA 1
ATOM 1269 C C . PRO A 1 178 ? -16.747 -7.287 8.996 1.00 92.75 178 PRO A C 1
ATOM 1271 O O . PRO A 1 178 ? -15.589 -6.907 8.804 1.00 92.75 178 PRO A O 1
ATOM 1274 N N . ALA A 1 179 ? -17.293 -8.247 8.248 1.00 91.62 179 ALA A N 1
ATOM 1275 C CA . ALA A 1 179 ? -16.590 -8.821 7.105 1.00 91.62 179 ALA A CA 1
ATOM 1276 C C . ALA A 1 179 ? -16.282 -7.730 6.066 1.00 91.62 179 ALA A C 1
ATOM 1278 O O . ALA A 1 179 ? -17.143 -6.909 5.743 1.00 91.62 179 ALA A O 1
ATOM 1279 N N . GLY A 1 180 ? -15.053 -7.718 5.545 1.00 90.06 180 GLY A N 1
ATOM 1280 C CA . GLY A 1 180 ? -14.623 -6.712 4.576 1.00 90.06 180 GLY A CA 1
ATOM 1281 C C . GLY A 1 180 ? -14.329 -5.335 5.171 1.00 90.06 180 GLY A C 1
ATOM 1282 O O . GLY A 1 180 ? -14.134 -4.398 4.402 1.00 90.06 180 GLY A O 1
ATOM 1283 N N . THR A 1 181 ? -14.282 -5.189 6.501 1.00 95.06 181 THR A N 1
ATOM 1284 C CA . THR A 1 181 ? -13.798 -3.958 7.138 1.00 95.06 181 THR A CA 1
ATOM 1285 C C . THR A 1 181 ? -12.410 -3.600 6.620 1.00 95.06 181 THR A C 1
ATOM 1287 O O . THR A 1 181 ? -11.530 -4.458 6.559 1.00 95.06 181 THR A O 1
ATOM 1290 N N . VAL A 1 182 ? -12.204 -2.316 6.327 1.00 96.12 182 VAL A N 1
ATOM 1291 C CA . VAL A 1 182 ? -10.896 -1.713 6.045 1.00 96.12 182 VAL A CA 1
ATOM 1292 C C . VAL A 1 182 ? -10.817 -0.404 6.817 1.00 96.12 182 VAL A C 1
ATOM 1294 O O . VAL A 1 182 ? -11.697 0.448 6.687 1.00 96.12 182 VAL A O 1
ATOM 1297 N N . ALA A 1 183 ? -9.756 -0.225 7.593 1.00 96.56 183 ALA A N 1
ATOM 1298 C CA . ALA A 1 183 ? -9.527 0.964 8.396 1.00 96.56 183 ALA A CA 1
ATOM 1299 C C . ALA A 1 183 ? -8.062 1.403 8.338 1.00 96.56 183 ALA A C 1
ATOM 1301 O O . ALA A 1 183 ? -7.159 0.582 8.187 1.00 96.56 183 ALA A O 1
ATOM 1302 N N . VAL A 1 184 ? -7.834 2.703 8.498 1.00 96.44 184 VAL A N 1
ATOM 1303 C CA . VAL A 1 184 ? -6.531 3.254 8.870 1.00 96.44 184 VAL A CA 1
ATOM 1304 C C . VAL A 1 184 ? -6.400 3.147 10.384 1.00 96.44 184 VAL A C 1
ATOM 1306 O O . VAL A 1 184 ? -7.338 3.483 11.116 1.00 96.44 184 VAL A O 1
ATOM 1309 N N . VAL A 1 185 ? -5.243 2.681 10.843 1.00 97.00 185 VAL A N 1
ATOM 1310 C CA . VAL A 1 185 ? -4.935 2.547 12.267 1.00 97.00 185 VAL A CA 1
ATOM 1311 C C . VAL A 1 185 ? -3.635 3.249 12.629 1.00 97.00 185 VAL A C 1
ATOM 1313 O O . VAL A 1 185 ? -2.733 3.397 11.801 1.00 97.00 185 VAL A O 1
ATOM 1316 N N . ASP A 1 186 ? -3.529 3.665 13.887 1.00 95.69 186 ASP A N 1
ATOM 1317 C CA . ASP A 1 186 ? -2.265 4.104 14.464 1.00 95.69 186 ASP A CA 1
ATOM 1318 C C . ASP A 1 186 ? -1.272 2.933 14.464 1.00 95.69 186 ASP A C 1
ATOM 1320 O O . ASP A 1 186 ? -1.511 1.880 15.061 1.00 95.69 186 ASP A O 1
ATOM 1324 N N . ALA A 1 187 ? -0.133 3.122 13.799 1.00 93.94 187 ALA A N 1
ATOM 1325 C CA . ALA A 1 187 ? 0.920 2.118 13.723 1.00 93.94 187 ALA A CA 1
ATOM 1326 C C . ALA A 1 187 ? 1.440 1.697 15.111 1.00 93.94 187 ALA A C 1
ATOM 1328 O O . ALA A 1 187 ? 1.858 0.555 15.278 1.00 93.94 187 ALA A O 1
ATOM 1329 N N . SER A 1 188 ? 1.390 2.582 16.114 1.00 94.81 188 SER A N 1
ATOM 1330 C CA . SER A 1 188 ? 1.807 2.275 17.488 1.00 94.81 188 SER A CA 1
ATOM 1331 C C . SER A 1 188 ? 0.814 1.380 18.243 1.00 94.81 188 SER A C 1
ATOM 1333 O O . SER A 1 188 ? 1.196 0.709 19.206 1.00 94.81 188 SER A O 1
ATOM 1335 N N . ALA A 1 189 ? -0.444 1.328 17.794 1.00 93.06 189 ALA A N 1
ATOM 1336 C CA . ALA A 1 189 ? -1.476 0.457 18.352 1.00 93.06 189 ALA A CA 1
ATOM 1337 C C . ALA A 1 189 ? -1.432 -0.965 17.767 1.00 93.06 189 ALA A C 1
ATOM 1339 O O . ALA A 1 189 ? -1.993 -1.893 18.354 1.00 93.06 189 ALA A O 1
ATOM 1340 N N . VAL A 1 190 ? -0.749 -1.156 16.634 1.00 94.38 190 VAL A N 1
ATOM 1341 C CA . VAL A 1 190 ? -0.627 -2.456 15.971 1.00 94.38 190 VAL A CA 1
ATOM 1342 C C . VAL A 1 190 ? 0.279 -3.394 16.768 1.00 94.38 190 VAL A C 1
ATOM 1344 O O . VAL A 1 190 ? 1.455 -3.121 17.000 1.00 94.38 190 VAL A O 1
ATOM 1347 N N . LYS A 1 191 ? -0.281 -4.544 17.159 1.00 94.62 191 LYS A N 1
ATOM 1348 C CA . LYS A 1 191 ? 0.419 -5.633 17.853 1.00 94.62 191 LYS A CA 1
ATOM 1349 C C . LYS A 1 191 ? 0.266 -6.923 17.040 1.00 94.62 191 LYS A C 1
ATOM 1351 O O . LYS A 1 191 ? -0.748 -7.603 17.191 1.00 94.62 191 LYS A O 1
ATOM 1356 N N . PRO A 1 192 ? 1.226 -7.238 16.154 1.00 93.69 192 PRO A N 1
ATOM 1357 C CA . PRO A 1 192 ? 1.166 -8.427 15.311 1.00 93.69 192 PRO A CA 1
ATOM 1358 C C . PRO A 1 192 ? 1.230 -9.699 16.153 1.00 93.69 192 PRO A C 1
ATOM 1360 O O . PRO A 1 192 ? 2.070 -9.792 17.049 1.00 93.69 192 PRO A O 1
ATOM 1363 N N . VAL A 1 193 ? 0.393 -10.682 15.830 1.00 94.50 193 VAL A N 1
ATOM 1364 C CA . VAL A 1 193 ? 0.472 -12.024 16.438 1.00 94.50 193 VAL A CA 1
ATOM 1365 C C . VAL A 1 193 ? 1.250 -12.998 15.565 1.00 94.50 193 VAL A C 1
ATOM 1367 O O . VAL A 1 193 ? 2.050 -13.767 16.083 1.00 94.50 193 VAL A O 1
ATOM 1370 N N . ASP A 1 194 ? 1.128 -12.847 14.245 1.00 92.00 194 ASP A N 1
ATOM 1371 C CA . ASP A 1 194 ? 1.923 -13.555 13.243 1.00 92.00 194 ASP A CA 1
ATOM 1372 C C . ASP A 1 194 ? 2.435 -12.538 12.210 1.00 92.00 194 ASP A C 1
ATOM 1374 O O . ASP A 1 194 ? 1.741 -12.240 11.230 1.00 92.00 194 ASP A O 1
ATOM 1378 N N . PRO A 1 195 ? 3.610 -11.921 12.433 1.00 91.88 195 PRO A N 1
ATOM 1379 C CA . PRO A 1 195 ? 4.189 -11.003 11.463 1.00 91.88 195 PRO A CA 1
ATOM 1380 C C . PRO A 1 195 ? 4.628 -11.759 10.202 1.00 91.88 195 PRO A C 1
ATOM 1382 O O . PRO A 1 195 ? 5.283 -12.801 10.269 1.00 91.88 195 PRO A O 1
ATOM 1385 N N . VAL A 1 196 ? 4.308 -11.202 9.036 1.00 92.94 196 VAL A N 1
ATOM 1386 C CA . VAL A 1 196 ? 4.767 -11.715 7.743 1.00 92.94 196 VAL A CA 1
ATOM 1387 C C . VAL A 1 196 ? 6.197 -11.239 7.507 1.00 92.94 196 VAL A C 1
ATOM 1389 O O . VAL A 1 196 ? 6.515 -10.060 7.667 1.00 92.94 196 VAL A O 1
ATOM 1392 N N . THR A 1 197 ? 7.076 -12.157 7.101 1.00 92.06 197 THR A N 1
ATOM 1393 C CA . THR A 1 197 ? 8.417 -11.780 6.638 1.00 92.06 197 THR A CA 1
ATOM 1394 C C . THR A 1 197 ? 8.297 -11.122 5.270 1.00 92.06 197 THR A C 1
ATOM 1396 O O . THR A 1 197 ? 7.929 -11.776 4.298 1.00 92.06 197 THR A O 1
ATOM 1399 N N . VAL A 1 198 ? 8.607 -9.830 5.203 1.00 91.00 198 VAL A N 1
ATOM 1400 C CA . VAL A 1 198 ? 8.559 -9.053 3.964 1.00 91.00 198 VAL A CA 1
ATOM 1401 C C . VAL A 1 198 ? 9.741 -9.436 3.070 1.00 91.00 198 VAL A C 1
ATOM 1403 O O . VAL A 1 198 ? 10.901 -9.281 3.458 1.00 91.00 198 VAL A O 1
ATOM 1406 N N . ASP A 1 199 ? 9.458 -9.918 1.859 1.00 88.88 199 ASP A N 1
ATOM 1407 C CA . ASP A 1 199 ? 10.481 -10.120 0.833 1.00 88.88 199 ASP A CA 1
ATOM 1408 C C . ASP A 1 199 ? 10.891 -8.760 0.259 1.00 88.88 199 ASP A C 1
ATOM 1410 O O . ASP A 1 199 ? 10.226 -8.209 -0.616 1.00 88.88 199 ASP A O 1
ATOM 1414 N N . MET A 1 200 ? 12.013 -8.225 0.739 1.00 86.56 200 MET A N 1
ATOM 1415 C CA . MET A 1 200 ? 12.553 -6.927 0.313 1.00 86.56 200 MET A CA 1
ATOM 1416 C C . MET A 1 200 ? 12.888 -6.856 -1.183 1.00 86.56 200 MET A C 1
ATOM 1418 O O . MET A 1 200 ? 13.085 -5.767 -1.714 1.00 86.56 200 MET A O 1
ATOM 1422 N N . SER A 1 201 ? 12.983 -7.996 -1.876 1.00 85.25 201 SER A N 1
ATOM 1423 C CA . SER A 1 201 ? 13.150 -8.000 -3.326 1.00 85.25 201 SER A CA 1
ATOM 1424 C C . SER A 1 201 ? 11.824 -7.820 -4.062 1.00 85.25 201 SER A C 1
ATOM 1426 O O . SER A 1 201 ? 11.853 -7.425 -5.221 1.00 85.25 201 SER A O 1
ATOM 1428 N N . LYS A 1 202 ? 10.673 -8.059 -3.410 1.00 89.94 202 LYS A N 1
ATOM 1429 C CA . LYS A 1 202 ? 9.324 -8.102 -4.006 1.00 89.94 202 LYS A CA 1
ATOM 1430 C C . LYS A 1 202 ? 8.273 -7.225 -3.321 1.00 89.94 202 LYS A C 1
ATOM 1432 O O . LYS A 1 202 ? 7.118 -7.225 -3.745 1.00 89.94 202 LYS A O 1
ATOM 1437 N N . ASN A 1 203 ? 8.648 -6.465 -2.300 1.00 92.31 203 ASN A N 1
ATOM 1438 C CA . ASN A 1 203 ? 7.743 -5.655 -1.480 1.00 92.31 203 ASN A CA 1
ATOM 1439 C C . ASN A 1 203 ? 7.340 -4.310 -2.106 1.00 92.31 203 ASN A C 1
ATOM 1441 O O . ASN A 1 203 ? 6.680 -3.505 -1.449 1.00 92.31 203 ASN A O 1
ATOM 1445 N N . THR A 1 204 ? 7.751 -4.048 -3.346 1.00 91.81 204 THR A N 1
ATOM 1446 C CA . THR A 1 204 ? 7.502 -2.783 -4.040 1.00 91.81 204 THR A CA 1
ATOM 1447 C C . THR A 1 204 ? 6.612 -2.952 -5.268 1.00 91.81 204 THR A C 1
ATOM 1449 O O . THR A 1 204 ? 6.770 -3.888 -6.059 1.00 91.81 204 THR A O 1
ATOM 1452 N N . ILE A 1 205 ? 5.705 -2.004 -5.479 1.00 91.81 205 ILE A N 1
ATOM 1453 C CA . ILE A 1 205 ? 5.084 -1.762 -6.782 1.00 91.81 205 ILE A CA 1
ATOM 1454 C C . ILE A 1 205 ? 5.654 -0.465 -7.341 1.00 91.81 205 ILE A C 1
ATOM 1456 O O . ILE A 1 205 ? 5.570 0.567 -6.681 1.00 91.81 205 ILE A O 1
ATOM 1460 N N . ILE A 1 206 ? 6.233 -0.527 -8.539 1.00 89.62 206 ILE A N 1
ATOM 1461 C CA . ILE A 1 206 ? 6.836 0.626 -9.210 1.00 89.62 206 ILE A CA 1
ATOM 1462 C C . ILE A 1 206 ? 5.939 1.007 -10.381 1.00 89.62 206 ILE A C 1
ATOM 1464 O O . ILE A 1 206 ? 5.535 0.163 -11.169 1.00 89.62 206 ILE A O 1
ATOM 1468 N N . THR A 1 207 ? 5.626 2.284 -10.497 1.00 89.00 207 THR A N 1
ATOM 1469 C CA . THR A 1 207 ? 4.894 2.883 -11.613 1.00 89.00 207 THR A CA 1
ATOM 1470 C C . THR A 1 207 ? 5.747 4.018 -12.188 1.00 89.00 207 THR A C 1
ATOM 1472 O O . THR A 1 207 ? 6.647 4.486 -11.485 1.00 89.00 207 THR A O 1
ATOM 1475 N N . PRO A 1 208 ? 5.484 4.504 -13.414 1.00 85.25 208 PRO A N 1
ATOM 1476 C CA . PRO A 1 208 ? 6.216 5.637 -13.982 1.00 85.25 208 PRO A CA 1
ATOM 1477 C C . PRO A 1 208 ? 6.319 6.863 -13.064 1.00 85.25 208 PRO A C 1
ATOM 1479 O O . PRO A 1 208 ? 7.306 7.589 -13.122 1.00 85.25 208 PRO A O 1
ATOM 1482 N N . THR A 1 209 ? 5.322 7.094 -12.204 1.00 85.69 209 THR A N 1
ATOM 1483 C CA . THR A 1 209 ? 5.265 8.296 -11.353 1.00 85.69 209 THR A CA 1
ATOM 1484 C C . THR A 1 209 ? 5.526 8.026 -9.875 1.00 85.69 209 THR A C 1
ATOM 1486 O O . THR A 1 209 ? 5.893 8.946 -9.142 1.00 85.69 209 THR A O 1
ATOM 1489 N N . ARG A 1 210 ? 5.333 6.789 -9.395 1.00 88.81 210 ARG A N 1
ATOM 1490 C CA . ARG A 1 210 ? 5.340 6.458 -7.959 1.00 88.81 210 ARG A CA 1
ATOM 1491 C C . ARG A 1 210 ? 5.833 5.061 -7.641 1.00 88.81 210 ARG A C 1
ATOM 1493 O O . ARG A 1 210 ? 5.717 4.137 -8.441 1.00 88.81 210 ARG A O 1
ATOM 1500 N N . THR A 1 211 ? 6.329 4.881 -6.425 1.00 91.31 211 THR A N 1
ATOM 1501 C CA . THR A 1 211 ? 6.578 3.568 -5.834 1.00 91.31 211 THR A CA 1
ATOM 1502 C C . THR A 1 211 ? 5.815 3.401 -4.550 1.00 91.31 211 THR A C 1
ATOM 1504 O O . THR A 1 211 ? 5.838 4.273 -3.692 1.00 91.31 211 THR A O 1
ATOM 1507 N N . PHE A 1 212 ? 5.159 2.256 -4.429 1.00 93.00 212 PHE A N 1
ATOM 1508 C CA . PHE A 1 212 ? 4.461 1.820 -3.234 1.00 93.00 212 PHE A CA 1
ATOM 1509 C C . PHE A 1 212 ? 5.284 0.723 -2.580 1.00 93.00 212 PHE A C 1
ATOM 1511 O O . PHE A 1 212 ? 5.613 -0.265 -3.234 1.00 93.00 212 PHE A O 1
ATOM 1518 N N . THR A 1 213 ? 5.603 0.887 -1.302 1.00 93.88 213 THR A N 1
ATOM 1519 C CA . THR A 1 213 ? 6.480 -0.028 -0.567 1.00 93.88 213 THR A CA 1
ATOM 1520 C C . THR A 1 213 ? 5.741 -0.600 0.629 1.00 93.88 213 THR A C 1
ATOM 1522 O O . THR A 1 213 ? 5.282 0.149 1.490 1.00 93.88 213 THR A O 1
ATOM 1525 N N . VAL A 1 214 ? 5.668 -1.926 0.719 1.00 95.56 214 VAL A N 1
ATOM 1526 C CA . VAL A 1 214 ? 5.232 -2.618 1.934 1.00 95.56 214 VAL A CA 1
ATOM 1527 C C . VAL A 1 214 ? 6.410 -2.713 2.895 1.00 95.56 214 VAL A C 1
ATOM 1529 O O . VAL A 1 214 ? 7.454 -3.270 2.553 1.00 95.56 214 VAL A O 1
ATOM 1532 N N . THR A 1 215 ? 6.249 -2.182 4.105 1.00 94.50 215 THR A N 1
ATOM 1533 C CA . THR A 1 215 ? 7.294 -2.208 5.145 1.00 94.50 215 THR A CA 1
ATOM 1534 C C . THR A 1 215 ? 6.964 -3.152 6.295 1.00 94.50 215 THR A C 1
ATOM 1536 O O . THR A 1 215 ? 7.871 -3.640 6.965 1.00 94.50 215 THR A O 1
ATOM 1539 N N . ALA A 1 216 ? 5.682 -3.450 6.503 1.00 95.44 216 ALA A N 1
ATOM 1540 C CA . ALA A 1 216 ? 5.220 -4.421 7.483 1.00 95.44 216 ALA A CA 1
ATOM 1541 C C . ALA A 1 216 ? 3.887 -5.029 7.041 1.00 95.44 216 ALA A C 1
ATOM 1543 O O . ALA A 1 216 ? 3.080 -4.356 6.402 1.00 95.44 216 ALA A O 1
ATOM 1544 N N . ALA A 1 217 ? 3.650 -6.286 7.402 1.00 96.31 217 ALA A N 1
ATOM 1545 C CA . ALA A 1 217 ? 2.362 -6.952 7.255 1.00 96.31 217 ALA A CA 1
ATOM 1546 C C . ALA A 1 217 ? 2.237 -8.076 8.290 1.00 96.31 217 ALA A C 1
ATOM 1548 O O . ALA A 1 217 ? 3.244 -8.550 8.825 1.00 96.31 217 ALA A O 1
ATOM 1549 N N . GLY A 1 218 ? 1.017 -8.519 8.575 1.00 96.00 218 GLY A N 1
ATOM 1550 C CA . GLY A 1 218 ? 0.790 -9.637 9.488 1.00 96.00 218 GLY A CA 1
ATOM 1551 C C . GLY A 1 218 ? -0.652 -9.789 9.936 1.00 96.00 218 GLY A C 1
ATOM 1552 O O . GLY A 1 218 ? -1.531 -9.036 9.514 1.00 96.00 218 GLY A O 1
ATOM 1553 N N . ASN A 1 219 ? -0.873 -10.760 10.819 1.00 96.69 219 ASN A N 1
ATOM 1554 C CA . ASN A 1 219 ? -2.163 -10.989 11.463 1.00 96.69 219 ASN A CA 1
ATOM 1555 C C . ASN A 1 219 ? -2.287 -10.200 12.771 1.00 96.69 219 ASN A C 1
ATOM 1557 O O . ASN A 1 219 ? -1.291 -9.925 13.450 1.00 96.69 219 ASN A O 1
ATOM 1561 N N . LEU A 1 220 ? -3.529 -9.890 13.139 1.00 96.94 220 LEU A N 1
ATOM 1562 C CA . LEU A 1 220 ? -3.911 -9.267 14.400 1.00 96.94 220 LEU A CA 1
ATOM 1563 C C . LEU A 1 220 ? -4.906 -10.162 15.145 1.00 96.94 220 LEU A C 1
ATOM 1565 O O . LEU A 1 220 ? -5.839 -10.687 14.540 1.00 96.94 220 LEU A O 1
ATOM 1569 N N . ASP A 1 221 ? -4.776 -10.239 16.468 1.00 95.44 221 ASP A N 1
ATOM 1570 C CA . ASP A 1 221 ? -5.826 -10.814 17.323 1.00 95.44 221 ASP A CA 1
ATOM 1571 C C . ASP A 1 221 ? -6.991 -9.839 17.517 1.00 95.44 221 ASP A C 1
ATOM 1573 O O . ASP A 1 221 ? -8.127 -10.246 17.753 1.00 95.44 221 ASP A O 1
ATOM 1577 N N . GLN A 1 222 ? -6.703 -8.536 17.473 1.00 94.94 222 GLN A N 1
ATOM 1578 C CA . GLN A 1 222 ? -7.667 -7.467 17.714 1.00 94.94 222 GLN A CA 1
ATOM 1579 C C . GLN A 1 222 ? -7.356 -6.262 16.828 1.00 94.94 222 GLN A C 1
ATOM 1581 O O . GLN A 1 222 ? -6.196 -5.912 16.611 1.00 94.94 222 GLN A O 1
ATOM 1586 N N . LEU A 1 223 ? -8.406 -5.597 16.358 1.00 95.75 223 LEU A N 1
ATOM 1587 C CA . LEU A 1 223 ? -8.333 -4.320 15.667 1.00 95.75 223 LEU A CA 1
ATOM 1588 C C . LEU A 1 223 ? -8.476 -3.215 16.710 1.00 95.75 223 LEU A C 1
ATOM 1590 O O . LEU A 1 223 ? -9.526 -3.072 17.330 1.00 95.75 223 LEU A O 1
ATOM 1594 N N . THR A 1 224 ? -7.414 -2.447 16.902 1.00 94.38 224 THR A N 1
ATOM 1595 C CA . THR A 1 224 ? -7.312 -1.357 17.878 1.00 94.38 224 THR A CA 1
ATOM 1596 C C . THR A 1 224 ? -6.649 -0.150 17.214 1.00 94.38 224 THR A C 1
ATOM 1598 O O . THR A 1 224 ? -6.044 -0.277 16.149 1.00 94.38 224 THR A O 1
ATOM 1601 N N . GLY A 1 225 ? -6.814 1.038 17.802 1.00 94.38 225 GLY A N 1
ATOM 1602 C CA . GLY A 1 225 ? -6.223 2.271 17.285 1.00 94.38 225 GLY A CA 1
ATOM 1603 C C . GLY A 1 225 ? -6.792 2.706 15.937 1.00 94.38 225 GLY A C 1
ATOM 1604 O O . GLY A 1 225 ? -6.084 3.350 15.170 1.00 94.38 225 GLY A O 1
ATOM 1605 N N . VAL A 1 226 ? -8.043 2.346 15.628 1.00 96.19 226 VAL A N 1
ATOM 1606 C CA . VAL A 1 226 ? -8.747 2.836 14.435 1.00 96.19 226 VAL A CA 1
ATOM 1607 C C . VAL A 1 226 ? -8.795 4.355 14.483 1.00 96.19 226 VAL A C 1
ATOM 1609 O O . VAL A 1 226 ? -9.369 4.902 15.419 1.00 96.19 226 VAL A O 1
ATOM 1612 N N . THR A 1 227 ? -8.220 5.011 13.476 1.00 94.94 227 THR A N 1
ATOM 1613 C CA . THR A 1 227 ? -8.261 6.472 13.298 1.00 94.94 227 THR A CA 1
ATOM 1614 C C . THR A 1 227 ? -9.221 6.873 12.186 1.00 94.94 227 THR A C 1
ATOM 1616 O O . THR A 1 227 ? -9.761 7.973 12.176 1.00 94.94 227 THR A O 1
ATOM 1619 N N . THR A 1 228 ? -9.446 6.000 11.200 1.00 94.38 228 THR A N 1
ATOM 1620 C CA . THR A 1 228 ? -10.406 6.252 10.120 1.00 94.38 228 THR A CA 1
ATOM 1621 C C . THR A 1 228 ? -10.948 4.938 9.577 1.00 94.38 228 THR A C 1
ATOM 1623 O O . THR A 1 228 ? -10.184 4.102 9.102 1.00 94.38 228 THR A O 1
ATOM 1626 N N . ALA A 1 229 ? -12.269 4.772 9.565 1.00 93.94 229 ALA A N 1
ATOM 1627 C CA . ALA A 1 229 ? -12.915 3.690 8.829 1.00 93.94 229 ALA A CA 1
ATOM 1628 C C . ALA A 1 229 ? -12.993 4.044 7.335 1.00 93.94 229 ALA A C 1
ATOM 1630 O O . ALA A 1 229 ? -13.476 5.116 6.972 1.00 93.94 229 ALA A O 1
ATOM 1631 N N . LEU A 1 230 ? -12.505 3.155 6.468 1.00 93.00 230 LEU A N 1
ATOM 1632 C CA . LEU A 1 230 ? -12.608 3.293 5.009 1.00 93.00 230 LEU A CA 1
ATOM 1633 C C . LEU A 1 230 ? -13.764 2.455 4.451 1.00 93.00 230 LEU A C 1
ATOM 1635 O O . LEU A 1 230 ? -14.384 2.826 3.461 1.00 93.00 230 LEU A O 1
ATOM 1639 N N . SER A 1 231 ? -14.056 1.328 5.099 1.00 91.25 231 SER A N 1
ATOM 1640 C CA . SER A 1 231 ? -15.219 0.481 4.833 1.00 91.25 231 SER A CA 1
ATOM 1641 C C . SER A 1 231 ? -15.537 -0.374 6.062 1.00 91.25 231 SER A C 1
ATOM 1643 O O . SER A 1 231 ? -14.649 -0.654 6.872 1.00 91.25 231 SER A O 1
ATOM 1645 N N . GLY A 1 232 ? -16.793 -0.806 6.179 1.00 87.50 232 GLY A N 1
ATOM 1646 C CA . GLY A 1 232 ? -17.298 -1.502 7.362 1.00 87.50 232 GLY A CA 1
ATOM 1647 C C . GLY A 1 232 ? -17.658 -0.545 8.501 1.00 87.50 232 GLY A C 1
ATOM 1648 O O . GLY A 1 232 ? -17.170 0.582 8.573 1.00 87.50 232 GLY A O 1
ATOM 1649 N N . ASP A 1 233 ? -18.546 -0.998 9.382 1.00 88.75 233 ASP A N 1
ATOM 1650 C CA . ASP A 1 233 ? -19.051 -0.211 10.509 1.00 88.75 233 ASP A CA 1
ATOM 1651 C C . ASP A 1 233 ? -18.135 -0.374 11.731 1.00 88.75 233 ASP A C 1
ATOM 1653 O O . ASP A 1 233 ? -18.443 -1.093 12.681 1.00 88.75 233 ASP A O 1
ATOM 1657 N N . VAL A 1 234 ? -16.943 0.227 11.657 1.00 91.44 234 VAL A N 1
ATOM 1658 C CA . VAL A 1 234 ? -16.016 0.329 12.791 1.00 91.44 234 VAL A CA 1
ATOM 1659 C C . VAL A 1 234 ? -15.849 1.783 13.208 1.00 91.44 234 VAL A C 1
ATOM 1661 O O . VAL A 1 234 ? -15.673 2.679 12.389 1.00 91.44 234 VAL A O 1
ATOM 1664 N N . THR A 1 235 ? -15.908 2.020 14.509 1.00 89.19 235 THR A N 1
ATOM 1665 C CA . THR A 1 235 ? -15.766 3.343 15.120 1.00 89.19 235 THR A CA 1
ATOM 1666 C C . THR A 1 235 ? -14.347 3.576 15.632 1.00 89.19 235 THR A C 1
ATOM 1668 O O . THR A 1 235 ? -13.727 2.668 16.190 1.00 89.19 235 THR A O 1
ATOM 1671 N N . GLU A 1 236 ? -13.866 4.811 15.488 1.00 90.81 236 GLU A N 1
ATOM 1672 C CA . GLU A 1 236 ? -12.617 5.294 16.084 1.00 90.81 236 GLU A CA 1
ATOM 1673 C C . GLU A 1 236 ? -12.571 5.035 17.600 1.00 90.81 236 GLU A C 1
ATOM 1675 O O . GLU A 1 236 ? -13.581 5.136 18.300 1.00 90.81 236 GLU A O 1
ATOM 1680 N N . GLY A 1 237 ? -11.391 4.657 18.100 1.00 83.69 237 GLY A N 1
ATOM 1681 C CA . GLY A 1 237 ? -11.139 4.418 19.526 1.00 83.69 237 GLY A CA 1
ATOM 1682 C C . GLY A 1 237 ? -11.722 3.126 20.118 1.00 83.69 237 GLY A C 1
ATOM 1683 O O . GLY A 1 237 ? -11.370 2.789 21.245 1.00 83.69 237 GLY A O 1
ATOM 1684 N N . LYS A 1 238 ? -12.562 2.378 19.389 1.00 86.56 238 LYS A N 1
ATOM 1685 C CA . LYS A 1 238 ? -13.074 1.071 19.837 1.00 86.56 238 LYS A CA 1
ATOM 1686 C C . LYS A 1 238 ? -12.142 -0.078 19.441 1.00 86.56 238 LYS A C 1
ATOM 1688 O O . LYS A 1 238 ? -11.481 -0.026 18.402 1.00 86.56 238 LYS A O 1
ATOM 1693 N N . THR A 1 239 ? -12.146 -1.136 20.251 1.00 91.62 239 THR A N 1
ATOM 1694 C CA . THR A 1 239 ? -11.431 -2.386 19.966 1.00 91.62 239 THR A CA 1
ATOM 1695 C C . THR A 1 239 ? -12.381 -3.447 19.413 1.00 91.62 239 THR A C 1
ATOM 1697 O O . THR A 1 239 ? -13.443 -3.676 19.988 1.00 91.62 239 THR A O 1
ATOM 1700 N N . TYR A 1 240 ? -11.982 -4.136 18.342 1.00 94.06 240 TYR A N 1
ATOM 1701 C CA . TYR A 1 240 ? -12.764 -5.206 17.715 1.00 94.06 240 TYR A CA 1
ATOM 1702 C C . TYR A 1 240 ? -11.985 -6.518 17.669 1.00 94.06 240 TYR A C 1
ATOM 1704 O O . TYR A 1 240 ? -10.759 -6.521 17.573 1.00 94.06 240 TYR A O 1
ATOM 1712 N N . VAL A 1 241 ? -12.704 -7.634 17.685 1.00 95.06 241 VAL A N 1
ATOM 1713 C CA . VAL A 1 241 ? -12.166 -8.979 17.419 1.00 95.06 241 VAL A CA 1
ATOM 1714 C C . VAL A 1 241 ? -12.591 -9.453 16.024 1.00 95.06 241 VAL A C 1
ATOM 1716 O O . VAL A 1 241 ? -13.539 -8.902 15.464 1.00 95.06 241 VAL A O 1
ATOM 1719 N N . PRO A 1 242 ? -11.921 -10.446 15.415 1.00 95.50 242 PRO A N 1
ATOM 1720 C CA . PRO A 1 242 ? -12.375 -11.009 14.150 1.00 95.50 242 PRO A CA 1
ATOM 1721 C C . PRO A 1 242 ? -13.778 -11.613 14.294 1.00 95.50 242 PRO A C 1
ATOM 1723 O O . PRO A 1 242 ? -14.050 -12.317 15.267 1.00 95.50 242 PRO A O 1
ATOM 1726 N N . ALA A 1 243 ? -14.655 -11.373 13.316 1.00 94.44 243 ALA A N 1
ATOM 1727 C CA . ALA A 1 243 ? -15.922 -12.094 13.225 1.00 94.44 243 ALA A CA 1
ATOM 1728 C C . ALA A 1 243 ? -15.698 -13.590 12.947 1.00 94.44 243 ALA A C 1
ATOM 1730 O O . ALA A 1 243 ? -14.646 -13.998 12.444 1.00 94.44 243 ALA A O 1
ATOM 1731 N N . ALA A 1 244 ? -16.703 -14.424 13.218 1.00 93.25 244 ALA A N 1
ATOM 1732 C CA . ALA A 1 244 ? -16.616 -15.860 12.951 1.00 93.25 244 ALA A CA 1
ATOM 1733 C C . ALA A 1 244 ? -16.232 -16.163 11.483 1.00 93.25 244 ALA A C 1
ATOM 1735 O O . ALA A 1 244 ? -16.874 -15.699 10.540 1.00 93.25 244 ALA A O 1
ATOM 1736 N N . GLY A 1 245 ? -15.175 -16.961 11.284 1.00 94.56 245 GLY A N 1
ATOM 1737 C CA . GLY A 1 245 ? -14.647 -17.304 9.954 1.00 94.56 245 GLY A CA 1
ATOM 1738 C C . GLY A 1 245 ? -13.866 -16.180 9.258 1.00 94.56 245 GLY A C 1
ATOM 1739 O O . GLY A 1 245 ? -13.509 -16.324 8.086 1.00 94.56 245 GLY A O 1
ATOM 1740 N N . GLN A 1 246 ? -13.618 -15.069 9.953 1.00 96.69 246 GLN A N 1
ATOM 1741 C CA . GLN A 1 246 ? -12.716 -14.005 9.529 1.00 96.69 246 GLN A CA 1
ATOM 1742 C C . GLN A 1 246 ? -11.410 -14.055 10.332 1.00 96.69 246 GLN A C 1
ATOM 1744 O O . GLN A 1 246 ? -11.317 -14.664 11.397 1.00 96.69 246 GLN A O 1
ATOM 1749 N N . GLN A 1 247 ? -10.399 -13.372 9.818 1.00 96.38 247 GLN A N 1
ATOM 1750 C CA . GLN A 1 247 ? -9.168 -13.024 10.511 1.00 96.38 247 GLN A CA 1
ATOM 1751 C C . GLN A 1 247 ? -8.886 -11.537 10.284 1.00 96.38 247 GLN A C 1
ATOM 1753 O O . GLN A 1 247 ? -9.266 -10.974 9.253 1.00 96.38 247 GLN A O 1
ATOM 1758 N N . LEU A 1 248 ? -8.211 -10.903 11.237 1.00 97.50 248 LEU A N 1
ATOM 1759 C CA . LEU A 1 248 ? -7.754 -9.529 11.087 1.00 97.50 248 LEU A CA 1
ATOM 1760 C C . LEU A 1 248 ? -6.310 -9.523 10.601 1.00 97.50 248 LEU A C 1
ATOM 1762 O O . LEU A 1 248 ? -5.469 -10.279 11.084 1.00 97.50 248 LEU A O 1
ATOM 1766 N N . MET A 1 249 ? -6.026 -8.647 9.652 1.00 97.31 249 MET A N 1
ATOM 1767 C CA . MET A 1 249 ? -4.702 -8.463 9.079 1.00 97.31 249 MET A CA 1
ATOM 1768 C C . MET A 1 249 ? -4.356 -6.982 9.041 1.00 97.31 249 MET A C 1
ATOM 1770 O O . MET A 1 249 ? -5.244 -6.129 9.085 1.00 97.31 249 MET A O 1
ATOM 1774 N N . PHE A 1 250 ? -3.070 -6.675 8.925 1.00 97.38 250 PHE A N 1
ATOM 1775 C CA . PHE A 1 250 ? -2.598 -5.321 8.680 1.00 97.38 250 PHE A CA 1
ATOM 1776 C C . PHE A 1 250 ? -1.500 -5.283 7.620 1.00 97.38 250 PHE A C 1
ATOM 1778 O O . PHE A 1 250 ? -0.817 -6.278 7.369 1.00 97.38 250 PHE A O 1
ATOM 1785 N N . VAL A 1 251 ? -1.317 -4.103 7.032 1.00 97.00 251 VAL A N 1
ATOM 1786 C CA . VAL A 1 251 ? -0.177 -3.753 6.185 1.00 97.00 251 VAL A CA 1
ATOM 1787 C C . VAL A 1 251 ? 0.220 -2.301 6.436 1.00 97.00 251 VAL A C 1
ATOM 1789 O O . VAL A 1 251 ? -0.640 -1.432 6.566 1.00 97.00 251 VAL A O 1
ATOM 1792 N N . THR A 1 252 ? 1.517 -2.022 6.470 1.00 96.56 252 THR A N 1
ATOM 1793 C CA . THR A 1 252 ? 2.059 -0.662 6.436 1.00 96.56 252 THR A CA 1
ATOM 1794 C C . THR A 1 252 ? 2.625 -0.382 5.051 1.00 96.56 252 THR A C 1
ATOM 1796 O O . THR A 1 252 ? 3.481 -1.120 4.557 1.00 96.56 252 THR A O 1
ATOM 1799 N N . LEU A 1 253 ? 2.125 0.686 4.431 1.00 95.19 253 LEU A N 1
ATOM 1800 C CA . LEU A 1 253 ? 2.449 1.105 3.073 1.00 95.19 253 LEU A CA 1
ATOM 1801 C C . LEU A 1 253 ? 3.084 2.494 3.091 1.00 95.19 253 LEU A C 1
ATOM 1803 O O . LEU A 1 253 ? 2.512 3.430 3.646 1.00 95.19 253 LEU A O 1
ATOM 1807 N N . GLY A 1 254 ? 4.242 2.636 2.456 1.00 92.56 254 GLY A N 1
ATOM 1808 C CA . GLY A 1 254 ? 4.785 3.927 2.036 1.00 92.56 254 GLY A CA 1
ATOM 1809 C C . GLY A 1 254 ? 4.456 4.194 0.571 1.00 92.56 254 GLY A C 1
ATOM 1810 O O . GLY A 1 254 ? 4.292 3.246 -0.203 1.00 92.56 254 GLY A O 1
ATOM 1811 N N . SER A 1 255 ? 4.378 5.467 0.184 1.00 91.88 255 SER A N 1
ATOM 1812 C CA . SER A 1 255 ? 4.420 5.836 -1.228 1.00 91.88 255 SER A CA 1
ATOM 1813 C C . SER A 1 255 ? 5.395 6.983 -1.451 1.00 91.88 255 SER A C 1
ATOM 1815 O O . SER A 1 255 ? 5.331 8.009 -0.778 1.00 91.88 255 SER A O 1
ATOM 1817 N N . ASP A 1 256 ? 6.293 6.805 -2.406 1.00 89.94 256 ASP A N 1
ATOM 1818 C CA . ASP A 1 256 ? 7.292 7.795 -2.777 1.00 89.94 256 ASP A CA 1
ATOM 1819 C C . ASP A 1 256 ? 7.081 8.188 -4.243 1.00 89.94 256 ASP A C 1
ATOM 1821 O O . ASP A 1 256 ? 6.748 7.322 -5.065 1.00 89.94 256 ASP A O 1
ATOM 1825 N N . PRO A 1 257 ? 7.254 9.470 -4.612 1.00 85.69 257 PRO A N 1
ATOM 1826 C CA . PRO A 1 257 ? 7.382 9.835 -6.015 1.00 85.69 257 PRO A CA 1
ATOM 1827 C C . PRO A 1 257 ? 8.564 9.057 -6.596 1.00 85.69 257 PRO A C 1
ATOM 1829 O O . PRO A 1 257 ? 9.625 8.970 -5.973 1.00 85.69 257 PRO A O 1
ATOM 1832 N N . GLN A 1 258 ? 8.384 8.449 -7.766 1.00 77.62 258 GLN A N 1
ATOM 1833 C CA . GLN A 1 258 ? 9.494 7.756 -8.401 1.00 77.62 258 GLN A CA 1
ATOM 1834 C C . GLN A 1 258 ? 10.499 8.797 -8.894 1.00 77.62 258 GLN A C 1
ATOM 1836 O O . GLN A 1 258 ? 10.131 9.646 -9.711 1.00 77.62 258 GLN A O 1
ATOM 1841 N N . PRO A 1 259 ? 11.768 8.759 -8.437 1.00 58.25 259 PRO A N 1
ATOM 1842 C CA . PRO A 1 259 ? 12.812 9.438 -9.175 1.00 58.25 259 PRO A CA 1
ATOM 1843 C C . PRO A 1 259 ? 12.837 8.777 -10.547 1.00 58.25 259 PRO A C 1
ATOM 1845 O O . PRO A 1 259 ? 12.836 7.552 -10.650 1.00 58.25 259 PRO A O 1
ATOM 1848 N N . SER A 1 260 ? 12.804 9.581 -11.596 1.00 52.56 260 SER A N 1
ATOM 1849 C CA . SER A 1 260 ? 12.619 9.146 -12.972 1.00 52.56 260 SER A CA 1
ATOM 1850 C C . SER A 1 260 ? 13.862 8.407 -13.505 1.00 52.56 260 SER A C 1
ATOM 1852 O O . SER A 1 260 ? 14.445 8.796 -14.499 1.00 52.56 260 SER A O 1
ATOM 1854 N N . THR A 1 261 ? 14.370 7.378 -12.824 1.00 46.06 261 THR A N 1
ATOM 1855 C CA . THR A 1 261 ? 15.769 6.921 -12.930 1.00 46.06 261 THR A CA 1
ATOM 1856 C C . THR A 1 261 ? 16.179 6.433 -14.323 1.00 46.06 261 THR A C 1
ATOM 1858 O O . THR A 1 261 ? 17.338 6.616 -14.689 1.00 46.06 261 THR A O 1
ATOM 1861 N N . ALA A 1 262 ? 15.254 5.907 -15.135 1.00 46.91 262 ALA A N 1
ATOM 1862 C CA . ALA A 1 262 ? 15.497 5.654 -16.561 1.00 46.91 262 ALA A CA 1
ATOM 1863 C C . ALA A 1 262 ? 15.461 6.955 -17.395 1.00 46.91 262 ALA A C 1
ATOM 1865 O O . ALA A 1 262 ? 16.408 7.257 -18.115 1.00 46.91 262 ALA A O 1
ATOM 1866 N N . ILE A 1 263 ? 14.442 7.793 -17.185 1.00 49.16 263 ILE A N 1
ATOM 1867 C CA . ILE A 1 263 ? 14.259 9.112 -17.825 1.00 49.16 263 ILE A CA 1
ATOM 1868 C C . ILE A 1 263 ? 15.419 10.078 -17.483 1.00 49.16 263 ILE A C 1
ATOM 1870 O O . ILE A 1 263 ? 15.809 10.916 -18.290 1.00 49.16 263 ILE A O 1
ATOM 1874 N N . THR A 1 264 ? 16.055 9.931 -16.316 1.00 47.25 264 THR A N 1
ATOM 1875 C CA . THR A 1 264 ? 17.169 10.783 -15.867 1.00 47.25 264 THR A CA 1
ATOM 1876 C C . THR A 1 264 ? 18.428 10.543 -16.705 1.00 47.25 264 THR A C 1
ATOM 1878 O O . THR A 1 264 ? 19.241 11.453 -16.849 1.00 47.25 264 THR A O 1
ATOM 1881 N N . ALA A 1 265 ? 18.596 9.347 -17.290 1.00 50.75 265 ALA A N 1
ATOM 1882 C CA . ALA A 1 265 ? 19.707 9.063 -18.201 1.00 50.75 265 ALA A CA 1
ATOM 1883 C C . ALA A 1 265 ? 19.584 9.829 -19.530 1.00 50.75 265 ALA A C 1
ATOM 1885 O O . ALA A 1 265 ? 20.598 10.073 -20.185 1.00 50.75 265 ALA A O 1
ATOM 1886 N N . LEU A 1 266 ? 18.363 10.229 -19.903 1.00 55.34 266 LEU A N 1
ATOM 1887 C CA . LEU A 1 266 ? 18.085 11.029 -21.094 1.00 55.34 266 LEU A CA 1
ATOM 1888 C C . LEU A 1 266 ? 18.237 12.538 -20.848 1.00 55.34 266 LEU A C 1
ATOM 1890 O O . LEU A 1 266 ? 18.471 13.286 -21.795 1.00 55.34 266 LEU A O 1
ATOM 1894 N N . GLY A 1 267 ? 18.140 13.001 -19.597 1.00 63.72 267 GLY A N 1
ATOM 1895 C CA . GLY A 1 267 ? 18.161 14.432 -19.279 1.00 63.72 267 GLY A CA 1
ATOM 1896 C C . GLY A 1 267 ? 17.089 15.197 -20.066 1.00 63.72 267 GLY A C 1
ATOM 1897 O O . GLY A 1 267 ? 15.942 14.764 -20.128 1.00 63.72 267 GLY A O 1
ATOM 1898 N N . ASP A 1 268 ? 17.479 16.294 -20.719 1.00 61.28 268 ASP A N 1
ATOM 1899 C CA . ASP A 1 268 ? 16.594 17.126 -21.556 1.00 61.28 268 ASP A CA 1
ATOM 1900 C C . ASP A 1 268 ? 16.093 16.425 -22.841 1.00 61.28 268 ASP A C 1
ATOM 1902 O O . ASP A 1 268 ? 15.323 17.012 -23.599 1.00 61.28 268 ASP A O 1
ATOM 1906 N N . LEU A 1 269 ? 16.548 15.198 -23.131 1.00 64.06 269 LEU A N 1
ATOM 1907 C CA . LEU A 1 269 ? 16.129 14.426 -24.310 1.00 64.06 269 LEU A CA 1
ATOM 1908 C C . LEU A 1 269 ? 14.865 13.596 -24.067 1.00 64.06 269 LEU A C 1
ATOM 1910 O O . LEU A 1 269 ? 14.340 13.004 -25.010 1.00 64.06 269 LEU A O 1
ATOM 1914 N N . ALA A 1 270 ? 14.395 13.520 -22.821 1.00 64.94 270 ALA A N 1
ATOM 1915 C CA . ALA A 1 270 ? 13.128 12.882 -22.507 1.00 64.94 270 ALA A CA 1
ATOM 1916 C C . ALA A 1 270 ? 11.956 13.691 -23.089 1.00 64.94 270 ALA A C 1
ATOM 1918 O O . ALA A 1 270 ? 11.948 14.920 -23.029 1.00 64.94 270 ALA A O 1
ATOM 1919 N N . GLY A 1 271 ? 10.957 12.997 -23.642 1.00 62.84 271 GLY A N 1
ATOM 1920 C CA . GLY A 1 271 ? 9.710 13.632 -24.073 1.00 62.84 271 GLY A CA 1
ATOM 1921 C C . GLY A 1 271 ? 8.961 14.291 -22.910 1.00 62.84 271 GLY A C 1
ATOM 1922 O O . GLY A 1 271 ? 9.131 13.911 -21.753 1.00 62.84 271 GLY A O 1
ATOM 1923 N N . ASP A 1 272 ? 8.100 15.260 -23.222 1.00 68.25 272 ASP A N 1
ATOM 1924 C CA . ASP A 1 272 ? 7.301 16.039 -22.263 1.00 68.25 272 ASP A CA 1
ATOM 1925 C C . ASP A 1 272 ? 5.951 15.387 -21.907 1.00 68.25 272 ASP A C 1
ATOM 1927 O O . ASP A 1 272 ? 5.086 16.018 -21.298 1.00 68.25 272 ASP A O 1
ATOM 1931 N N . GLY A 1 273 ? 5.745 14.127 -22.297 1.00 69.19 273 GLY A N 1
ATOM 1932 C CA . GLY A 1 273 ? 4.498 13.422 -22.037 1.00 69.19 273 GLY A CA 1
ATOM 1933 C C . GLY A 1 273 ? 4.361 12.997 -20.578 1.00 69.19 273 GLY A C 1
ATOM 1934 O O . GLY A 1 273 ? 5.104 12.156 -20.071 1.00 69.19 273 GLY A O 1
ATOM 1935 N N . GLU A 1 274 ? 3.359 13.561 -19.914 1.00 75.88 274 GLU A N 1
ATOM 1936 C CA . GLU A 1 274 ? 3.016 13.214 -18.540 1.00 75.88 274 GLU A CA 1
ATOM 1937 C C . GLU A 1 274 ? 2.300 11.853 -18.493 1.00 75.88 274 GLU A C 1
ATOM 1939 O O . GLU A 1 274 ? 1.290 11.668 -19.183 1.00 75.88 274 GLU A O 1
ATOM 1944 N N . PRO A 1 275 ? 2.778 10.903 -17.674 1.00 81.00 275 PRO A N 1
ATOM 1945 C CA . PRO A 1 275 ? 2.063 9.659 -17.430 1.00 81.00 275 PRO A CA 1
ATOM 1946 C C . PRO A 1 275 ? 0.666 9.915 -16.845 1.00 81.00 275 PRO A C 1
ATOM 1948 O O . PRO A 1 275 ? 0.453 10.896 -16.126 1.00 81.00 275 PRO A O 1
ATOM 1951 N N . GLY A 1 276 ? -0.291 9.015 -17.083 1.00 83.31 276 GLY A N 1
ATOM 1952 C CA . GLY A 1 276 ? -1.628 9.168 -16.520 1.00 83.31 276 GLY A CA 1
ATOM 1953 C C . GLY A 1 276 ? -1.687 8.933 -15.010 1.00 83.31 276 GLY A C 1
ATOM 1954 O O . GLY A 1 276 ? -0.699 8.602 -14.351 1.00 83.31 276 GLY A O 1
ATOM 1955 N N . ALA A 1 277 ? -2.873 9.138 -14.436 1.00 88.56 277 ALA A N 1
ATOM 1956 C CA . ALA A 1 277 ? -3.070 9.060 -12.994 1.00 88.56 277 ALA A CA 1
ATOM 1957 C C . ALA A 1 277 ? -2.943 7.621 -12.471 1.00 88.56 277 ALA A C 1
ATOM 1959 O O . ALA A 1 277 ? -3.470 6.676 -13.058 1.00 88.56 277 ALA A O 1
ATOM 1960 N N . VAL A 1 278 ? -2.297 7.474 -11.314 1.00 92.00 278 VAL A N 1
ATOM 1961 C CA . VAL A 1 278 ? -2.229 6.205 -10.585 1.00 92.00 278 VAL A CA 1
ATOM 1962 C C . VAL A 1 278 ? -3.489 6.031 -9.746 1.00 92.00 278 VAL A C 1
ATOM 1964 O O . VAL A 1 278 ? -3.892 6.945 -9.027 1.00 92.00 278 VAL A O 1
ATOM 1967 N N . THR A 1 279 ? -4.064 4.835 -9.777 1.00 95.19 279 THR A N 1
ATOM 1968 C CA . THR A 1 279 ? -5.132 4.411 -8.868 1.00 95.19 279 THR A CA 1
ATOM 1969 C C . THR A 1 279 ? -4.645 3.274 -7.980 1.00 95.19 279 THR A C 1
ATOM 1971 O O . THR A 1 279 ? -3.848 2.433 -8.399 1.00 95.19 279 THR A O 1
ATOM 1974 N N . VAL A 1 280 ? -5.111 3.250 -6.731 1.00 96.56 280 VAL A N 1
ATOM 1975 C CA . VAL A 1 280 ? -4.745 2.217 -5.758 1.00 96.56 280 VAL A CA 1
ATOM 1976 C C . VAL A 1 280 ? -6.005 1.631 -5.149 1.00 96.56 280 VAL A C 1
ATOM 1978 O O . VAL A 1 280 ? -6.780 2.338 -4.516 1.00 96.56 280 VAL A O 1
ATOM 1981 N N . THR A 1 281 ? -6.208 0.330 -5.315 1.00 97.19 281 THR A N 1
ATOM 1982 C CA . THR A 1 281 ? -7.381 -0.387 -4.808 1.00 97.19 281 THR A CA 1
ATOM 1983 C C . THR A 1 281 ? -6.947 -1.545 -3.925 1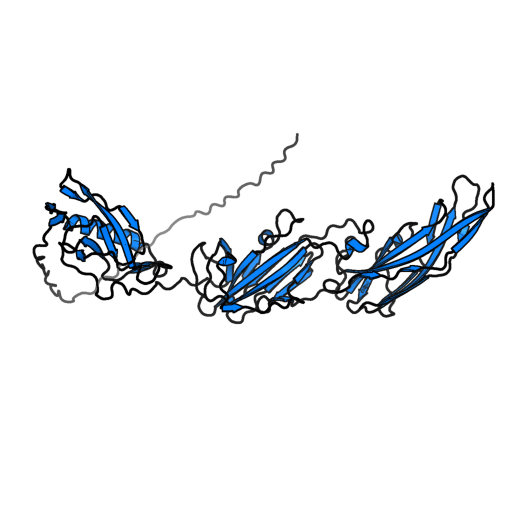.00 97.19 281 THR A C 1
ATOM 1985 O O . THR A 1 281 ? -6.163 -2.395 -4.342 1.00 97.19 281 THR A O 1
ATOM 1988 N N . LEU A 1 282 ? -7.494 -1.623 -2.716 1.00 96.75 282 LEU A N 1
ATOM 1989 C CA . LEU A 1 282 ? -7.392 -2.805 -1.868 1.00 96.75 282 LEU A CA 1
ATOM 1990 C C . LEU A 1 282 ? -8.599 -3.708 -2.107 1.00 96.75 282 LEU A C 1
ATOM 1992 O O . LEU A 1 282 ? -9.740 -3.269 -1.975 1.00 96.75 282 LEU A O 1
ATOM 1996 N N . GLN A 1 283 ? -8.345 -4.976 -2.415 1.00 95.50 283 GLN A N 1
ATOM 1997 C CA . GLN A 1 283 ? -9.370 -6.003 -2.507 1.00 95.50 283 GLN A CA 1
ATOM 1998 C C . GLN A 1 283 ? -9.259 -6.986 -1.339 1.00 95.50 283 GLN A C 1
ATOM 2000 O O . GLN A 1 283 ? -8.229 -7.633 -1.139 1.00 95.50 283 GLN A O 1
ATOM 2005 N N . VAL A 1 284 ? -10.355 -7.122 -0.596 1.00 91.31 284 VAL A N 1
ATOM 2006 C CA . VAL A 1 284 ? -10.519 -8.018 0.552 1.00 91.31 284 VAL A CA 1
ATOM 2007 C C . VAL A 1 284 ? -11.775 -8.856 0.315 1.00 91.31 284 VAL A C 1
ATOM 2009 O O . VAL A 1 284 ? -12.897 -8.377 0.470 1.00 91.31 284 VAL A O 1
ATOM 2012 N N . GLY A 1 285 ? -11.592 -10.109 -0.111 1.00 85.62 285 GLY A N 1
ATOM 2013 C CA . GLY A 1 285 ? -12.706 -10.934 -0.586 1.00 85.62 285 GLY A CA 1
ATOM 2014 C C . GLY A 1 285 ? -13.404 -10.276 -1.782 1.00 85.62 285 GLY A C 1
ATOM 2015 O O . GLY A 1 285 ? -12.760 -9.983 -2.794 1.00 85.62 285 GLY A O 1
ATOM 2016 N N . ASP A 1 286 ? -14.703 -10.014 -1.637 1.00 85.94 286 ASP A N 1
ATOM 2017 C CA . ASP A 1 286 ? -15.529 -9.336 -2.646 1.00 85.94 286 ASP A CA 1
ATOM 2018 C C . ASP A 1 286 ? -15.536 -7.804 -2.494 1.00 85.94 286 ASP A C 1
ATOM 2020 O O . ASP A 1 286 ? -16.013 -7.086 -3.375 1.00 85.94 286 ASP A O 1
ATOM 2024 N N . THR A 1 287 ? -14.994 -7.283 -1.391 1.00 88.94 287 THR A N 1
ATOM 2025 C CA . THR A 1 287 ? -14.953 -5.846 -1.111 1.00 88.94 287 THR A CA 1
ATOM 2026 C C . THR A 1 287 ? -13.757 -5.210 -1.809 1.00 88.94 287 THR A C 1
ATOM 2028 O O . THR A 1 287 ? -12.622 -5.667 -1.658 1.00 88.94 287 THR A O 1
ATOM 2031 N N . LYS A 1 288 ? -14.001 -4.121 -2.546 1.00 94.25 288 LYS A N 1
ATOM 2032 C CA . LYS A 1 288 ? -12.966 -3.260 -3.128 1.00 94.25 288 LYS A CA 1
ATOM 2033 C C . LYS A 1 288 ? -13.024 -1.882 -2.484 1.00 94.25 288 LYS A C 1
ATOM 2035 O O . LYS A 1 288 ? -14.075 -1.245 -2.500 1.00 94.25 288 LYS A O 1
ATOM 2040 N N . THR A 1 289 ? -11.889 -1.422 -1.979 1.00 95.69 289 THR A N 1
ATOM 2041 C CA . THR A 1 289 ? -11.746 -0.129 -1.309 1.00 95.69 289 THR A CA 1
ATOM 2042 C C . THR A 1 289 ? -10.717 0.704 -2.058 1.00 95.69 289 THR A C 1
ATOM 2044 O O . THR A 1 289 ? -9.570 0.284 -2.209 1.00 95.69 289 THR A O 1
ATOM 2047 N N . ASP A 1 290 ? -11.127 1.879 -2.537 1.00 95.12 290 ASP A N 1
ATOM 2048 C CA . ASP A 1 290 ? -10.227 2.849 -3.165 1.00 95.12 290 ASP A CA 1
ATOM 2049 C C . ASP A 1 290 ? -9.359 3.527 -2.095 1.00 95.12 290 ASP A C 1
ATOM 2051 O O . ASP A 1 290 ? -9.855 4.076 -1.109 1.00 95.12 290 ASP A O 1
ATOM 2055 N N . LEU A 1 291 ? -8.045 3.458 -2.289 1.00 94.62 291 LEU A N 1
ATOM 2056 C CA . LEU A 1 291 ? -7.018 4.011 -1.414 1.00 94.62 291 LEU A CA 1
ATOM 2057 C C . LEU A 1 291 ? -6.241 5.153 -2.076 1.00 94.62 291 LEU A C 1
ATOM 2059 O O . LEU A 1 291 ? -5.307 5.675 -1.466 1.00 94.62 291 LEU A O 1
ATOM 2063 N N . THR A 1 292 ? -6.609 5.556 -3.295 1.00 92.50 292 THR A N 1
ATOM 2064 C CA . THR A 1 292 ? -5.862 6.527 -4.106 1.00 92.50 292 THR A CA 1
ATOM 2065 C C . THR A 1 292 ? -5.620 7.820 -3.330 1.00 92.50 292 THR A C 1
ATOM 2067 O O . THR A 1 292 ? -4.475 8.163 -3.060 1.00 92.50 292 THR A O 1
ATOM 2070 N N . GLY A 1 293 ? -6.677 8.471 -2.834 1.00 88.50 293 GLY A N 1
ATOM 2071 C CA . GLY A 1 293 ? -6.555 9.707 -2.045 1.00 88.50 293 GLY A CA 1
ATOM 2072 C C . GLY A 1 293 ? -5.997 9.528 -0.625 1.00 88.50 293 GLY A C 1
ATOM 2073 O O . GLY A 1 293 ? -5.836 10.509 0.096 1.00 88.50 293 GLY A O 1
ATOM 2074 N N . LYS A 1 294 ? -5.740 8.289 -0.181 1.00 89.31 294 LYS A N 1
ATOM 2075 C CA . LYS A 1 294 ? -5.112 7.999 1.120 1.00 89.31 294 LYS A CA 1
ATOM 2076 C C . LYS A 1 294 ? -3.614 7.776 0.997 1.00 89.31 294 LYS A C 1
ATOM 2078 O O . LYS A 1 294 ? -2.871 8.190 1.877 1.00 89.31 294 LYS A O 1
ATOM 2083 N N . LEU A 1 295 ? -3.186 7.126 -0.080 1.00 88.62 295 LEU A N 1
ATOM 2084 C CA . LEU A 1 295 ? -1.787 6.779 -0.309 1.00 88.62 295 LEU A CA 1
ATOM 2085 C C . LEU A 1 295 ? -1.080 7.758 -1.243 1.00 88.62 295 LEU A C 1
ATOM 2087 O O . LEU A 1 295 ? 0.146 7.775 -1.265 1.00 88.62 295 LEU A O 1
ATOM 2091 N N . ILE A 1 296 ? -1.818 8.565 -2.004 1.00 87.19 296 ILE A N 1
ATOM 2092 C CA . ILE A 1 296 ? -1.271 9.588 -2.892 1.00 87.19 296 ILE A CA 1
ATOM 2093 C C . ILE A 1 296 ? -1.700 10.960 -2.353 1.00 87.19 296 ILE A C 1
ATOM 2095 O O . ILE A 1 296 ? -2.890 11.275 -2.399 1.00 87.19 296 ILE A O 1
ATOM 2099 N N . PRO A 1 297 ? -0.772 11.772 -1.814 1.00 79.44 297 PRO A N 1
ATOM 2100 C CA . PRO A 1 297 ? -1.086 13.123 -1.372 1.00 79.44 297 PRO A CA 1
ATOM 2101 C C . PRO A 1 297 ? -1.523 13.986 -2.559 1.00 79.44 297 PRO A C 1
ATOM 2103 O O . PRO A 1 297 ? -1.067 13.787 -3.685 1.00 79.44 297 PRO A O 1
ATOM 2106 N N . GLU A 1 298 ? -2.367 14.986 -2.292 1.00 73.44 298 GLU A N 1
ATOM 2107 C CA . GLU A 1 298 ? -2.842 15.935 -3.313 1.00 73.44 298 GLU A CA 1
ATOM 2108 C C . GLU A 1 298 ? -1.679 16.658 -4.021 1.00 73.44 298 GLU A C 1
ATOM 2110 O O . GLU A 1 298 ? -1.770 16.974 -5.206 1.00 73.44 298 GLU A O 1
ATOM 2115 N N . ASN A 1 299 ? -0.553 16.847 -3.321 1.00 70.38 299 ASN A N 1
ATOM 2116 C CA . ASN A 1 299 ? 0.704 17.321 -3.893 1.00 70.38 299 ASN A CA 1
ATOM 2117 C C . ASN A 1 299 ? 1.545 16.128 -4.368 1.00 70.38 299 ASN A C 1
ATOM 2119 O O . ASN A 1 299 ? 2.327 15.547 -3.614 1.00 70.38 299 ASN A O 1
ATOM 2123 N N . SER A 1 300 ? 1.397 15.768 -5.643 1.00 66.19 300 SER A N 1
ATOM 2124 C CA . SER A 1 300 ? 1.968 14.551 -6.234 1.00 66.19 300 SER A CA 1
ATOM 2125 C C . SER A 1 300 ? 3.505 14.465 -6.231 1.00 66.19 300 SER A C 1
ATOM 2127 O O . SER A 1 300 ? 4.032 13.379 -6.472 1.00 66.19 300 SER A O 1
ATOM 2129 N N . GLY A 1 301 ? 4.219 15.554 -5.930 1.00 70.25 301 GLY A N 1
ATOM 2130 C CA . GLY A 1 301 ? 5.684 15.596 -5.840 1.00 70.25 301 GLY A CA 1
ATOM 2131 C C . GLY A 1 301 ? 6.269 15.211 -4.477 1.00 70.25 301 GLY A C 1
ATOM 2132 O O . GLY A 1 301 ? 7.488 15.144 -4.347 1.00 70.25 301 GLY A O 1
ATOM 2133 N N . GLU A 1 302 ? 5.437 14.970 -3.461 1.00 76.00 302 GLU A N 1
ATOM 2134 C CA . GLU A 1 302 ? 5.897 14.635 -2.111 1.00 76.00 302 GLU A CA 1
ATOM 2135 C C . GLU A 1 302 ? 5.717 13.145 -1.792 1.00 76.00 302 GLU A C 1
ATOM 2137 O O . GLU A 1 302 ? 4.779 12.480 -2.260 1.00 76.00 302 GLU A O 1
ATOM 2142 N N . ALA A 1 303 ? 6.637 12.632 -0.970 1.00 80.69 303 ALA A N 1
ATOM 2143 C CA . ALA A 1 303 ? 6.498 11.330 -0.336 1.00 80.69 303 ALA A CA 1
ATOM 2144 C C . ALA A 1 303 ? 5.285 11.346 0.602 1.00 80.69 303 ALA A C 1
ATOM 2146 O O . ALA A 1 303 ? 5.107 12.268 1.401 1.00 80.69 303 ALA A O 1
ATOM 2147 N N . ALA A 1 304 ? 4.447 10.319 0.507 1.00 79.88 304 ALA A N 1
ATOM 2148 C CA . ALA A 1 304 ? 3.353 10.121 1.438 1.00 79.88 304 ALA A CA 1
ATOM 2149 C C . ALA A 1 304 ? 3.898 9.604 2.771 1.00 79.88 304 ALA A C 1
ATOM 2151 O O . ALA A 1 304 ? 4.768 8.730 2.815 1.00 79.88 304 ALA A O 1
ATOM 2152 N N . ALA A 1 305 ? 3.326 10.084 3.874 1.00 84.06 305 ALA A N 1
ATOM 2153 C CA . ALA A 1 305 ? 3.545 9.446 5.163 1.00 84.06 305 ALA A CA 1
ATOM 2154 C C . ALA A 1 305 ? 3.124 7.968 5.092 1.00 84.06 305 ALA A C 1
ATOM 2156 O O . ALA A 1 305 ? 2.114 7.622 4.469 1.00 84.06 305 ALA A O 1
ATOM 2157 N N . SER A 1 306 ? 3.893 7.093 5.746 1.00 91.44 306 SER A N 1
ATOM 2158 C CA . SER A 1 306 ? 3.534 5.678 5.828 1.00 91.44 306 SER A CA 1
ATOM 2159 C C . SER A 1 306 ? 2.154 5.519 6.466 1.00 91.44 306 SER A C 1
ATOM 2161 O O . SER A 1 306 ? 1.888 6.063 7.536 1.00 91.44 306 SER A O 1
ATOM 2163 N N . THR A 1 307 ? 1.283 4.765 5.805 1.00 95.19 307 THR A N 1
ATOM 2164 C CA . THR A 1 307 ? -0.089 4.503 6.241 1.00 95.19 307 THR A CA 1
ATOM 2165 C C . THR A 1 307 ? -0.210 3.045 6.649 1.00 95.19 307 THR A C 1
ATOM 2167 O O . THR A 1 307 ? 0.108 2.151 5.863 1.00 95.19 307 THR A O 1
ATOM 2170 N N . THR A 1 308 ? -0.695 2.795 7.864 1.00 97.25 308 THR A N 1
ATOM 2171 C CA . THR A 1 308 ? -1.015 1.441 8.321 1.00 97.25 308 THR A CA 1
ATOM 2172 C C . THR A 1 308 ? -2.501 1.182 8.147 1.00 97.25 308 THR A C 1
ATOM 2174 O O . THR A 1 308 ? -3.344 1.876 8.714 1.00 97.25 308 THR A O 1
ATOM 2177 N N . LEU A 1 309 ? -2.815 0.180 7.335 1.00 97.12 309 LEU A N 1
ATOM 2178 C CA . LEU A 1 309 ? -4.164 -0.300 7.093 1.00 97.12 309 LEU A CA 1
ATOM 2179 C C . LEU A 1 309 ? -4.372 -1.585 7.879 1.00 97.12 309 LEU A C 1
ATOM 2181 O O . LEU A 1 309 ? -3.496 -2.446 7.884 1.00 97.12 309 LEU A O 1
ATOM 2185 N N . ALA A 1 310 ? -5.543 -1.739 8.480 1.00 97.25 310 ALA A N 1
ATOM 2186 C CA . ALA A 1 310 ? -6.002 -2.999 9.035 1.00 97.25 310 ALA A CA 1
ATOM 2187 C C . ALA A 1 310 ? -7.336 -3.390 8.404 1.00 97.25 310 ALA A C 1
ATOM 2189 O O . ALA A 1 310 ? -8.154 -2.531 8.064 1.00 97.25 310 ALA A O 1
ATOM 2190 N N . PHE A 1 311 ? -7.552 -4.686 8.219 1.00 96.50 311 PHE A N 1
ATOM 2191 C CA . PHE A 1 311 ? -8.727 -5.185 7.524 1.00 96.50 311 PHE A CA 1
ATOM 2192 C C . PHE A 1 311 ? -9.149 -6.580 7.987 1.00 96.50 311 PHE A C 1
ATOM 2194 O O . PHE A 1 311 ? -8.334 -7.373 8.456 1.00 96.50 311 PHE A O 1
ATOM 2201 N N . SER A 1 312 ? -10.446 -6.858 7.850 1.00 96.69 312 SER A N 1
ATOM 2202 C CA . SER A 1 312 ? -11.080 -8.137 8.182 1.00 96.69 312 SER A CA 1
ATOM 2203 C C . SER A 1 312 ? -11.279 -8.951 6.910 1.00 96.69 312 SER A C 1
ATOM 2205 O O . SER A 1 312 ? -12.025 -8.536 6.019 1.00 96.69 312 SER A O 1
ATOM 2207 N N . VAL A 1 313 ? -10.588 -10.086 6.803 1.00 95.88 313 VAL A N 1
ATOM 2208 C CA . VAL A 1 313 ? -10.626 -10.973 5.630 1.00 95.88 313 VAL A CA 1
ATOM 2209 C C . VAL A 1 313 ? -11.155 -12.353 6.020 1.00 95.88 313 VAL A C 1
ATOM 2211 O O . VAL A 1 313 ? -10.893 -12.801 7.138 1.00 95.88 313 VAL A O 1
ATOM 2214 N N . PRO A 1 314 ? -11.815 -13.096 5.113 1.00 95.62 314 PRO A N 1
ATOM 2215 C CA . PRO A 1 314 ? -12.122 -14.498 5.367 1.00 95.62 314 PRO A CA 1
ATOM 2216 C C . PRO A 1 314 ? -10.845 -15.290 5.664 1.00 95.62 314 PRO A C 1
ATOM 2218 O O . PRO A 1 314 ? -9.812 -15.078 5.022 1.00 95.62 314 PRO A O 1
ATOM 2221 N N . THR A 1 315 ? -10.900 -16.214 6.622 1.00 93.94 315 THR A N 1
ATOM 2222 C CA . THR A 1 315 ? -9.739 -17.043 6.972 1.00 93.94 315 THR A CA 1
ATOM 2223 C C . THR A 1 315 ? -9.225 -17.793 5.738 1.00 93.94 315 THR A C 1
ATOM 2225 O O . THR A 1 315 ? -9.975 -18.504 5.069 1.00 93.94 315 THR A O 1
ATOM 2228 N N . GLY A 1 316 ? -7.935 -17.629 5.427 1.00 90.31 316 GLY A N 1
ATOM 2229 C CA . GLY A 1 316 ? -7.291 -18.240 4.257 1.00 90.31 316 GLY A CA 1
ATOM 2230 C C . GLY A 1 316 ? -7.490 -17.495 2.929 1.00 90.31 316 GLY A C 1
ATOM 2231 O O . GLY A 1 316 ? -6.939 -17.924 1.913 1.00 90.31 316 GLY A O 1
ATOM 2232 N N . ALA A 1 317 ? -8.234 -16.384 2.910 1.00 93.25 317 ALA A N 1
ATOM 2233 C CA . ALA A 1 317 ? -8.302 -15.511 1.741 1.00 93.25 317 ALA A CA 1
ATOM 2234 C C . ALA A 1 317 ? -6.976 -14.767 1.516 1.00 93.25 317 ALA A C 1
ATOM 2236 O O . ALA A 1 317 ? -6.203 -14.541 2.447 1.00 93.25 317 ALA A O 1
ATOM 2237 N N . LYS A 1 318 ? -6.744 -14.354 0.265 1.00 93.00 318 LYS A N 1
ATOM 2238 C CA . LYS A 1 318 ? -5.558 -13.602 -0.163 1.00 93.00 318 LYS A CA 1
ATOM 2239 C C . LYS A 1 318 ? -5.922 -12.157 -0.508 1.00 93.00 318 LYS A C 1
ATOM 2241 O O . LYS A 1 318 ? -6.220 -11.869 -1.670 1.00 93.00 318 LYS A O 1
ATOM 2246 N N . PRO A 1 319 ? -5.972 -11.251 0.483 1.00 95.31 319 PRO A N 1
ATOM 2247 C CA . PRO A 1 319 ? -6.141 -9.829 0.217 1.00 95.31 319 PRO A CA 1
ATOM 2248 C C . PRO A 1 319 ? -5.056 -9.327 -0.736 1.00 95.31 319 PRO A C 1
ATOM 2250 O O . PRO A 1 319 ? -3.883 -9.680 -0.605 1.00 95.31 319 PRO A O 1
ATOM 2253 N N . THR A 1 320 ? -5.464 -8.513 -1.706 1.00 96.06 320 THR A N 1
ATOM 2254 C CA . THR A 1 320 ? -4.582 -8.037 -2.773 1.00 96.06 320 THR A CA 1
ATOM 2255 C C . THR A 1 320 ? -4.655 -6.524 -2.889 1.00 96.06 320 THR A C 1
ATOM 2257 O O . THR A 1 320 ? -5.743 -5.954 -2.971 1.00 96.06 320 THR A O 1
ATOM 2260 N N . LEU A 1 321 ? -3.498 -5.871 -2.934 1.00 96.25 321 LEU A N 1
ATOM 2261 C CA . LEU A 1 321 ? -3.388 -4.472 -3.330 1.00 96.25 321 LEU A CA 1
ATOM 2262 C C . LEU A 1 321 ? -3.162 -4.414 -4.841 1.00 96.25 321 LEU A C 1
ATOM 2264 O O . LEU A 1 321 ? -2.235 -5.044 -5.342 1.00 96.25 321 LEU A O 1
ATOM 2268 N N . THR A 1 322 ? -3.997 -3.672 -5.559 1.00 97.06 322 THR A N 1
ATOM 2269 C CA . THR A 1 322 ? -3.835 -3.403 -6.990 1.00 97.06 322 THR A CA 1
ATOM 2270 C C . THR A 1 322 ? -3.463 -1.943 -7.179 1.00 97.06 322 THR A C 1
ATOM 2272 O O . THR A 1 322 ? -4.172 -1.060 -6.701 1.00 97.06 322 THR A O 1
ATOM 2275 N N . VAL A 1 323 ? -2.362 -1.698 -7.876 1.00 95.62 323 VAL A N 1
ATOM 2276 C CA . VAL A 1 323 ? -1.947 -0.370 -8.324 1.00 95.62 323 VAL A CA 1
ATOM 2277 C C . VAL A 1 323 ? -2.038 -0.370 -9.840 1.00 95.62 323 VAL A C 1
ATOM 2279 O O . VAL A 1 323 ? -1.398 -1.194 -10.488 1.00 95.62 323 VAL A O 1
ATOM 2282 N N . ASP A 1 324 ? -2.837 0.524 -10.397 1.00 94.62 324 ASP A N 1
ATOM 2283 C CA . ASP A 1 324 ? -3.049 0.638 -11.837 1.00 94.62 324 ASP A CA 1
ATOM 2284 C C . ASP A 1 324 ? -2.651 2.039 -12.291 1.00 94.62 324 ASP A C 1
ATOM 2286 O O . ASP A 1 324 ? -3.040 3.034 -11.673 1.00 94.62 324 ASP A O 1
ATOM 2290 N N . GLN A 1 325 ? -1.861 2.103 -13.357 1.00 91.75 325 GLN A N 1
ATOM 2291 C CA . GLN A 1 325 ? -1.600 3.331 -14.084 1.00 91.75 325 GLN A CA 1
ATOM 2292 C C . GLN A 1 325 ? -1.843 3.069 -15.570 1.00 91.75 325 GLN A C 1
ATOM 2294 O O . GLN A 1 325 ? -1.203 2.203 -16.165 1.00 91.75 325 GLN A O 1
ATOM 2299 N N . ASP A 1 326 ? -2.782 3.809 -16.158 1.00 90.25 326 ASP A N 1
ATOM 2300 C CA . ASP A 1 326 ? -3.171 3.698 -17.569 1.00 90.25 326 ASP A CA 1
ATOM 2301 C C . ASP A 1 326 ? -3.544 2.272 -18.020 1.00 90.25 326 ASP A C 1
ATOM 2303 O O . ASP A 1 326 ? -3.201 1.846 -19.123 1.00 90.25 326 ASP A O 1
ATOM 2307 N N . GLY A 1 327 ? -4.242 1.510 -17.172 1.00 90.81 327 GLY A N 1
ATOM 2308 C CA . GLY A 1 327 ? -4.733 0.167 -17.495 1.00 90.81 327 GLY A CA 1
ATOM 2309 C C . GLY A 1 327 ? -3.683 -0.938 -17.382 1.00 90.81 327 GLY A C 1
ATOM 2310 O O . GLY A 1 327 ? -3.910 -2.034 -17.896 1.00 90.81 327 GLY A O 1
ATOM 2311 N N . HIS A 1 328 ? -2.551 -0.668 -16.723 1.00 91.62 328 HIS A N 1
ATOM 2312 C CA . HIS A 1 328 ? -1.471 -1.630 -16.484 1.00 91.62 328 HIS A CA 1
ATOM 2313 C C . HIS A 1 328 ? -1.412 -2.003 -14.993 1.00 91.62 328 HIS A C 1
ATOM 2315 O O . HIS A 1 328 ? -0.575 -1.480 -14.247 1.00 91.62 328 HIS A O 1
ATOM 2321 N N . PRO A 1 329 ? -2.313 -2.884 -14.518 1.00 93.69 329 PRO A N 1
ATOM 2322 C CA . PRO A 1 329 ? -2.411 -3.216 -13.108 1.00 93.69 329 PRO A CA 1
ATOM 2323 C C . PRO A 1 329 ? -1.235 -4.077 -12.643 1.00 93.69 329 PRO A C 1
ATOM 2325 O O . PRO A 1 329 ? -0.881 -5.094 -13.241 1.00 93.69 329 PRO A O 1
ATOM 2328 N N . GLN A 1 330 ? -0.692 -3.713 -11.490 1.00 93.81 330 GLN A N 1
ATOM 2329 C CA . GLN A 1 330 ? 0.263 -4.499 -10.724 1.00 93.81 330 GLN A CA 1
ATOM 2330 C C . GLN A 1 330 ? -0.357 -4.886 -9.390 1.00 93.81 330 GLN A C 1
ATOM 2332 O O . GLN A 1 330 ? -1.057 -4.095 -8.759 1.00 93.81 330 GLN A O 1
ATOM 2337 N N . MET A 1 331 ? -0.110 -6.121 -8.968 1.00 95.31 331 MET A N 1
ATOM 2338 C CA . MET A 1 331 ? -0.777 -6.717 -7.816 1.00 95.31 331 MET A CA 1
ATOM 2339 C C . MET A 1 331 ? 0.240 -7.150 -6.765 1.00 95.31 331 MET A C 1
ATOM 2341 O O . MET A 1 331 ? 1.306 -7.676 -7.098 1.00 95.31 331 MET A O 1
ATOM 2345 N N . LEU A 1 332 ? -0.110 -6.948 -5.497 1.00 94.38 332 LEU A N 1
ATOM 2346 C CA . LEU A 1 332 ? 0.657 -7.382 -4.335 1.00 94.38 332 LEU A CA 1
ATOM 2347 C C . LEU A 1 332 ? -0.219 -8.223 -3.408 1.00 94.38 332 LEU A C 1
ATOM 2349 O O . LEU A 1 332 ? -1.257 -7.757 -2.937 1.00 94.38 332 LEU A O 1
ATOM 2353 N N . ASP A 1 333 ? 0.221 -9.455 -3.144 1.00 94.81 333 ASP A N 1
ATOM 2354 C CA . ASP A 1 333 ? -0.393 -10.356 -2.169 1.00 94.81 333 ASP A CA 1
ATOM 2355 C C . ASP A 1 333 ? 0.028 -9.911 -0.768 1.00 94.81 333 ASP A C 1
ATOM 2357 O O . ASP A 1 333 ? 1.205 -9.962 -0.398 1.00 94.81 333 ASP A O 1
ATOM 2361 N N . LEU A 1 334 ? -0.946 -9.460 0.019 1.00 93.69 334 LEU A N 1
ATOM 2362 C CA . LEU A 1 334 ? -0.705 -8.904 1.348 1.00 93.69 334 LEU A CA 1
ATOM 2363 C C . LEU A 1 334 ? -0.464 -9.989 2.407 1.00 93.69 334 LEU A C 1
ATOM 2365 O O . LEU A 1 334 ? 0.062 -9.681 3.472 1.00 93.69 334 LEU A O 1
ATOM 2369 N N . THR A 1 335 ? -0.777 -11.257 2.114 1.00 92.81 335 THR A N 1
ATOM 2370 C CA . THR A 1 335 ? -0.435 -12.393 2.991 1.00 92.81 335 THR A CA 1
ATOM 2371 C C . THR A 1 335 ? 1.042 -12.752 2.914 1.00 92.81 335 THR A C 1
ATOM 2373 O O . THR A 1 335 ? 1.617 -13.218 3.892 1.00 92.81 335 THR A O 1
ATOM 2376 N N . ALA A 1 336 ? 1.663 -12.505 1.760 1.00 91.69 336 ALA A N 1
ATOM 2377 C CA . ALA A 1 336 ? 3.078 -12.760 1.515 1.00 91.69 336 ALA A CA 1
ATOM 2378 C C . ALA A 1 336 ? 3.914 -11.472 1.454 1.00 91.69 336 ALA A C 1
ATOM 2380 O O . ALA A 1 336 ? 5.121 -11.550 1.237 1.00 91.69 336 ALA A O 1
ATOM 2381 N N . ALA A 1 337 ? 3.275 -10.302 1.583 1.00 92.44 337 ALA A N 1
ATOM 2382 C CA . ALA A 1 337 ? 3.882 -8.983 1.403 1.00 92.44 337 ALA A CA 1
ATOM 2383 C C . ALA A 1 337 ? 4.753 -8.885 0.132 1.00 92.44 337 ALA A C 1
ATOM 2385 O O . ALA A 1 337 ? 5.825 -8.279 0.144 1.00 92.44 337 ALA A O 1
ATOM 2386 N N . SER A 1 338 ? 4.314 -9.520 -0.957 1.00 92.62 338 SER A N 1
ATOM 2387 C CA . SER A 1 338 ? 5.102 -9.654 -2.182 1.00 92.62 338 SER A CA 1
ATOM 2388 C C . SER A 1 338 ? 4.246 -9.475 -3.427 1.00 92.62 338 SER A C 1
ATOM 2390 O O . SER A 1 338 ? 3.080 -9.877 -3.479 1.00 92.62 338 SER A O 1
ATOM 2392 N N . ARG A 1 339 ? 4.826 -8.838 -4.447 1.00 93.31 339 ARG A N 1
ATOM 2393 C CA . ARG A 1 339 ? 4.177 -8.688 -5.749 1.00 93.31 339 ARG A CA 1
ATOM 2394 C C . ARG A 1 339 ? 3.909 -10.041 -6.403 1.00 93.31 339 ARG A C 1
ATOM 2396 O O . ARG A 1 339 ? 4.749 -10.941 -6.373 1.00 93.31 339 ARG A O 1
ATOM 2403 N N . THR A 1 340 ? 2.745 -10.152 -7.029 1.00 90.50 340 THR A N 1
ATOM 2404 C CA . THR A 1 340 ? 2.323 -11.327 -7.807 1.00 90.50 340 THR A CA 1
ATOM 2405 C C . THR A 1 340 ? 2.361 -11.081 -9.308 1.00 90.50 340 THR A C 1
ATOM 2407 O O . THR A 1 340 ? 2.325 -12.037 -10.078 1.00 90.50 340 THR A O 1
ATOM 2410 N N . THR A 1 341 ? 2.438 -9.815 -9.718 1.00 85.00 341 THR A N 1
ATOM 2411 C CA . THR A 1 341 ? 2.576 -9.403 -11.116 1.00 85.00 341 THR A CA 1
ATOM 2412 C C . THR A 1 341 ? 3.931 -8.737 -11.300 1.00 85.00 341 THR A C 1
ATOM 2414 O O . THR A 1 341 ? 4.317 -7.887 -10.499 1.00 85.00 341 THR A O 1
ATOM 2417 N N . GLU A 1 342 ? 4.642 -9.107 -12.362 1.00 78.81 342 GLU A N 1
ATOM 2418 C CA . GLU A 1 342 ? 5.877 -8.450 -12.783 1.00 78.81 342 GLU A CA 1
ATOM 2419 C C . GLU A 1 342 ? 5.672 -7.915 -14.198 1.00 78.81 342 GLU A C 1
ATOM 2421 O O . GLU A 1 342 ? 5.377 -8.672 -15.123 1.00 78.81 342 GLU A O 1
ATOM 2426 N N . LEU A 1 343 ? 5.796 -6.599 -14.351 1.00 80.56 343 LEU A N 1
ATOM 2427 C CA . LEU A 1 343 ? 5.816 -5.955 -15.656 1.00 80.56 343 LEU A CA 1
ATOM 2428 C C . LEU A 1 343 ? 7.273 -5.860 -16.141 1.00 80.56 343 LEU A C 1
ATOM 2430 O O . LEU A 1 343 ? 8.146 -5.466 -15.356 1.00 80.56 343 LEU A O 1
ATOM 2434 N N . PRO A 1 344 ? 7.560 -6.218 -17.406 1.00 79.38 344 PRO A N 1
ATOM 2435 C CA . PRO A 1 344 ? 8.896 -6.097 -17.980 1.00 79.38 344 PRO A CA 1
ATOM 2436 C C . PRO A 1 344 ? 9.493 -4.696 -17.815 1.00 79.38 344 PRO A C 1
ATOM 2438 O O . PRO A 1 344 ? 8.787 -3.698 -17.900 1.00 79.38 344 PRO A O 1
ATOM 2441 N N . GLY A 1 345 ? 10.801 -4.612 -17.575 1.00 77.62 345 GLY A N 1
ATOM 2442 C CA . GLY A 1 345 ? 11.519 -3.337 -17.459 1.00 77.62 345 GLY A CA 1
ATOM 2443 C C . GLY A 1 345 ? 11.411 -2.633 -16.099 1.00 77.62 345 GLY A C 1
ATOM 2444 O O . GLY A 1 345 ? 12.360 -1.959 -15.714 1.00 77.62 345 GLY A O 1
ATOM 2445 N N . LEU A 1 346 ? 10.328 -2.817 -15.328 1.00 81.25 346 LEU A N 1
ATOM 2446 C CA . LEU A 1 346 ? 10.125 -2.095 -14.054 1.00 81.25 346 LEU A CA 1
ATOM 2447 C C . LEU A 1 346 ? 11.092 -2.497 -12.937 1.00 81.25 346 LEU A C 1
ATOM 2449 O O . LEU A 1 346 ? 11.442 -1.678 -12.092 1.00 81.25 346 LEU A O 1
ATOM 2453 N N . TYR A 1 347 ? 11.504 -3.762 -12.917 1.00 81.75 347 TYR A N 1
ATOM 2454 C CA . TYR A 1 347 ? 12.247 -4.356 -11.801 1.00 81.75 347 TYR A CA 1
ATOM 2455 C C . TYR A 1 347 ? 13.663 -4.799 -12.184 1.00 81.75 347 TYR A C 1
ATOM 2457 O O . TYR A 1 347 ? 14.260 -5.643 -11.512 1.00 81.75 347 TYR A O 1
ATOM 2465 N N . LEU A 1 348 ? 14.207 -4.248 -13.272 1.00 79.50 348 LEU A N 1
ATOM 2466 C CA . LEU A 1 348 ? 15.589 -4.498 -13.673 1.00 79.50 348 LEU A CA 1
ATOM 2467 C C . LEU A 1 348 ? 16.546 -3.872 -12.653 1.00 79.50 348 LEU A C 1
ATOM 2469 O O . LEU A 1 348 ? 16.417 -2.701 -12.308 1.00 79.50 348 LEU A O 1
ATOM 2473 N N . GLN A 1 349 ? 17.536 -4.638 -12.185 1.00 71.56 349 GLN A N 1
ATOM 2474 C CA . GLN A 1 349 ? 18.525 -4.125 -11.225 1.00 71.56 349 GLN A CA 1
ATOM 2475 C C . GLN A 1 349 ? 19.436 -3.057 -11.840 1.00 71.56 349 GLN A C 1
ATOM 2477 O O . GLN A 1 349 ? 19.828 -2.117 -11.157 1.00 71.56 349 GLN A O 1
ATOM 2482 N N . ASN A 1 350 ? 19.771 -3.209 -13.124 1.00 74.75 350 ASN A N 1
ATOM 2483 C CA . ASN A 1 350 ? 20.617 -2.287 -13.875 1.00 74.75 350 ASN A CA 1
ATOM 2484 C C . ASN A 1 350 ? 19.902 -1.895 -15.174 1.00 74.75 350 ASN A C 1
ATOM 2486 O O . ASN A 1 350 ? 20.229 -2.432 -16.233 1.00 74.75 350 ASN A O 1
ATOM 2490 N N . PRO A 1 351 ? 18.911 -0.989 -15.112 1.00 83.25 351 PRO A N 1
ATOM 2491 C CA . PRO A 1 351 ? 18.143 -0.618 -16.292 1.00 83.25 351 PRO A CA 1
ATOM 2492 C C . PRO A 1 351 ? 18.982 0.173 -17.300 1.00 83.25 351 PRO A C 1
ATOM 2494 O O . PRO A 1 351 ? 18.590 0.251 -18.451 1.00 83.25 351 PRO A O 1
ATOM 2497 N N . VAL A 1 352 ? 20.135 0.734 -16.913 1.00 88.88 352 VAL A N 1
ATOM 2498 C CA . VAL A 1 352 ? 21.005 1.521 -17.800 1.00 88.88 352 VAL A CA 1
ATOM 2499 C C . VAL A 1 352 ? 22.342 0.820 -18.012 1.00 88.88 352 VAL A C 1
ATOM 2501 O O . VAL A 1 352 ? 23.085 0.552 -17.066 1.00 88.88 352 VAL A O 1
ATOM 2504 N N . ILE A 1 353 ? 22.681 0.584 -19.275 1.00 89.69 353 ILE A N 1
ATOM 2505 C CA . ILE A 1 353 ? 23.959 0.032 -19.715 1.00 89.69 353 ILE A CA 1
ATOM 2506 C C . ILE A 1 353 ? 24.769 1.156 -20.349 1.00 89.69 353 ILE A C 1
ATOM 2508 O O . ILE A 1 353 ? 24.381 1.705 -21.379 1.00 89.69 353 ILE A O 1
ATOM 2512 N N . ALA A 1 354 ? 25.919 1.482 -19.763 1.00 90.81 354 ALA A N 1
ATOM 2513 C CA . ALA A 1 354 ? 26.895 2.348 -20.411 1.00 90.81 354 ALA A CA 1
ATOM 2514 C C . ALA A 1 354 ? 27.574 1.587 -21.562 1.00 90.81 354 ALA A C 1
ATOM 2516 O O . ALA A 1 354 ? 28.133 0.512 -21.346 1.00 90.81 354 ALA A O 1
ATOM 2517 N N . VAL A 1 355 ? 27.521 2.151 -22.767 1.00 93.56 355 VAL A N 1
ATOM 2518 C CA . VAL A 1 355 ? 28.121 1.582 -23.982 1.00 93.56 355 VAL A CA 1
ATOM 2519 C C . VAL A 1 355 ? 29.421 2.321 -24.299 1.00 93.56 355 VAL A C 1
ATOM 2521 O O . VAL A 1 355 ? 30.480 1.707 -24.308 1.00 93.56 355 VAL A O 1
ATOM 2524 N N . ASN A 1 356 ? 29.359 3.648 -24.452 1.00 93.25 356 ASN A N 1
ATOM 2525 C CA . ASN A 1 356 ? 30.489 4.537 -24.768 1.00 93.25 356 ASN A CA 1
ATOM 2526 C C . ASN A 1 356 ? 31.341 4.094 -25.972 1.00 93.25 356 ASN A C 1
ATOM 2528 O O . ASN A 1 356 ? 32.556 4.295 -25.988 1.00 93.25 356 ASN A O 1
ATOM 2532 N N . GLU A 1 357 ? 30.704 3.507 -26.982 1.00 95.69 357 GLU A N 1
ATOM 2533 C CA . GLU A 1 357 ? 31.375 3.092 -28.214 1.00 95.69 357 GLU A CA 1
ATOM 2534 C C . GLU A 1 357 ? 31.296 4.214 -29.247 1.00 95.69 357 GLU A C 1
ATOM 2536 O O . GLU A 1 357 ? 30.213 4.739 -29.524 1.00 95.69 357 GLU A O 1
ATOM 2541 N N . SER A 1 358 ? 32.437 4.564 -29.841 1.00 94.50 358 SER A N 1
ATOM 2542 C CA . SER A 1 358 ? 32.547 5.654 -30.814 1.00 94.50 358 SER A CA 1
ATOM 2543 C C . SER A 1 358 ? 33.060 5.161 -32.159 1.00 94.50 358 SER A C 1
ATOM 2545 O O . SER A 1 358 ? 33.988 4.352 -32.242 1.00 94.50 358 SER A O 1
ATOM 2547 N N . ALA A 1 359 ? 32.487 5.686 -33.244 1.00 92.81 359 ALA A N 1
ATOM 2548 C CA . ALA A 1 359 ? 33.070 5.513 -34.566 1.00 92.81 359 ALA A CA 1
ATOM 2549 C C . ALA A 1 359 ? 34.475 6.139 -34.584 1.00 92.81 359 ALA A C 1
ATOM 2551 O O . ALA A 1 359 ? 34.712 7.145 -33.907 1.00 92.81 359 ALA A O 1
ATOM 2552 N N . PRO A 1 360 ? 35.408 5.622 -35.404 1.00 92.69 360 PRO A N 1
ATOM 2553 C CA . PRO A 1 360 ? 36.643 6.337 -35.674 1.00 92.69 360 PRO A CA 1
ATOM 2554 C C . PRO A 1 360 ? 36.321 7.751 -36.160 1.00 92.69 360 PRO A C 1
ATOM 2556 O O . PRO A 1 360 ? 35.546 7.901 -37.109 1.00 92.69 360 PRO A O 1
ATOM 2559 N N . LYS A 1 361 ? 36.941 8.759 -35.535 1.00 92.38 361 LYS A N 1
ATOM 2560 C CA . LYS A 1 361 ? 36.769 10.162 -35.917 1.00 92.38 361 LYS A CA 1
ATOM 2561 C C . LYS A 1 361 ? 36.934 10.320 -37.428 1.00 92.38 361 LYS A C 1
ATOM 2563 O O . LYS A 1 361 ? 37.961 9.948 -38.004 1.00 92.38 361 LYS A O 1
ATOM 2568 N N . PHE A 1 362 ? 35.905 10.866 -38.058 1.00 93.56 362 PHE A N 1
ATOM 2569 C CA . PHE A 1 362 ? 35.914 11.213 -39.464 1.00 93.56 362 PHE A CA 1
ATOM 2570 C C . PHE A 1 362 ? 36.479 12.619 -39.634 1.00 93.56 362 PHE A C 1
ATOM 2572 O O . PHE A 1 362 ? 36.093 13.535 -38.913 1.00 93.56 362 PHE A O 1
ATOM 2579 N N . THR A 1 363 ? 37.358 12.785 -40.619 1.00 91.62 363 THR A N 1
ATOM 2580 C CA . THR A 1 363 ? 37.941 14.077 -40.974 1.00 91.62 363 THR A CA 1
ATOM 2581 C C . THR A 1 363 ? 37.923 14.219 -42.487 1.00 91.62 363 THR A C 1
ATOM 2583 O O . THR A 1 363 ? 38.442 13.348 -43.190 1.00 91.62 363 THR A O 1
ATOM 2586 N N . ALA A 1 364 ? 37.368 15.315 -42.997 1.00 89.06 364 ALA A N 1
ATOM 2587 C CA . ALA A 1 364 ? 37.416 15.635 -44.419 1.00 89.06 364 ALA A CA 1
ATOM 2588 C C . ALA A 1 364 ? 37.725 17.109 -44.654 1.00 89.06 364 ALA A C 1
ATOM 2590 O O . ALA A 1 364 ? 37.298 17.982 -43.904 1.00 89.06 364 ALA A O 1
ATOM 2591 N N . THR A 1 365 ? 38.471 17.379 -45.721 1.00 86.00 365 THR A N 1
ATOM 2592 C CA . THR A 1 365 ? 38.727 18.739 -46.184 1.00 86.00 365 THR A CA 1
ATOM 2593 C C . THR A 1 365 ? 37.638 19.149 -47.160 1.00 86.00 365 THR A C 1
ATOM 2595 O O . THR A 1 365 ? 37.402 18.445 -48.143 1.00 86.00 365 THR A O 1
ATOM 2598 N N . TYR A 1 366 ? 37.034 20.309 -46.930 1.00 81.38 366 TYR A N 1
ATOM 2599 C CA . TYR A 1 366 ? 36.117 20.934 -47.872 1.00 81.38 366 TYR A CA 1
ATOM 2600 C C . TYR A 1 366 ? 36.739 22.209 -48.439 1.00 81.38 366 TYR A C 1
ATOM 2602 O O . TYR A 1 366 ? 37.583 22.866 -47.819 1.00 81.38 366 TYR A O 1
ATOM 2610 N N . LYS A 1 367 ? 36.368 22.532 -49.678 1.00 71.56 367 LYS A N 1
ATOM 2611 C CA . LYS A 1 367 ? 36.832 23.758 -50.328 1.00 71.56 367 LYS A CA 1
ATOM 2612 C C . LYS A 1 367 ? 36.001 24.912 -49.79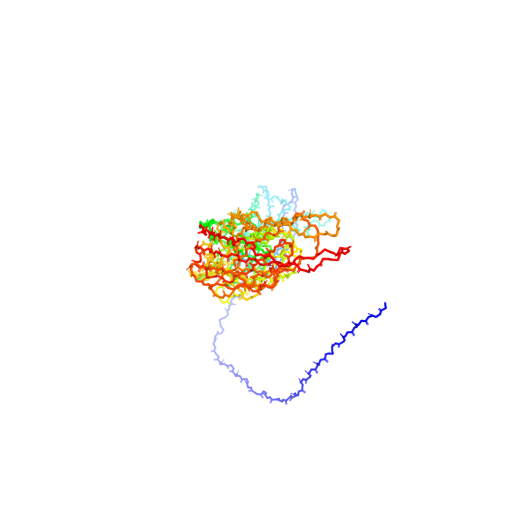8 1.00 71.56 367 LYS A C 1
ATOM 2614 O O . LYS A 1 367 ? 34.785 24.822 -49.850 1.00 71.56 367 LYS A O 1
ATOM 2619 N N . SER A 1 368 ? 36.661 25.961 -49.322 1.00 71.19 368 SER A N 1
ATOM 2620 C CA . SER A 1 368 ? 36.067 27.273 -49.080 1.00 71.19 368 SER A CA 1
ATOM 2621 C C . SER A 1 368 ? 36.752 28.297 -49.996 1.00 71.19 368 SER A C 1
ATOM 2623 O O . SER A 1 368 ? 37.874 28.053 -50.453 1.00 71.19 368 SER A O 1
ATOM 2625 N N . GLU A 1 369 ? 36.098 29.424 -50.293 1.00 67.38 369 GLU A N 1
ATOM 2626 C CA . GLU A 1 369 ? 36.660 30.472 -51.165 1.00 67.38 369 GLU A CA 1
ATOM 2627 C C . GLU A 1 369 ? 37.980 31.062 -50.635 1.00 67.38 369 GLU A C 1
ATOM 2629 O O . GLU A 1 369 ? 38.781 31.572 -51.417 1.00 67.38 369 GLU A O 1
ATOM 2634 N N . SER A 1 370 ? 38.226 30.985 -49.321 1.00 66.88 370 SER A N 1
ATOM 2635 C CA . SER A 1 370 ? 39.365 31.624 -48.653 1.00 66.88 370 SER A CA 1
ATOM 2636 C C . SER A 1 370 ? 40.505 30.662 -48.287 1.00 66.88 370 SER A C 1
ATOM 2638 O O . SER A 1 370 ? 41.666 31.072 -48.331 1.00 66.88 370 SER A O 1
ATOM 2640 N N . ALA A 1 371 ? 40.216 29.397 -47.957 1.00 71.12 371 ALA A N 1
ATOM 2641 C CA . ALA A 1 371 ? 41.204 28.352 -47.643 1.00 71.12 371 ALA A CA 1
ATOM 2642 C C . ALA A 1 371 ? 40.557 26.949 -47.553 1.00 71.12 371 ALA A C 1
ATOM 2644 O O . ALA A 1 371 ? 39.352 26.841 -47.327 1.00 71.12 371 ALA A O 1
ATOM 2645 N N . PRO A 1 372 ? 41.313 25.843 -47.688 1.00 74.25 372 PRO A N 1
ATOM 2646 C CA . PRO A 1 372 ? 40.794 24.528 -47.318 1.00 74.25 372 PRO A CA 1
ATOM 2647 C C . PRO A 1 372 ? 40.483 24.487 -45.814 1.00 74.25 372 PRO A C 1
ATOM 2649 O O . PRO A 1 372 ? 41.382 24.662 -44.992 1.00 74.25 372 PRO A O 1
ATOM 2652 N N . ASN A 1 373 ? 39.226 24.215 -45.471 1.00 81.44 373 ASN A N 1
ATOM 2653 C CA . ASN A 1 373 ? 38.779 23.999 -44.097 1.00 81.44 373 ASN A CA 1
ATOM 2654 C C . ASN A 1 373 ? 38.546 22.504 -43.861 1.00 81.44 373 ASN A C 1
ATOM 2656 O O . ASN A 1 373 ? 38.463 21.714 -44.806 1.00 81.44 373 ASN A O 1
ATOM 2660 N N . THR A 1 374 ? 38.471 22.097 -42.597 1.00 86.94 374 THR A N 1
ATOM 2661 C CA . THR A 1 374 ? 38.305 20.692 -42.219 1.00 86.94 374 THR A CA 1
ATOM 2662 C C . THR A 1 374 ? 37.051 20.522 -41.384 1.00 86.94 374 THR A C 1
ATOM 2664 O O . THR A 1 374 ? 36.856 21.255 -40.421 1.00 86.94 374 THR A O 1
ATOM 2667 N N . ILE A 1 375 ? 36.235 19.530 -41.732 1.00 87.94 375 ILE A N 1
ATOM 2668 C CA . ILE A 1 375 ? 35.135 19.074 -40.892 1.00 87.94 375 ILE A CA 1
ATOM 2669 C C . ILE A 1 375 ? 35.551 17.808 -40.143 1.00 87.94 375 ILE A C 1
ATOM 2671 O O . ILE A 1 375 ? 36.109 16.880 -40.737 1.00 87.94 375 ILE A O 1
ATOM 2675 N N . GLY A 1 376 ? 35.292 17.797 -38.837 1.00 90.94 376 GLY A N 1
ATOM 2676 C CA . GLY A 1 376 ? 35.416 16.633 -37.967 1.00 90.94 376 GLY A CA 1
ATOM 2677 C C . GLY A 1 376 ? 34.034 16.121 -37.576 1.00 90.94 376 GLY A C 1
ATOM 2678 O O . GLY A 1 376 ? 33.163 16.935 -37.277 1.00 90.94 376 GLY A O 1
ATOM 2679 N N . TYR A 1 377 ? 33.839 14.803 -37.585 1.00 92.69 377 TYR A N 1
ATOM 2680 C CA . TYR A 1 377 ? 32.613 14.159 -37.108 1.00 92.69 377 TYR A CA 1
ATOM 2681 C C . TYR A 1 377 ? 32.926 12.918 -36.270 1.00 92.69 377 TYR A C 1
ATOM 2683 O O . TYR A 1 377 ? 33.698 12.052 -36.700 1.00 92.69 377 TYR A O 1
ATOM 2691 N N . THR A 1 378 ? 32.272 12.809 -35.117 1.00 93.81 378 THR A N 1
ATOM 2692 C CA . THR A 1 378 ? 32.290 11.620 -34.262 1.00 93.81 378 THR A CA 1
ATOM 2693 C C . THR A 1 378 ? 30.855 11.206 -33.942 1.00 93.81 378 THR A C 1
ATOM 2695 O O . THR A 1 378 ? 30.022 12.035 -33.582 1.00 93.81 378 THR A O 1
ATOM 2698 N N . LEU A 1 379 ? 30.573 9.910 -34.077 1.00 94.56 379 LEU A N 1
ATOM 2699 C CA . LEU A 1 379 ? 29.327 9.282 -33.639 1.00 94.56 379 LEU A CA 1
ATOM 2700 C C . LEU A 1 379 ? 29.624 8.427 -32.415 1.00 94.56 379 LEU A C 1
ATOM 2702 O O . LEU A 1 379 ? 30.526 7.592 -32.490 1.00 94.56 379 LEU A O 1
ATOM 2706 N N . THR A 1 380 ? 28.853 8.582 -31.344 1.00 95.12 380 THR A N 1
ATOM 2707 C CA . THR A 1 380 ? 29.023 7.791 -30.118 1.00 95.12 380 THR A CA 1
ATOM 2708 C C . THR A 1 380 ? 27.689 7.247 -29.633 1.00 95.12 380 THR A C 1
ATOM 2710 O O . THR A 1 380 ? 26.741 8.009 -29.480 1.00 95.12 380 THR A O 1
ATOM 2713 N N . VAL A 1 381 ? 27.617 5.952 -29.324 1.00 95.19 381 VAL A N 1
ATOM 2714 C CA . VAL A 1 381 ? 26.512 5.381 -28.537 1.00 95.19 381 VAL A CA 1
ATOM 2715 C C . VAL A 1 381 ? 26.922 5.444 -27.074 1.00 95.19 381 VAL A C 1
ATOM 2717 O O . VAL A 1 381 ? 27.848 4.751 -26.652 1.00 95.19 381 VAL A O 1
ATOM 2720 N N . LYS A 1 382 ? 26.262 6.306 -26.299 1.00 92.56 382 LYS A N 1
ATOM 2721 C CA . LYS A 1 382 ? 26.596 6.552 -24.889 1.00 92.56 382 LYS A CA 1
ATOM 2722 C C . LYS A 1 382 ? 26.052 5.443 -23.999 1.00 92.56 382 LYS A C 1
ATOM 2724 O O . LYS A 1 382 ? 26.795 4.864 -23.206 1.00 92.56 382 LYS A O 1
ATOM 2729 N N . SER A 1 383 ? 24.776 5.114 -24.156 1.00 92.06 383 SER A N 1
ATOM 2730 C CA . SER A 1 383 ? 24.084 4.154 -23.300 1.00 92.06 383 SER A CA 1
ATOM 2731 C C . SER A 1 383 ? 22.870 3.533 -23.981 1.00 92.06 383 SER A C 1
ATOM 2733 O O . SER A 1 383 ? 22.364 4.046 -24.981 1.00 92.06 383 SER A O 1
ATOM 2735 N N . VAL A 1 384 ? 22.403 2.430 -23.400 1.00 91.88 384 VAL A N 1
ATOM 2736 C CA . VAL A 1 384 ? 21.082 1.850 -23.648 1.00 91.88 384 VAL A CA 1
ATOM 2737 C C . VAL A 1 384 ? 20.378 1.709 -22.302 1.00 91.88 384 VAL A C 1
ATOM 2739 O O . VAL A 1 384 ? 20.915 1.061 -21.402 1.00 91.88 384 VAL A O 1
ATOM 2742 N N . ALA A 1 385 ? 19.215 2.334 -22.151 1.00 90.06 385 ALA A N 1
ATOM 2743 C CA . ALA A 1 385 ? 18.354 2.215 -20.983 1.00 90.06 385 ALA A CA 1
ATOM 2744 C C . ALA A 1 385 ? 17.132 1.345 -21.296 1.00 90.06 385 ALA A C 1
ATOM 2746 O O . ALA A 1 385 ? 16.673 1.310 -22.432 1.00 90.06 385 ALA A O 1
ATOM 2747 N N . PHE A 1 386 ? 16.605 0.641 -20.301 1.00 88.88 386 PHE A N 1
ATOM 2748 C CA . PHE A 1 386 ? 15.400 -0.169 -20.414 1.00 88.88 386 PHE A CA 1
ATOM 2749 C C . PHE A 1 386 ? 14.324 0.373 -19.492 1.00 88.88 386 PHE A C 1
ATOM 2751 O O . PHE A 1 386 ? 14.563 0.571 -18.300 1.00 88.88 386 PHE A O 1
ATOM 2758 N N . THR A 1 387 ? 13.136 0.589 -20.045 1.00 87.50 387 THR A N 1
ATOM 2759 C CA . THR A 1 387 ? 11.997 1.134 -19.310 1.00 87.50 387 THR A CA 1
ATOM 2760 C C . THR A 1 387 ? 10.694 0.486 -19.780 1.00 87.50 387 THR A C 1
ATOM 2762 O O . THR A 1 387 ? 10.552 0.151 -20.955 1.00 87.50 387 THR A O 1
ATOM 2765 N N . PRO A 1 388 ? 9.715 0.277 -18.890 1.00 88.31 388 PRO A N 1
ATOM 2766 C CA . PRO A 1 388 ? 8.361 -0.125 -19.281 1.00 88.31 388 PRO A CA 1
ATOM 2767 C C . PRO A 1 388 ? 7.576 0.984 -20.005 1.00 88.31 388 PRO A C 1
ATOM 2769 O O . PRO A 1 388 ? 6.575 0.693 -20.653 1.00 88.31 388 PRO A O 1
ATOM 2772 N N . TYR A 1 389 ? 7.974 2.248 -19.828 1.00 87.88 389 TYR A N 1
ATOM 2773 C CA . TYR A 1 389 ? 7.204 3.433 -20.193 1.00 87.88 389 TYR A CA 1
ATOM 2774 C C . TYR A 1 389 ? 8.137 4.505 -20.752 1.00 87.88 389 TYR A C 1
ATOM 2776 O O . TYR A 1 389 ? 9.142 4.838 -20.123 1.00 87.88 389 TYR A O 1
ATOM 2784 N N . ASP A 1 390 ? 7.772 5.045 -21.908 1.00 86.56 390 ASP A N 1
ATOM 2785 C CA . ASP A 1 390 ? 8.420 6.174 -22.574 1.00 86.56 390 ASP A CA 1
ATOM 2786 C C . ASP A 1 390 ? 7.429 7.357 -22.559 1.00 86.56 390 ASP A C 1
ATOM 2788 O O . ASP A 1 390 ? 6.263 7.165 -22.908 1.00 86.56 390 ASP A O 1
ATOM 2792 N N . PRO A 1 391 ? 7.830 8.578 -22.164 1.00 82.00 391 PRO A N 1
ATOM 2793 C CA . PRO A 1 391 ? 6.934 9.742 -22.131 1.00 82.00 391 PRO A CA 1
ATOM 2794 C C . PRO A 1 391 ? 6.211 10.038 -23.452 1.00 82.00 391 PRO A C 1
ATOM 2796 O O . PRO A 1 391 ? 5.080 10.509 -23.452 1.00 82.00 391 PRO A O 1
ATOM 2799 N N . THR A 1 392 ? 6.840 9.749 -24.589 1.00 83.00 392 THR A N 1
ATOM 2800 C CA . THR A 1 392 ? 6.303 10.036 -25.926 1.00 83.00 392 THR A CA 1
ATOM 2801 C C . THR A 1 392 ? 5.485 8.867 -26.474 1.00 83.00 392 THR A C 1
ATOM 2803 O O . THR A 1 392 ? 4.467 9.078 -27.134 1.00 83.00 392 THR A O 1
ATOM 2806 N N . ALA A 1 393 ? 5.935 7.632 -26.236 1.00 87.25 393 ALA A N 1
ATOM 2807 C CA . ALA A 1 393 ? 5.336 6.416 -26.786 1.00 87.25 393 ALA A CA 1
ATOM 2808 C C . ALA A 1 393 ? 4.370 5.702 -25.821 1.00 87.25 393 ALA A C 1
ATOM 2810 O O . ALA A 1 393 ? 3.624 4.820 -26.248 1.00 87.25 393 ALA A O 1
ATOM 2811 N N . GLY A 1 394 ? 4.349 6.089 -24.545 1.00 89.06 394 GLY A N 1
ATOM 2812 C CA . GLY A 1 394 ? 3.550 5.474 -23.491 1.00 89.06 394 GLY A CA 1
ATOM 2813 C C . GLY A 1 394 ? 4.125 4.140 -23.007 1.00 89.06 394 GLY A C 1
ATOM 2814 O O . GLY A 1 394 ? 5.334 3.902 -23.037 1.00 89.06 394 GLY A O 1
ATOM 2815 N N . TRP A 1 395 ? 3.247 3.250 -22.545 1.00 90.19 395 TRP A N 1
ATOM 2816 C CA . TRP A 1 395 ? 3.622 1.896 -22.133 1.00 90.19 395 TRP A CA 1
ATOM 2817 C C . TRP A 1 395 ? 4.115 1.052 -23.310 1.00 90.19 395 TRP A C 1
ATOM 2819 O O . TRP A 1 395 ? 3.577 1.118 -24.419 1.00 90.19 395 TRP A O 1
ATOM 2829 N N . ALA A 1 396 ? 5.131 0.232 -23.055 1.00 91.69 396 ALA A N 1
ATOM 2830 C CA . ALA A 1 396 ? 5.588 -0.761 -24.011 1.00 91.69 396 ALA A CA 1
ATOM 2831 C C . ALA A 1 396 ? 4.481 -1.799 -24.281 1.00 91.69 396 ALA A C 1
ATOM 2833 O O . ALA A 1 396 ? 3.695 -2.107 -23.383 1.00 91.69 396 ALA A O 1
ATOM 2834 N N . PRO A 1 397 ? 4.415 -2.375 -25.495 1.00 92.31 397 PRO A N 1
ATOM 2835 C CA . PRO A 1 397 ? 3.449 -3.427 -25.800 1.00 92.31 397 PRO A CA 1
ATOM 2836 C C . PRO A 1 397 ? 3.580 -4.653 -24.883 1.00 92.31 397 PRO A C 1
ATOM 2838 O O . PRO A 1 397 ? 4.661 -4.953 -24.374 1.00 92.31 397 PRO A O 1
ATOM 2841 N N . ASP A 1 398 ? 2.501 -5.429 -24.756 1.00 90.06 398 ASP A N 1
ATOM 2842 C CA . ASP A 1 398 ? 2.486 -6.664 -23.964 1.00 90.06 398 ASP A CA 1
ATOM 2843 C C . ASP A 1 398 ? 3.662 -7.599 -24.302 1.00 90.06 398 ASP A C 1
ATOM 2845 O O . ASP A 1 398 ? 3.914 -7.949 -25.461 1.00 90.06 398 ASP A O 1
ATOM 2849 N N . GLY A 1 399 ? 4.381 -8.035 -23.263 1.00 90.69 399 GLY A N 1
ATOM 2850 C CA . GLY A 1 399 ? 5.555 -8.905 -23.392 1.00 90.69 399 GLY A CA 1
ATOM 2851 C C . GLY A 1 399 ? 6.820 -8.204 -23.904 1.00 90.69 399 GLY A C 1
ATOM 2852 O O . GLY A 1 399 ? 7.809 -8.880 -24.206 1.00 90.69 399 GLY A O 1
ATOM 2853 N N . GLN A 1 400 ? 6.808 -6.875 -24.006 1.00 94.44 400 GLN A N 1
ATOM 2854 C CA . GLN A 1 400 ? 7.932 -6.052 -24.442 1.00 94.44 400 GLN A CA 1
ATOM 2855 C C . GLN A 1 400 ? 8.302 -5.010 -23.382 1.00 94.44 400 GLN A C 1
ATOM 2857 O O . GLN A 1 400 ? 7.602 -4.810 -22.393 1.00 94.44 400 GLN A O 1
ATOM 2862 N N . MET A 1 401 ? 9.440 -4.365 -23.597 1.00 92.75 401 MET A N 1
ATOM 2863 C CA . MET A 1 401 ? 9.887 -3.164 -22.900 1.00 92.75 401 MET A CA 1
ATOM 2864 C C . MET A 1 401 ? 10.501 -2.204 -23.923 1.00 92.75 401 MET A C 1
ATOM 2866 O O . MET A 1 401 ? 10.836 -2.609 -25.041 1.00 92.75 401 MET A O 1
ATOM 2870 N N . TRP A 1 402 ? 10.668 -0.941 -23.553 1.00 92.81 402 TRP A N 1
ATOM 2871 C CA . TRP A 1 402 ? 11.421 0.013 -24.354 1.00 92.81 402 TRP A CA 1
ATOM 2872 C C . TRP A 1 402 ? 12.913 -0.129 -24.079 1.00 92.81 402 TRP A C 1
ATOM 2874 O O . TRP A 1 402 ? 13.328 -0.198 -22.924 1.00 92.81 402 TRP A O 1
ATOM 2884 N N . ALA A 1 403 ? 13.712 -0.153 -25.142 1.00 93.19 403 ALA A N 1
ATOM 2885 C CA . ALA A 1 403 ? 15.146 0.078 -25.105 1.00 93.19 403 ALA A CA 1
ATOM 2886 C C . ALA A 1 403 ? 15.429 1.473 -25.676 1.00 93.19 403 ALA A C 1
ATOM 2888 O O . ALA A 1 403 ? 15.245 1.707 -26.871 1.00 93.19 403 ALA A O 1
ATOM 2889 N N . GLU A 1 404 ? 15.866 2.393 -24.829 1.00 91.44 404 GLU A N 1
ATOM 2890 C CA . GLU A 1 404 ? 16.198 3.772 -25.170 1.00 91.44 404 GLU A CA 1
ATOM 2891 C C . GLU A 1 404 ? 17.709 3.894 -25.388 1.00 91.44 404 GLU A C 1
ATOM 2893 O O . GLU A 1 404 ? 18.507 3.770 -24.459 1.00 91.44 404 GLU A O 1
ATOM 2898 N N . MET A 1 405 ? 18.125 4.114 -26.631 1.00 92.56 405 MET A N 1
ATOM 2899 C CA . MET A 1 405 ? 19.528 4.246 -27.014 1.00 92.56 405 MET A CA 1
ATOM 2900 C C . MET A 1 405 ? 19.911 5.719 -27.141 1.00 92.56 405 MET A C 1
ATOM 2902 O O . MET A 1 405 ? 19.391 6.417 -28.013 1.00 92.56 405 MET A O 1
ATOM 2906 N N . VAL A 1 406 ? 20.868 6.169 -26.327 1.00 91.44 406 VAL A N 1
ATOM 2907 C CA . VAL A 1 406 ? 21.401 7.536 -26.389 1.00 91.44 406 VAL A CA 1
ATOM 2908 C C . VAL A 1 406 ? 22.572 7.590 -27.356 1.00 91.44 406 VAL A C 1
ATOM 2910 O O . VAL A 1 406 ? 23.609 6.949 -27.145 1.00 91.44 406 VAL A O 1
ATOM 2913 N N . VAL A 1 407 ? 22.422 8.396 -28.399 1.00 92.00 407 VAL A N 1
ATOM 2914 C CA . VAL A 1 407 ? 23.430 8.607 -29.434 1.00 92.00 407 VAL A CA 1
ATOM 2915 C C . VAL A 1 407 ? 23.846 10.071 -29.452 1.00 92.00 407 VAL A C 1
ATOM 2917 O O . VAL A 1 407 ? 23.010 10.962 -29.378 1.00 92.00 407 VAL A O 1
ATOM 2920 N N . ASN A 1 408 ? 25.147 10.318 -29.545 1.00 91.75 408 ASN A N 1
ATOM 2921 C CA . ASN A 1 408 ? 25.740 11.645 -29.635 1.00 91.75 408 ASN A CA 1
ATOM 2922 C C . ASN A 1 408 ? 26.377 11.839 -31.009 1.00 91.75 408 ASN A C 1
ATOM 2924 O O . ASN A 1 408 ? 27.146 10.994 -31.483 1.00 91.75 408 ASN A O 1
ATOM 2928 N N . HIS A 1 409 ? 26.045 12.973 -31.616 1.00 90.19 409 HIS A N 1
ATOM 2929 C CA . HIS A 1 409 ? 26.663 13.488 -32.825 1.00 90.19 409 HIS A CA 1
ATOM 2930 C C . HIS A 1 409 ? 27.548 14.674 -32.435 1.00 90.19 409 HIS A C 1
ATOM 2932 O O . HIS A 1 409 ? 27.056 15.668 -31.909 1.00 90.19 409 HIS A O 1
ATOM 2938 N N . GLU A 1 410 ? 28.850 14.580 -32.691 1.00 91.25 410 GLU A N 1
ATOM 2939 C CA . GLU A 1 410 ? 29.795 15.664 -32.419 1.00 91.25 410 GLU A CA 1
ATOM 2940 C C . GLU A 1 410 ? 30.411 16.162 -33.727 1.00 91.25 410 GLU A C 1
ATOM 2942 O O . GLU A 1 410 ? 30.997 15.380 -34.482 1.00 91.25 410 GLU A O 1
ATOM 2947 N N . PHE A 1 411 ? 30.294 17.467 -33.979 1.00 89.69 411 PHE A N 1
ATOM 2948 C CA . PHE A 1 411 ? 30.876 18.150 -35.132 1.00 89.69 411 PHE A CA 1
ATOM 2949 C C . PHE A 1 411 ? 31.855 19.237 -34.682 1.00 89.69 411 PHE A C 1
ATOM 2951 O O . PHE A 1 411 ? 31.531 20.076 -33.847 1.00 89.69 411 PHE A O 1
ATOM 2958 N N . GLU A 1 412 ? 33.056 19.254 -35.261 1.00 86.25 412 GLU A N 1
ATOM 2959 C CA . GLU A 1 412 ? 34.121 20.201 -34.877 1.00 86.25 412 GLU A CA 1
ATOM 2960 C C . GLU A 1 412 ? 34.044 21.561 -35.600 1.00 86.25 412 GLU A C 1
ATOM 2962 O O . GLU A 1 412 ? 34.889 22.435 -35.391 1.00 86.25 412 GLU A O 1
ATOM 2967 N N . HIS A 1 413 ? 33.054 21.751 -36.475 1.00 77.06 413 HIS A N 1
ATOM 2968 C CA . HIS A 1 413 ? 32.840 22.999 -37.207 1.00 77.06 413 HIS A CA 1
ATOM 2969 C C . HIS A 1 413 ? 31.355 23.335 -37.315 1.00 77.06 413 HIS A C 1
ATOM 2971 O O . HIS A 1 413 ? 30.528 22.446 -37.509 1.00 77.06 413 HIS A O 1
ATOM 2977 N N . GLY A 1 414 ? 31.036 24.626 -37.195 1.00 69.75 414 GLY A N 1
ATOM 2978 C CA . GLY A 1 414 ? 29.680 25.134 -37.385 1.00 69.75 414 GLY A CA 1
ATOM 2979 C C . GLY A 1 414 ? 29.307 25.187 -38.866 1.00 69.75 414 GLY A C 1
ATOM 2980 O O . GLY A 1 414 ? 30.146 25.491 -39.706 1.00 69.75 414 GLY A O 1
ATOM 2981 N N . GLY A 1 415 ? 28.049 24.897 -39.177 1.00 79.19 415 GLY A N 1
ATOM 2982 C CA . GLY A 1 415 ? 27.488 24.920 -40.525 1.00 79.19 415 GLY A CA 1
ATOM 2983 C C . GLY A 1 415 ? 26.101 24.284 -40.532 1.00 79.19 415 GLY A C 1
ATOM 2984 O O . GLY A 1 415 ? 25.630 23.801 -39.503 1.00 79.19 415 GLY A O 1
ATOM 2985 N N . GLU A 1 416 ? 25.439 24.286 -41.682 1.00 85.88 416 GLU A N 1
ATOM 2986 C CA . GLU A 1 416 ? 24.189 23.559 -41.870 1.00 85.88 416 GLU A CA 1
ATOM 2987 C C . GLU A 1 416 ? 24.503 22.091 -42.174 1.00 85.88 416 GLU A C 1
ATOM 2989 O O . GLU A 1 416 ? 25.198 21.763 -43.140 1.00 85.88 416 GLU A O 1
ATOM 2994 N N . ILE A 1 417 ? 23.995 21.199 -41.325 1.00 88.19 417 ILE A N 1
ATOM 2995 C CA . ILE A 1 417 ? 24.197 19.756 -41.428 1.00 88.19 417 ILE A CA 1
ATOM 2996 C C . ILE A 1 417 ? 22.842 19.091 -41.630 1.00 88.19 417 ILE A C 1
ATOM 2998 O O . ILE A 1 417 ? 21.909 19.292 -40.860 1.00 88.19 417 ILE A O 1
ATOM 3002 N N . THR A 1 418 ? 22.744 18.259 -42.662 1.00 89.88 418 THR A N 1
ATOM 3003 C CA . THR A 1 418 ? 21.623 17.332 -42.844 1.00 89.88 418 THR A CA 1
ATOM 3004 C C . THR A 1 418 ? 22.127 15.914 -42.652 1.00 89.88 418 THR A C 1
ATOM 3006 O O . THR A 1 418 ? 23.004 15.467 -43.394 1.00 89.88 418 THR A O 1
ATOM 3009 N N . LEU A 1 419 ? 21.576 15.205 -41.672 1.00 90.50 419 LEU A N 1
ATOM 3010 C CA . LEU A 1 419 ? 21.886 13.803 -41.416 1.00 90.50 419 LEU A CA 1
ATOM 3011 C C . LEU A 1 419 ? 20.928 12.873 -42.169 1.00 90.50 419 LEU A C 1
ATOM 3013 O O . LEU A 1 419 ? 19.740 13.152 -42.294 1.00 90.50 419 LEU A O 1
ATOM 3017 N N . ASP A 1 420 ? 21.462 11.746 -42.628 1.00 90.56 420 ASP A N 1
ATOM 3018 C CA . ASP A 1 420 ? 20.716 10.589 -43.114 1.00 90.56 420 ASP A CA 1
ATOM 3019 C C . ASP A 1 420 ? 21.165 9.357 -42.319 1.00 90.56 420 ASP A C 1
ATOM 3021 O O . ASP A 1 420 ? 22.297 8.869 -42.440 1.00 90.56 420 ASP A O 1
ATOM 3025 N N . THR A 1 421 ? 20.254 8.876 -41.479 1.00 90.00 421 THR A N 1
ATOM 3026 C CA . THR A 1 421 ? 20.443 7.727 -40.585 1.00 90.00 421 THR A CA 1
ATOM 3027 C C . THR A 1 421 ? 19.696 6.476 -41.052 1.00 90.00 421 THR A C 1
ATOM 3029 O O . THR A 1 421 ? 19.670 5.467 -40.352 1.00 90.00 421 THR A O 1
ATOM 3032 N N . THR A 1 422 ? 19.156 6.465 -42.278 1.00 88.88 422 THR A N 1
ATOM 3033 C CA . THR A 1 422 ? 18.394 5.319 -42.823 1.00 88.88 422 THR A CA 1
ATOM 3034 C C . THR A 1 422 ? 19.203 4.017 -42.911 1.00 88.88 422 THR A C 1
ATOM 3036 O O . THR A 1 422 ? 18.638 2.930 -43.031 1.00 88.88 422 THR A O 1
ATOM 3039 N N . GLY A 1 423 ? 20.536 4.104 -42.845 1.00 89.75 423 GLY A N 1
ATOM 3040 C CA . GLY A 1 423 ? 21.447 2.961 -42.803 1.00 89.75 423 GLY A CA 1
ATOM 3041 C C . GLY A 1 423 ? 21.618 2.313 -41.425 1.00 89.75 423 GLY A C 1
ATOM 3042 O O . GLY A 1 423 ? 22.376 1.344 -41.318 1.00 89.75 423 GLY A O 1
ATOM 3043 N N . TRP A 1 424 ? 20.982 2.837 -40.375 1.00 95.31 424 TRP A N 1
ATOM 3044 C CA . TRP A 1 424 ? 21.091 2.305 -39.018 1.00 95.31 424 TRP A CA 1
ATOM 3045 C C . TRP A 1 424 ? 20.329 0.987 -38.891 1.00 95.31 424 TRP A C 1
ATOM 3047 O O . TRP A 1 424 ? 19.195 0.843 -39.345 1.00 95.31 424 TRP A O 1
ATOM 3057 N N . LYS A 1 425 ? 20.978 -0.003 -38.278 1.00 96.44 425 LYS A N 1
ATOM 3058 C CA . LYS A 1 425 ? 20.405 -1.327 -38.030 1.00 96.44 425 LYS A CA 1
ATOM 3059 C C . LYS A 1 425 ? 20.640 -1.692 -36.582 1.00 96.44 425 LYS A C 1
ATOM 3061 O O . LYS A 1 425 ? 21.792 -1.743 -36.162 1.00 96.44 425 LYS A O 1
ATOM 3066 N N . VAL A 1 426 ? 19.565 -1.972 -35.858 1.00 97.31 426 VAL A N 1
ATOM 3067 C CA . VAL A 1 426 ? 19.605 -2.413 -34.462 1.00 97.31 426 VAL A CA 1
ATOM 3068 C C . VAL A 1 426 ? 18.873 -3.744 -34.352 1.00 97.31 426 VAL A C 1
ATOM 3070 O O . VAL A 1 426 ? 17.867 -3.973 -35.031 1.00 97.31 426 VAL A O 1
ATOM 3073 N N . THR A 1 427 ? 19.400 -4.642 -33.530 1.00 97.88 427 THR A N 1
ATOM 3074 C CA . THR A 1 427 ? 18.805 -5.945 -33.249 1.00 97.88 427 THR A CA 1
ATOM 3075 C C . THR A 1 427 ? 18.724 -6.190 -31.750 1.00 97.88 427 THR A C 1
ATOM 3077 O O . THR A 1 427 ? 19.672 -5.880 -31.034 1.00 97.88 427 THR A O 1
ATOM 3080 N N . ALA A 1 428 ? 17.640 -6.816 -31.299 1.00 97.19 428 ALA A N 1
ATOM 3081 C CA . ALA A 1 428 ? 17.484 -7.350 -29.950 1.00 97.19 428 ALA A CA 1
ATOM 3082 C C . ALA A 1 428 ? 17.538 -8.881 -30.006 1.00 97.19 428 ALA A C 1
ATOM 3084 O O . ALA A 1 428 ? 16.787 -9.494 -30.773 1.00 97.19 428 ALA A O 1
ATOM 3085 N N . ASN A 1 429 ? 18.449 -9.510 -29.255 1.00 96.38 429 ASN A N 1
ATOM 3086 C CA . ASN A 1 429 ? 18.711 -10.956 -29.329 1.00 96.38 429 ASN A CA 1
ATOM 3087 C C . ASN A 1 429 ? 18.898 -11.449 -30.792 1.00 96.38 429 ASN A C 1
ATOM 3089 O O . ASN A 1 429 ? 18.371 -12.488 -31.196 1.00 96.38 429 ASN A O 1
ATOM 3093 N N . GLY A 1 430 ? 19.581 -10.654 -31.627 1.00 95.44 430 GLY A N 1
ATOM 3094 C CA . GLY A 1 430 ? 19.816 -10.937 -33.050 1.00 95.44 430 GLY A CA 1
ATOM 3095 C C . GLY A 1 430 ? 18.614 -10.746 -33.991 1.00 95.44 430 GLY A C 1
ATOM 3096 O O . GLY A 1 430 ? 18.751 -10.954 -35.199 1.00 95.44 430 GLY A O 1
ATOM 3097 N N . LYS A 1 431 ? 17.441 -10.333 -33.490 1.00 97.12 431 LYS A N 1
ATOM 3098 C CA . LYS A 1 431 ? 16.266 -10.005 -34.317 1.00 97.12 431 LYS A CA 1
ATOM 3099 C C . LYS A 1 431 ? 16.203 -8.501 -34.597 1.00 97.12 431 LYS A C 1
ATOM 3101 O O . LYS A 1 431 ? 16.330 -7.732 -33.649 1.00 97.12 431 LYS A O 1
ATOM 3106 N N . PRO A 1 432 ? 15.989 -8.056 -35.850 1.00 97.00 432 PRO A N 1
ATOM 3107 C CA . PRO A 1 432 ? 15.870 -6.633 -36.169 1.00 97.00 432 PRO A CA 1
ATOM 3108 C C . PRO A 1 432 ? 14.742 -5.950 -35.396 1.00 97.00 432 PRO A C 1
ATOM 3110 O O . PRO A 1 432 ? 13.645 -6.498 -35.295 1.00 97.00 432 PRO A O 1
ATOM 3113 N N . VAL A 1 433 ? 15.016 -4.742 -34.910 1.00 96.62 433 VAL A N 1
ATOM 3114 C CA . VAL A 1 433 ? 14.043 -3.851 -34.266 1.00 96.62 433 VAL A CA 1
ATOM 3115 C C . VAL A 1 433 ? 14.054 -2.488 -34.955 1.00 96.62 433 VAL A C 1
ATOM 3117 O O . VAL A 1 433 ? 15.020 -2.118 -35.623 1.00 96.62 433 VAL A O 1
ATOM 3120 N N . THR A 1 434 ? 12.959 -1.742 -34.840 1.00 94.88 434 THR A N 1
ATOM 3121 C CA . THR A 1 434 ? 12.797 -0.426 -35.473 1.00 94.88 434 THR A CA 1
ATOM 3122 C C . THR A 1 434 ? 12.428 0.595 -34.413 1.00 94.88 434 THR A C 1
ATOM 3124 O O . THR A 1 434 ? 11.553 0.325 -33.595 1.00 94.88 434 THR A O 1
ATOM 3127 N N . ALA A 1 435 ? 13.105 1.744 -34.423 1.00 93.38 435 ALA A N 1
ATOM 3128 C CA . ALA A 1 435 ? 12.807 2.816 -33.487 1.00 93.38 435 ALA A CA 1
ATOM 3129 C C . ALA A 1 435 ? 11.422 3.406 -33.778 1.00 93.38 435 ALA A C 1
ATOM 3131 O O . ALA A 1 435 ? 11.088 3.649 -34.941 1.00 93.38 435 ALA A O 1
ATOM 3132 N N . VAL A 1 436 ? 10.639 3.682 -32.734 1.00 90.88 436 VAL A N 1
ATOM 3133 C CA . VAL A 1 436 ? 9.329 4.346 -32.875 1.00 90.88 436 VAL A CA 1
ATOM 3134 C C . VAL A 1 436 ? 9.466 5.830 -33.223 1.00 90.88 436 VAL A C 1
ATOM 3136 O O . VAL A 1 436 ? 8.556 6.416 -33.799 1.00 90.88 436 VAL A O 1
ATOM 3139 N N . ASN A 1 437 ? 10.628 6.418 -32.937 1.00 86.56 437 ASN A N 1
ATOM 3140 C CA . ASN A 1 437 ? 10.966 7.817 -33.178 1.00 86.56 437 ASN A CA 1
ATOM 3141 C C . ASN A 1 437 ? 12.192 7.966 -34.102 1.00 86.56 437 ASN A C 1
ATOM 3143 O O . ASN A 1 437 ? 13.032 8.838 -33.892 1.00 86.56 437 ASN A O 1
ATOM 3147 N N . ALA A 1 438 ? 12.311 7.117 -35.131 1.00 82.31 438 ALA A N 1
ATOM 3148 C CA . ALA A 1 438 ? 13.480 7.073 -36.019 1.00 82.31 438 ALA A CA 1
ATOM 3149 C C . ALA A 1 438 ? 13.855 8.432 -36.647 1.00 82.31 438 ALA A C 1
ATOM 3151 O O . ALA A 1 438 ? 15.036 8.701 -36.855 1.00 82.31 438 ALA A O 1
ATOM 3152 N N . ASP A 1 439 ? 12.879 9.309 -36.898 1.00 77.69 439 ASP A N 1
ATOM 3153 C CA . ASP A 1 439 ? 13.125 10.643 -37.461 1.00 77.69 439 ASP A CA 1
ATOM 3154 C C . ASP A 1 439 ? 13.957 11.547 -36.536 1.00 77.69 439 ASP A C 1
ATOM 3156 O O . ASP A 1 439 ? 14.679 12.419 -37.024 1.00 77.69 439 ASP A O 1
ATOM 3160 N N . ALA A 1 440 ? 13.927 11.309 -35.218 1.00 77.19 440 ALA A N 1
ATOM 3161 C CA . ALA A 1 440 ? 14.729 12.054 -34.248 1.00 77.19 440 ALA A CA 1
ATOM 3162 C C . ALA A 1 440 ? 16.239 11.887 -34.488 1.00 77.19 440 ALA A C 1
ATOM 3164 O O . ALA A 1 440 ? 17.011 12.784 -34.161 1.00 77.19 440 ALA A O 1
ATOM 3165 N N . ALA A 1 441 ? 16.661 10.785 -35.123 1.00 73.50 441 ALA A N 1
ATOM 3166 C CA . ALA A 1 441 ? 18.060 10.504 -35.440 1.00 73.50 441 ALA A CA 1
ATOM 3167 C C . ALA A 1 441 ? 18.670 11.471 -36.472 1.00 73.50 441 ALA A C 1
ATOM 3169 O O . ALA A 1 441 ? 19.889 11.548 -36.606 1.00 73.50 441 ALA A O 1
ATOM 3170 N N . ASN A 1 442 ? 17.848 12.223 -37.213 1.00 81.12 442 ASN A N 1
ATOM 3171 C CA . ASN A 1 442 ? 18.316 13.130 -38.262 1.00 81.12 442 ASN A CA 1
ATOM 3172 C C . ASN A 1 442 ? 18.604 14.551 -37.736 1.00 81.12 442 ASN A C 1
ATOM 3174 O O . ASN A 1 442 ? 18.286 15.535 -38.404 1.00 81.12 442 ASN A O 1
ATOM 3178 N N . THR A 1 443 ? 19.204 14.672 -36.545 1.00 79.31 443 THR A N 1
ATOM 3179 C CA . THR A 1 443 ? 19.571 15.961 -35.928 1.00 79.31 443 THR A CA 1
ATOM 3180 C C . THR A 1 443 ? 21.044 16.002 -35.518 1.00 79.31 443 THR A C 1
ATOM 3182 O O . THR A 1 443 ? 21.634 14.986 -35.169 1.00 79.31 443 THR A O 1
ATOM 3185 N N . ASP A 1 444 ? 21.664 17.180 -35.548 1.00 73.25 444 ASP A N 1
ATOM 3186 C CA . ASP A 1 444 ? 23.081 17.394 -35.216 1.00 73.25 444 ASP A CA 1
ATOM 3187 C C . ASP A 1 444 ? 23.374 17.418 -33.701 1.00 73.25 444 ASP A C 1
ATOM 3189 O O . ASP A 1 444 ? 24.396 17.951 -33.270 1.00 73.25 444 ASP A O 1
ATOM 3193 N N . ARG A 1 445 ? 22.476 16.852 -32.888 1.00 80.56 445 ARG A N 1
ATOM 3194 C CA . ARG A 1 445 ? 22.517 16.875 -31.422 1.00 80.56 445 ARG A CA 1
ATOM 3195 C C . ARG A 1 445 ? 22.470 15.464 -30.853 1.00 80.56 445 ARG A C 1
ATOM 3197 O O . ARG A 1 445 ? 22.404 14.478 -31.583 1.00 80.56 445 ARG A O 1
ATOM 3204 N N . ASP A 1 446 ? 22.511 15.378 -29.530 1.00 83.06 446 ASP A N 1
ATOM 3205 C CA . ASP A 1 446 ? 22.224 14.128 -28.839 1.00 83.06 446 ASP A CA 1
ATOM 3206 C C . ASP A 1 446 ? 20.768 13.730 -29.068 1.00 83.06 446 ASP A C 1
ATOM 3208 O O . ASP A 1 446 ? 19.870 14.571 -29.045 1.00 83.06 446 ASP A O 1
ATOM 3212 N N . VAL A 1 447 ? 20.550 12.439 -29.295 1.00 86.38 447 VAL A N 1
ATOM 3213 C CA . VAL A 1 447 ? 19.236 11.866 -29.583 1.00 86.38 447 VAL A CA 1
ATOM 3214 C C . VAL A 1 447 ? 19.024 10.618 -28.741 1.00 86.38 447 VAL A C 1
ATOM 3216 O O . VAL A 1 447 ? 19.946 9.827 -28.530 1.00 86.38 447 VAL A O 1
ATOM 3219 N N . ALA A 1 448 ? 17.792 10.432 -28.281 1.00 87.56 448 ALA A N 1
ATOM 3220 C CA . ALA A 1 448 ? 17.331 9.208 -27.647 1.00 87.56 448 ALA A CA 1
ATOM 3221 C C . ALA A 1 448 ? 16.427 8.464 -28.632 1.00 87.56 448 ALA A C 1
ATOM 3223 O O . ALA A 1 448 ? 15.410 9.001 -29.069 1.00 87.56 448 ALA A O 1
ATOM 3224 N N . LEU A 1 449 ? 16.808 7.249 -29.022 1.00 90.75 449 LEU A N 1
ATOM 3225 C CA . LEU A 1 449 ? 15.999 6.407 -29.900 1.00 90.75 449 LEU A CA 1
ATOM 3226 C C . LEU A 1 449 ? 15.346 5.283 -29.115 1.00 90.75 449 LEU A C 1
ATOM 3228 O O . LEU A 1 449 ? 16.041 4.499 -28.472 1.00 90.75 449 LEU A O 1
ATOM 3232 N N . THR A 1 450 ? 14.032 5.171 -29.238 1.00 92.31 450 THR A N 1
ATOM 3233 C CA . THR A 1 450 ? 13.221 4.235 -28.463 1.00 92.31 450 THR A CA 1
ATOM 3234 C C . THR A 1 450 ? 12.859 3.033 -29.327 1.00 92.31 450 THR A C 1
ATOM 3236 O O . THR A 1 450 ? 12.220 3.171 -30.372 1.00 92.31 450 THR A O 1
ATOM 3239 N N . TYR A 1 451 ? 13.266 1.837 -28.904 1.00 95.06 451 TYR A N 1
ATOM 3240 C CA . TYR A 1 451 ? 13.010 0.577 -29.601 1.00 95.06 451 TYR A CA 1
ATOM 3241 C C . TYR A 1 451 ? 12.109 -0.329 -28.759 1.00 95.06 451 TYR A C 1
ATOM 3243 O O . TYR A 1 451 ? 12.428 -0.573 -27.597 1.00 95.06 451 TYR A O 1
ATOM 3251 N N . PRO A 1 452 ? 11.030 -0.894 -29.320 1.00 96.00 452 PRO A N 1
ATOM 3252 C CA . PRO A 1 452 ? 10.304 -1.973 -28.672 1.00 96.00 452 PRO A CA 1
ATOM 3253 C C . PRO A 1 452 ? 11.144 -3.249 -28.744 1.00 96.00 452 PRO A C 1
ATOM 3255 O O . PRO A 1 452 ? 11.533 -3.689 -29.833 1.00 96.00 452 PRO A O 1
ATOM 3258 N N . VAL A 1 453 ? 11.435 -3.851 -27.593 1.00 95.94 453 VAL A N 1
ATOM 3259 C CA . VAL A 1 453 ? 12.235 -5.077 -27.507 1.00 95.94 453 VAL A CA 1
ATOM 3260 C C . VAL A 1 453 ? 11.535 -6.122 -26.636 1.00 95.94 453 VAL A C 1
ATOM 3262 O O . VAL A 1 453 ? 10.830 -5.756 -25.696 1.00 95.94 453 VAL A O 1
ATOM 3265 N N . PRO A 1 454 ? 11.699 -7.429 -26.910 1.00 95.06 454 PRO A N 1
ATOM 3266 C CA . PRO A 1 454 ? 11.166 -8.477 -26.041 1.00 95.06 454 PRO A CA 1
ATOM 3267 C C . PRO A 1 454 ? 11.602 -8.313 -24.579 1.00 95.06 454 PRO A C 1
ATOM 3269 O O . PRO A 1 454 ? 12.739 -7.924 -24.308 1.00 95.06 454 PRO A O 1
ATOM 3272 N N . ALA A 1 455 ? 10.726 -8.656 -23.634 1.00 90.94 455 ALA A N 1
ATOM 3273 C CA . ALA A 1 455 ? 11.017 -8.593 -22.198 1.00 90.94 455 ALA A CA 1
ATOM 3274 C C . ALA A 1 455 ? 12.236 -9.435 -21.770 1.00 90.94 455 ALA A C 1
ATOM 3276 O O . ALA A 1 455 ? 12.903 -9.111 -20.794 1.00 90.94 455 ALA A O 1
ATOM 3277 N N . ASP A 1 456 ? 12.537 -10.503 -22.511 1.00 91.31 456 ASP A N 1
ATOM 3278 C CA . ASP A 1 456 ? 13.680 -11.398 -22.309 1.00 91.31 456 ASP A CA 1
ATOM 3279 C C . ASP A 1 456 ? 14.925 -10.972 -23.113 1.00 91.31 456 ASP A C 1
ATOM 3281 O O . ASP A 1 456 ? 15.812 -11.782 -23.403 1.00 91.31 456 ASP A O 1
ATOM 3285 N N . THR A 1 457 ? 15.001 -9.701 -23.521 1.00 93.50 457 THR A N 1
ATOM 3286 C CA . THR A 1 457 ? 16.168 -9.175 -24.234 1.00 93.50 457 THR A CA 1
ATOM 3287 C C . THR A 1 457 ? 17.407 -9.220 -23.349 1.00 93.50 457 THR A C 1
ATOM 3289 O O . THR A 1 457 ? 17.462 -8.598 -22.294 1.00 93.50 457 THR A O 1
ATOM 3292 N N . THR A 1 458 ? 18.422 -9.941 -23.821 1.00 92.56 458 THR A N 1
ATOM 3293 C CA . THR A 1 458 ? 19.731 -10.080 -23.165 1.00 92.56 458 THR A CA 1
ATOM 3294 C C . THR A 1 458 ? 20.824 -9.313 -23.897 1.00 92.56 458 THR A C 1
ATOM 3296 O O . THR A 1 458 ? 21.818 -8.926 -23.285 1.00 92.56 458 THR A O 1
ATOM 3299 N N . THR A 1 459 ? 20.647 -9.049 -25.195 1.00 95.00 459 THR A N 1
ATOM 3300 C CA . THR A 1 459 ? 21.603 -8.280 -25.997 1.00 95.00 459 THR A CA 1
ATOM 3301 C C . THR A 1 459 ? 20.903 -7.291 -26.921 1.00 95.00 459 THR A C 1
ATOM 3303 O O . THR A 1 459 ? 19.888 -7.614 -27.546 1.00 95.00 459 THR A O 1
ATOM 3306 N N . ILE A 1 460 ? 21.482 -6.096 -27.035 1.00 97.00 460 ILE A N 1
ATOM 3307 C CA . ILE A 1 460 ? 21.195 -5.124 -28.092 1.00 97.00 460 ILE A CA 1
ATOM 3308 C C . ILE A 1 460 ? 22.469 -4.935 -28.905 1.00 97.00 460 ILE A C 1
ATOM 3310 O O . ILE A 1 460 ? 23.492 -4.516 -28.368 1.00 97.00 460 ILE A O 1
ATOM 3314 N N . ASP A 1 461 ? 22.397 -5.207 -30.200 1.00 97.31 461 ASP A N 1
ATOM 3315 C CA . ASP A 1 461 ? 23.501 -5.009 -31.135 1.00 97.31 461 ASP A CA 1
ATOM 3316 C C . ASP A 1 461 ? 23.106 -3.974 -32.179 1.00 97.31 461 ASP A C 1
ATOM 3318 O O . ASP A 1 461 ? 21.952 -3.930 -32.615 1.00 97.31 461 ASP A O 1
ATOM 3322 N N . GLY A 1 462 ? 24.061 -3.165 -32.627 1.00 96.94 462 GLY A N 1
ATOM 3323 C CA . GLY A 1 462 ? 23.792 -2.193 -33.675 1.00 96.94 462 GLY A CA 1
ATOM 3324 C C . GLY A 1 462 ? 24.952 -1.960 -34.623 1.00 96.94 462 GLY A C 1
ATOM 3325 O O . GLY A 1 462 ? 26.123 -2.097 -34.278 1.00 96.94 462 GLY A O 1
ATOM 3326 N N . THR A 1 463 ? 24.604 -1.603 -35.856 1.00 97.44 463 THR A N 1
ATOM 3327 C CA . THR A 1 463 ? 25.507 -1.063 -36.873 1.00 97.44 463 THR A CA 1
ATOM 3328 C C . THR A 1 463 ? 24.916 0.246 -37.381 1.00 97.44 463 THR A C 1
ATOM 3330 O O . THR A 1 463 ? 23.923 0.249 -38.112 1.00 97.44 463 THR A O 1
ATOM 3333 N N . LEU A 1 464 ? 25.514 1.366 -36.984 1.00 95.94 464 LEU A N 1
ATOM 3334 C CA . LEU A 1 464 ? 25.045 2.709 -37.303 1.00 95.94 464 LEU A CA 1
ATOM 3335 C C . LEU A 1 464 ? 25.868 3.262 -38.467 1.00 95.94 464 LEU A C 1
ATOM 3337 O O . LEU A 1 464 ? 27.041 3.607 -38.318 1.00 95.94 464 LEU A O 1
ATOM 3341 N N . THR A 1 465 ? 25.258 3.297 -39.652 1.00 94.25 465 THR A N 1
ATOM 3342 C CA . THR A 1 465 ? 25.852 3.908 -40.849 1.00 94.25 465 THR A CA 1
ATOM 3343 C C . THR A 1 465 ? 25.203 5.262 -41.083 1.00 94.25 465 THR A C 1
ATOM 3345 O O . THR A 1 465 ? 24.087 5.326 -41.594 1.00 94.25 465 THR A O 1
ATOM 3348 N N . THR A 1 466 ? 25.900 6.330 -40.710 1.00 92.69 466 THR A N 1
ATOM 3349 C CA . THR A 1 466 ? 25.433 7.706 -40.911 1.00 92.69 466 THR A CA 1
ATOM 3350 C C . THR A 1 466 ? 25.995 8.267 -42.205 1.00 92.69 466 THR A C 1
ATOM 3352 O O . THR A 1 466 ? 27.180 8.102 -42.501 1.00 92.69 466 THR A O 1
ATOM 3355 N N . LYS A 1 467 ? 25.156 8.974 -42.955 1.00 93.31 467 LYS A N 1
ATOM 3356 C CA . LYS A 1 467 ? 25.590 9.902 -43.997 1.00 93.31 467 LYS A CA 1
ATOM 3357 C C . LYS A 1 467 ? 25.238 11.305 -43.555 1.00 93.31 467 LYS A C 1
ATOM 3359 O O . LYS A 1 467 ? 24.246 11.504 -42.861 1.00 93.31 467 LYS A O 1
ATOM 3364 N N . PHE A 1 468 ? 26.033 12.280 -43.960 1.00 92.00 468 PHE A N 1
ATOM 3365 C CA . PHE A 1 468 ? 25.669 13.667 -43.720 1.00 92.00 468 PHE A CA 1
ATOM 3366 C C . PHE A 1 468 ? 26.038 14.543 -44.901 1.00 92.00 468 PHE A C 1
ATOM 3368 O O . PHE A 1 468 ? 27.028 14.295 -45.590 1.00 92.00 468 PHE A O 1
ATOM 3375 N N . THR A 1 469 ? 25.226 15.564 -45.130 1.00 91.00 469 THR A N 1
ATOM 3376 C CA . THR A 1 469 ? 25.505 16.633 -46.082 1.00 91.00 469 THR A CA 1
ATOM 3377 C C . THR A 1 469 ? 25.815 17.891 -45.295 1.00 91.00 469 THR A C 1
ATOM 3379 O O . THR A 1 469 ? 25.040 18.270 -44.422 1.00 91.00 469 THR A O 1
ATOM 3382 N N . TYR A 1 470 ? 26.959 18.501 -45.582 1.00 89.50 470 TYR A N 1
ATOM 3383 C CA . TYR A 1 470 ? 27.409 19.736 -44.950 1.00 89.50 470 TYR A CA 1
ATOM 3384 C C . TYR A 1 470 ? 27.360 20.890 -45.949 1.00 89.50 470 TYR A C 1
ATOM 3386 O O . TYR A 1 470 ? 27.762 20.737 -47.110 1.00 89.50 470 TYR A O 1
ATOM 3394 N N . PHE A 1 471 ? 26.902 22.041 -45.471 1.00 85.00 471 PHE A N 1
ATOM 3395 C CA . PHE A 1 471 ? 26.875 23.304 -46.190 1.00 85.00 471 PHE A CA 1
ATOM 3396 C C . PHE A 1 471 ? 27.250 24.448 -45.238 1.00 85.00 471 PHE A C 1
ATOM 3398 O O . PHE A 1 471 ? 26.837 24.463 -44.083 1.00 85.00 471 PHE A O 1
ATOM 3405 N N . GLU A 1 472 ? 28.038 25.414 -45.707 1.00 82.19 472 GLU A N 1
ATOM 3406 C CA . GLU A 1 472 ? 28.443 26.570 -44.901 1.00 82.19 472 GLU A CA 1
ATOM 3407 C C . GLU A 1 472 ? 27.877 27.852 -45.508 1.00 82.19 472 GLU A C 1
ATOM 3409 O O . GLU A 1 472 ? 28.261 28.271 -46.602 1.00 82.19 472 GLU A O 1
ATOM 3414 N N . THR A 1 473 ? 26.951 28.480 -44.790 1.00 73.06 473 THR A N 1
ATOM 3415 C CA . THR A 1 473 ? 26.260 29.683 -45.252 1.00 73.06 473 THR A CA 1
ATOM 3416 C C . THR A 1 473 ? 27.224 30.870 -45.305 1.00 73.06 473 THR A C 1
ATOM 3418 O O . THR A 1 473 ? 27.884 31.195 -44.322 1.00 73.06 473 THR A O 1
ATOM 3421 N N . GLY A 1 474 ? 27.291 31.552 -46.452 1.00 70.25 474 GLY A N 1
ATOM 3422 C CA . GLY A 1 474 ? 28.148 32.733 -46.648 1.00 70.25 474 GLY A CA 1
ATOM 3423 C C . GLY A 1 474 ? 29.484 32.456 -47.342 1.00 70.25 474 GLY A C 1
ATOM 3424 O O . GLY A 1 474 ? 30.217 33.399 -47.632 1.00 70.25 474 GLY A O 1
ATOM 3425 N N . ILE A 1 475 ? 29.765 31.196 -47.673 1.00 66.38 475 ILE A N 1
ATOM 3426 C CA . ILE A 1 475 ? 30.837 30.801 -48.588 1.00 66.38 475 ILE A CA 1
ATOM 3427 C C . ILE A 1 475 ? 30.154 30.109 -49.775 1.00 66.38 475 ILE A C 1
ATOM 3429 O O . ILE A 1 475 ? 29.309 29.249 -49.549 1.00 66.38 475 ILE A O 1
ATOM 3433 N N . ASN A 1 476 ? 30.445 30.484 -51.029 1.00 63.53 476 ASN A N 1
ATOM 3434 C CA . ASN A 1 476 ? 29.806 29.884 -52.217 1.00 63.53 476 ASN A CA 1
ATOM 3435 C C . ASN A 1 476 ? 30.271 28.430 -52.454 1.00 63.53 476 ASN A C 1
ATOM 3437 O O . ASN A 1 476 ? 30.920 28.119 -53.453 1.00 63.53 476 ASN A O 1
ATOM 3441 N N . ASN A 1 477 ? 29.950 27.530 -51.529 1.00 67.94 477 ASN A N 1
ATOM 3442 C CA . ASN A 1 477 ? 30.297 26.119 -51.589 1.00 67.94 477 ASN A CA 1
ATOM 3443 C C . ASN A 1 477 ? 29.055 25.298 -51.934 1.00 67.94 477 ASN A C 1
ATOM 3445 O O . ASN A 1 477 ? 28.000 25.470 -51.333 1.00 67.94 477 ASN A O 1
ATOM 3449 N N . GLU A 1 478 ? 29.174 24.373 -52.884 1.00 80.88 478 GLU A N 1
ATOM 3450 C CA . GLU A 1 478 ? 28.118 23.387 -53.127 1.00 80.88 478 GLU A CA 1
ATOM 3451 C C . GLU A 1 478 ? 28.002 22.430 -51.923 1.00 80.88 478 GLU A C 1
ATOM 3453 O O . GLU A 1 478 ? 29.038 22.065 -51.356 1.00 80.88 478 GLU A O 1
ATOM 3458 N N . PRO A 1 479 ? 26.786 21.994 -51.532 1.00 86.88 479 PRO A N 1
ATOM 3459 C CA . PRO A 1 479 ? 26.606 20.994 -50.482 1.00 86.88 479 PRO A CA 1
ATOM 3460 C C . PRO A 1 479 ? 27.421 19.726 -50.760 1.00 86.88 479 PRO A C 1
ATOM 3462 O O . PRO A 1 479 ? 27.380 19.179 -51.865 1.00 86.88 479 PRO A O 1
ATOM 3465 N N . GLN A 1 480 ? 28.154 19.240 -49.757 1.00 88.81 480 GLN A N 1
ATOM 3466 C CA . GLN A 1 480 ? 29.005 18.053 -49.890 1.00 88.81 480 GLN A CA 1
ATOM 3467 C C . GLN A 1 480 ? 28.509 16.928 -48.989 1.00 88.81 480 GLN A C 1
ATOM 3469 O O . GLN A 1 480 ? 28.311 17.128 -47.792 1.00 88.81 480 GLN A O 1
ATOM 3474 N N . THR A 1 481 ? 28.335 15.737 -49.564 1.00 91.56 481 THR A N 1
ATOM 3475 C CA . THR A 1 481 ? 27.898 14.541 -48.837 1.00 91.56 481 THR A CA 1
ATOM 3476 C C . THR A 1 481 ? 29.084 13.670 -48.444 1.00 91.56 481 THR A C 1
ATOM 3478 O O . THR A 1 481 ? 29.933 13.326 -49.269 1.00 91.56 481 THR A O 1
ATOM 3481 N N . TYR A 1 482 ? 29.092 13.242 -47.187 1.00 93.06 482 TYR A N 1
ATOM 3482 C CA . TYR A 1 482 ? 30.134 12.428 -46.584 1.00 93.06 482 TYR A CA 1
ATOM 3483 C C . TYR A 1 482 ? 29.576 11.107 -46.059 1.00 93.06 482 TYR A C 1
ATOM 3485 O O . TYR A 1 482 ? 28.426 11.015 -45.631 1.00 93.06 482 TYR A O 1
ATOM 3493 N N . ASN A 1 483 ? 30.427 10.078 -46.088 1.00 93.69 483 ASN A N 1
ATOM 3494 C CA . ASN A 1 483 ? 30.107 8.728 -45.626 1.00 93.69 483 ASN A CA 1
ATOM 3495 C C . ASN A 1 483 ? 31.177 8.267 -44.614 1.00 93.69 483 ASN A C 1
ATOM 3497 O O . ASN A 1 483 ? 32.138 7.594 -45.004 1.00 93.69 483 ASN A O 1
ATOM 3501 N N . PRO A 1 484 ? 31.069 8.674 -43.336 1.00 93.31 484 PRO A N 1
ATOM 3502 C CA . PRO A 1 484 ? 31.892 8.151 -42.249 1.00 93.31 484 PRO A CA 1
ATOM 3503 C C . PRO A 1 484 ? 31.882 6.620 -42.165 1.00 93.31 484 PRO A C 1
ATOM 3505 O O . PRO A 1 484 ? 30.985 5.946 -42.675 1.00 93.31 484 PRO A O 1
ATOM 3508 N N . LYS A 1 485 ? 32.886 6.055 -41.485 1.00 92.88 485 LYS A N 1
ATOM 3509 C CA . LYS A 1 485 ? 32.882 4.619 -41.179 1.00 92.88 485 LYS A CA 1
ATOM 3510 C C . LYS A 1 485 ? 31.708 4.292 -40.243 1.00 92.88 485 LYS A C 1
ATOM 3512 O O . LYS A 1 485 ? 31.463 5.074 -39.326 1.00 92.88 485 LYS A O 1
ATOM 3517 N N . PRO A 1 486 ? 31.029 3.146 -40.427 1.00 94.00 486 PRO A N 1
ATOM 3518 C CA . PRO A 1 486 ? 29.979 2.724 -39.508 1.00 94.00 486 PRO A CA 1
ATOM 3519 C C . PRO A 1 486 ? 30.501 2.520 -38.081 1.00 94.00 486 PRO A C 1
ATOM 3521 O O . PRO A 1 486 ? 31.628 2.054 -37.895 1.00 94.00 486 PRO A O 1
ATOM 3524 N N . LEU A 1 487 ? 29.652 2.810 -37.095 1.00 96.69 487 LEU A N 1
ATOM 3525 C CA . LEU A 1 487 ? 29.834 2.392 -35.704 1.00 96.69 487 LEU A CA 1
ATOM 3526 C C . LEU A 1 487 ? 29.162 1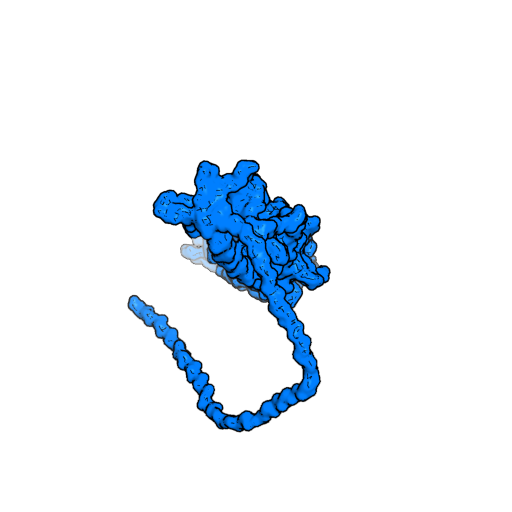.035 -35.493 1.00 96.69 487 LEU A C 1
ATOM 3528 O O . LEU A 1 487 ? 28.018 0.850 -35.899 1.00 96.69 487 LEU A O 1
ATOM 3532 N N . THR A 1 488 ? 29.841 0.109 -34.826 1.00 96.88 488 THR A N 1
ATOM 3533 C CA . THR A 1 488 ? 29.249 -1.136 -34.328 1.00 96.88 488 THR A CA 1
ATOM 3534 C C . THR A 1 488 ? 29.322 -1.170 -32.811 1.00 96.88 488 THR A C 1
ATOM 3536 O O . THR A 1 488 ? 30.369 -0.830 -32.267 1.00 96.88 488 THR A O 1
ATOM 3539 N N . PHE A 1 489 ? 28.262 -1.614 -32.142 1.00 96.88 489 PHE A N 1
ATOM 3540 C CA . PHE A 1 489 ? 28.239 -1.747 -30.684 1.00 96.88 489 PHE A CA 1
ATOM 3541 C C . PHE A 1 489 ? 27.433 -2.974 -30.245 1.00 96.88 489 PHE A C 1
ATOM 3543 O O . PHE A 1 489 ? 26.578 -3.459 -30.990 1.00 96.88 489 PHE A O 1
ATOM 3550 N N . THR A 1 490 ? 27.683 -3.408 -29.009 1.00 96.31 490 THR A N 1
ATOM 3551 C CA . THR A 1 490 ? 26.917 -4.440 -28.302 1.00 96.31 490 THR A CA 1
ATOM 3552 C C . THR A 1 490 ? 26.673 -3.981 -26.866 1.00 96.31 490 THR A C 1
ATOM 3554 O O . THR A 1 490 ? 27.618 -3.666 -26.144 1.00 96.31 490 THR A O 1
ATOM 3557 N N . ALA A 1 491 ? 25.417 -3.984 -26.428 1.00 93.75 491 ALA A N 1
ATOM 3558 C CA . ALA A 1 491 ? 25.013 -3.773 -25.044 1.00 93.75 491 ALA A CA 1
ATOM 3559 C C . ALA A 1 491 ? 24.452 -5.085 -24.473 1.00 93.75 491 ALA A C 1
ATOM 3561 O O . ALA A 1 491 ? 23.482 -5.630 -24.998 1.00 93.75 491 ALA A O 1
ATOM 3562 N N . ASN A 1 492 ? 25.067 -5.599 -23.404 1.00 90.94 492 ASN A N 1
ATOM 3563 C CA . ASN A 1 492 ? 24.641 -6.836 -22.741 1.00 90.94 492 ASN A CA 1
ATOM 3564 C C . ASN A 1 492 ? 23.818 -6.505 -21.494 1.00 90.94 492 ASN A C 1
ATOM 3566 O O . ASN A 1 492 ? 24.359 -5.942 -20.537 1.00 90.94 492 ASN A O 1
ATOM 3570 N N . VAL A 1 493 ? 22.538 -6.872 -21.508 1.00 81.31 493 VAL A N 1
ATOM 3571 C CA . VAL A 1 493 ? 21.633 -6.772 -20.359 1.00 81.31 493 VAL A CA 1
ATOM 3572 C C . VAL A 1 493 ? 22.048 -7.845 -19.359 1.00 81.31 493 VAL A C 1
ATOM 3574 O O . VAL A 1 493 ? 22.111 -9.025 -19.704 1.00 81.31 493 VAL A O 1
ATOM 3577 N N . LYS A 1 494 ? 22.430 -7.420 -18.154 1.00 65.06 494 LYS A N 1
ATOM 3578 C CA . LYS A 1 494 ? 22.892 -8.310 -17.084 1.00 65.06 494 LYS A CA 1
ATOM 3579 C C . LYS A 1 494 ? 21.785 -8.651 -16.112 1.00 65.06 494 LYS A C 1
ATOM 3581 O O . LYS A 1 494 ? 21.058 -7.708 -15.728 1.00 65.06 494 LYS A O 1
#